Protein AF-A0A0W0R452-F1 (afdb_monomer_lite)

Foldseek 3Di:
DAQFPQQPDDQDWDQWPVRDTDHQFLAGWTWFQFLQFIEIETARDQLPDPPQDPPPDVPDDHRPCVTAPLLNSLLSVLVVVLCCCPQLRHFKYKYHFAAAPPDSNNVSNVVSNCLSPVVCQKDDPQNQQFFDAAPDRGTMGMIGGPLFKDKDFDDLPPDPDPRVACDQNSFKTKIWIATPVPRDIFIEIEGDADLVPLVVLLVCLVPDRGKYWYKSNAQDFHDDDPQKHKHWDFRAHPNDTDSTITIIIGNPRCVVPVPDDSNPDDDPNSPNVPPPPPPPPDDDDDDDDDDDDDDDDDDDDDDDDDDDDPPPPVVVVVLVLVVVVVVVVVVLVVVVLAWAWDWDQPPVVRWIKIKIAHPDVVSVVVVVVVCVSSVFDKDDDPDPRRIIIGIDDDPRCVPPPVVVSVVRDDDPDDDDDDDDDDDDDDDDDDDDDDDDDDDDDDDDDDDDDDDDDDDDDDDDDDDDPPPPPPPDVVVVLLVLLVVLLVVLVCVLPDPPPDPPSVLSVLLNVLSVQLNVCVVVVHQLLVSLVVSCVVRVSQCDDPPDNPSVVSSVVSNVVRVVVVVVPDPDPPPDDDD

Radius of gyration: 33.86 Å; chains: 1; bounding box: 112×107×98 Å

InterPro domains:
  IPR036691 Endonuclease/exonuclease/phosphatase superfamily [G3DSA:3.60.10.10] (38-271)
  IPR036691 Endonuclease/exonuclease/phosphatase superfamily [SSF56219] (39-217)

Organism: NCBI:txid45056

pLDDT: mean 73.1, std 22.05, range [29.78, 97.69]

Secondary structure (DSSP, 8-state):
--------SPPPEEE-TTS-EEESSSSPPEEEEETTEEEEEEE---TT-SSS-----TT-PPPHHHHS-HHHHHHHHHHHHHHHHHTS--SEEEEEEEEPTTSHHHHHHHHHHHHH-TT-SS-S-TTTT-EE-TTSSEEEEEEE-TTTEEEEEPPTTS-SSSTTS-GGGTTEEEEEEEETTT--EEEEEEEE--TT-HHHHHHHHHH-SSEEEEE---SSPPPPPTT-EEEEE--EETTEEPS--EEEEESSHHHH-TT--TT-S-------GGG------------PPPPPPPP----PPPPPPPPP-TTTHHHHHHHHHHHHHHHHHHHHHHTT-SEEEEEEEETTTTEEEEEEEESSHHHHHHHHHHHHHTT--EEE--SSS-EEEEEE-GGGSTTTTHHHHHHHS----PPPPPPPP---------------------------------------------------HHHHHHHHHHHHHHHHHHHHS-SS--TTHHHHHHHHHHHHHHHHHHHTT--HHHHHHHHHHH-TTTT--SS--HHHHHHHHHHHHHHHHHHTTS--TT-----

Structure (mmCIF, N/CA/C/O backbone):
data_AF-A0A0W0R452-F1
#
_entry.id   AF-A0A0W0R452-F1
#
loop_
_atom_site.group_PDB
_atom_site.id
_atom_site.type_symbol
_atom_site.label_atom_id
_atom_site.label_alt_id
_atom_site.label_comp_id
_atom_site.label_asym_id
_atom_site.label_entity_id
_atom_site.label_seq_id
_atom_site.pdbx_PDB_ins_code
_atom_site.Cartn_x
_atom_site.Cartn_y
_atom_site.Cartn_z
_atom_site.occupancy
_atom_site.B_iso_or_equiv
_atom_site.auth_seq_id
_atom_site.auth_comp_id
_atom_site.auth_asym_id
_atom_site.auth_atom_id
_atom_site.pdbx_PDB_model_num
ATOM 1 N N . MET A 1 1 ? 6.727 1.027 25.713 1.00 44.34 1 MET A N 1
ATOM 2 C CA . MET A 1 1 ? 7.053 -0.400 25.494 1.00 44.34 1 MET A CA 1
ATOM 3 C C . MET A 1 1 ? 6.402 -0.817 24.192 1.00 44.34 1 MET A C 1
ATOM 5 O O . MET A 1 1 ? 5.347 -0.293 23.883 1.00 44.34 1 MET A O 1
ATOM 9 N N . THR A 1 2 ? 7.030 -1.695 23.424 1.00 43.97 2 THR A N 1
ATOM 10 C CA . THR A 1 2 ? 6.576 -2.071 22.080 1.00 43.97 2 THR A CA 1
ATOM 11 C C . THR A 1 2 ? 5.849 -3.416 22.114 1.00 43.97 2 THR A C 1
ATOM 13 O O . THR A 1 2 ? 6.335 -4.353 22.748 1.00 43.97 2 THR A O 1
ATOM 16 N N . HIS A 1 3 ? 4.649 -3.513 21.536 1.00 52.22 3 HIS A N 1
ATOM 17 C CA . HIS A 1 3 ? 3.699 -4.611 21.782 1.00 52.22 3 HIS A CA 1
ATOM 18 C C . HIS A 1 3 ? 3.431 -5.438 20.515 1.00 52.22 3 HIS A C 1
ATOM 20 O O . HIS A 1 3 ? 2.368 -5.301 19.925 1.00 52.22 3 HIS A O 1
ATOM 26 N N . TYR A 1 4 ? 4.360 -6.308 20.107 1.00 58.69 4 TYR A N 1
ATOM 27 C CA . TYR A 1 4 ? 4.206 -7.042 18.844 1.00 58.69 4 TYR A CA 1
ATOM 28 C C . TYR A 1 4 ? 4.072 -8.550 18.981 1.00 58.69 4 TYR A C 1
ATOM 30 O O . TYR A 1 4 ? 4.733 -9.172 19.813 1.00 58.69 4 TYR A O 1
ATOM 38 N N . LEU A 1 5 ? 3.347 -9.114 18.017 1.00 54.84 5 LEU A N 1
ATOM 39 C CA . LEU A 1 5 ? 3.712 -10.367 17.368 1.00 54.84 5 LEU A CA 1
ATOM 40 C C . LEU A 1 5 ? 4.484 -9.983 16.092 1.00 54.84 5 LEU A C 1
ATOM 42 O O . LEU A 1 5 ? 3.878 -9.803 15.041 1.00 54.84 5 LEU A O 1
ATOM 46 N N . ILE A 1 6 ? 5.800 -9.756 16.187 1.00 54.97 6 ILE A N 1
ATOM 47 C CA . ILE A 1 6 ? 6.630 -9.710 14.972 1.00 54.97 6 ILE A CA 1
ATOM 48 C C . ILE A 1 6 ? 6.713 -11.158 14.508 1.00 54.97 6 ILE A C 1
ATOM 50 O O . ILE A 1 6 ? 7.162 -12.010 15.279 1.00 54.97 6 ILE A O 1
ATOM 54 N N . SER A 1 7 ? 6.252 -11.441 13.290 1.00 59.50 7 SER A N 1
ATOM 55 C CA . SER A 1 7 ? 6.528 -12.741 12.687 1.00 59.50 7 SER A CA 1
ATOM 56 C C . SER A 1 7 ? 8.046 -12.886 12.597 1.00 59.50 7 SER A C 1
ATOM 58 O O . SER A 1 7 ? 8.714 -12.044 12.015 1.00 59.50 7 SER A O 1
ATOM 60 N N . SER A 1 8 ? 8.637 -13.919 13.190 1.00 64.75 8 SER A N 1
ATOM 61 C CA . SER A 1 8 ? 10.071 -14.195 13.013 1.00 64.75 8 SER A CA 1
ATOM 62 C C . SER A 1 8 ? 10.406 -14.677 11.597 1.00 64.75 8 SER A C 1
ATOM 64 O O . SER A 1 8 ? 11.564 -14.964 11.305 1.00 64.75 8 SER A O 1
ATOM 66 N N . GLU A 1 9 ? 9.407 -14.803 10.728 1.00 70.62 9 GLU A N 1
ATOM 67 C CA . GLU A 1 9 ? 9.540 -15.405 9.410 1.00 70.62 9 GLU A CA 1
ATOM 68 C C . GLU A 1 9 ? 10.242 -14.486 8.428 1.00 70.62 9 GLU A C 1
ATOM 70 O O . GLU A 1 9 ? 10.041 -13.277 8.460 1.00 70.62 9 GLU A O 1
ATOM 75 N N . PRO A 1 10 ? 11.044 -15.023 7.506 1.00 80.19 10 PRO A N 1
ATOM 76 C CA . PRO A 1 10 ? 11.687 -14.202 6.495 1.00 80.19 10 PRO A CA 1
ATOM 77 C C . PRO A 1 10 ? 10.669 -13.341 5.733 1.00 80.19 10 PRO A C 1
ATOM 79 O O . PRO A 1 10 ? 9.532 -13.747 5.494 1.00 80.19 10 PRO A O 1
ATOM 82 N N . VAL A 1 11 ? 11.110 -12.147 5.326 1.00 83.75 11 VAL A N 1
ATOM 83 C CA . VAL A 1 11 ? 10.385 -11.305 4.365 1.00 83.75 11 VAL A CA 1
ATOM 84 C C . VAL A 1 11 ? 9.959 -12.188 3.185 1.00 83.75 11 VAL A C 1
ATOM 86 O O . VAL A 1 11 ? 10.816 -12.899 2.652 1.00 83.75 11 VAL A O 1
ATOM 89 N N . PRO A 1 12 ? 8.676 -12.194 2.780 1.00 87.31 12 PRO A N 1
ATOM 90 C CA . PRO A 1 12 ? 8.222 -13.067 1.710 1.00 87.31 12 PRO A CA 1
ATOM 91 C C . PRO A 1 12 ? 8.984 -12.751 0.424 1.00 87.31 12 PRO A C 1
ATOM 93 O O . PRO A 1 12 ? 9.290 -11.593 0.111 1.00 87.31 12 PRO A O 1
ATOM 96 N N . THR A 1 13 ? 9.311 -13.807 -0.312 1.00 89.94 13 THR A N 1
ATOM 97 C CA . THR A 1 13 ? 10.142 -13.722 -1.510 1.00 89.94 13 THR A CA 1
ATOM 98 C C . THR A 1 13 ? 9.532 -14.491 -2.676 1.00 89.94 13 THR A C 1
ATOM 100 O O . THR A 1 13 ? 8.732 -15.403 -2.488 1.00 89.94 13 THR A O 1
ATOM 103 N N . ILE A 1 14 ? 9.927 -14.121 -3.891 1.00 90.25 14 ILE A N 1
ATOM 104 C CA . ILE A 1 14 ? 9.580 -14.786 -5.146 1.00 90.25 14 ILE A CA 1
ATOM 105 C C . ILE A 1 14 ? 10.861 -15.177 -5.883 1.00 90.25 14 ILE A C 1
ATOM 107 O O . ILE A 1 14 ? 11.841 -14.429 -5.876 1.00 90.25 14 ILE A O 1
ATOM 111 N N . GLN A 1 15 ? 10.870 -16.353 -6.508 1.00 91.81 15 GLN A N 1
ATOM 112 C CA . GLN A 1 15 ? 12.011 -16.801 -7.299 1.00 91.81 15 GLN A CA 1
ATOM 113 C C . GLN A 1 15 ? 12.030 -16.090 -8.660 1.00 91.81 15 GLN A C 1
ATOM 115 O O . GLN A 1 15 ? 11.053 -16.137 -9.406 1.00 91.81 15 GLN A O 1
ATOM 120 N N . GLY A 1 16 ? 13.137 -15.425 -8.985 1.00 88.75 16 GLY A N 1
ATOM 121 C CA . GLY A 1 16 ? 13.361 -14.814 -10.292 1.00 88.75 16 GLY A CA 1
ATOM 122 C C . GLY A 1 16 ? 13.817 -15.817 -11.349 1.00 88.75 16 GLY A C 1
ATOM 123 O O . GLY A 1 16 ? 14.128 -16.973 -11.061 1.00 88.75 16 GLY A O 1
ATOM 124 N N . ARG A 1 17 ? 13.898 -15.354 -12.600 1.00 86.44 17 ARG A N 1
ATOM 125 C CA . ARG A 1 17 ? 14.356 -16.152 -13.754 1.00 86.44 17 ARG A CA 1
ATOM 126 C C . ARG A 1 17 ? 15.792 -16.661 -13.617 1.00 86.44 17 ARG A C 1
ATOM 128 O O . ARG A 1 17 ? 16.125 -17.680 -14.213 1.00 86.44 17 ARG A O 1
ATOM 135 N N . ASP A 1 18 ? 16.630 -15.979 -12.842 1.00 85.56 18 ASP A N 1
ATOM 136 C CA . ASP A 1 18 ? 17.986 -16.423 -12.503 1.00 85.56 18 ASP A CA 1
ATOM 137 C C . ASP A 1 18 ? 18.036 -17.441 -11.347 1.00 85.56 18 ASP A C 1
ATOM 139 O O . ASP A 1 18 ? 19.121 -17.833 -10.913 1.00 85.56 18 ASP A O 1
ATOM 143 N N . GLY A 1 19 ? 16.876 -17.863 -10.838 1.00 88.50 19 GLY A N 1
ATOM 144 C CA . GLY A 1 19 ? 16.741 -18.816 -9.744 1.00 88.50 19 GLY A CA 1
ATOM 145 C C . GLY A 1 19 ? 16.947 -18.223 -8.348 1.00 88.50 19 GLY A C 1
ATOM 146 O O . GLY A 1 19 ? 16.817 -18.969 -7.375 1.00 88.50 19 GLY A O 1
ATOM 147 N N . LYS A 1 20 ? 17.247 -16.922 -8.210 1.00 86.50 20 LYS A N 1
ATOM 148 C CA . LYS A 1 20 ? 17.422 -16.267 -6.903 1.00 86.50 20 LYS A CA 1
ATOM 149 C C . LYS A 1 20 ? 16.089 -15.836 -6.300 1.00 86.50 20 LYS A C 1
ATOM 151 O O . LYS A 1 20 ? 15.125 -15.591 -7.016 1.00 86.50 20 LYS A O 1
ATOM 156 N N . MET A 1 21 ? 16.051 -15.707 -4.974 1.00 85.69 21 MET A N 1
ATOM 157 C CA . MET A 1 21 ? 14.881 -15.216 -4.244 1.00 85.69 21 MET A CA 1
ATOM 158 C C . MET A 1 21 ? 14.923 -13.692 -4.113 1.00 85.69 21 MET A C 1
ATOM 160 O O . MET A 1 21 ? 15.932 -13.128 -3.688 1.00 85.69 21 MET A O 1
ATOM 164 N N . TYR A 1 22 ? 13.810 -13.040 -4.434 1.00 84.50 22 TYR A N 1
ATOM 165 C CA . TYR A 1 22 ? 13.648 -11.593 -4.383 1.00 84.50 22 TYR A CA 1
ATOM 166 C C . TYR A 1 22 ? 12.515 -11.200 -3.441 1.00 84.50 22 TYR A C 1
ATOM 168 O O . TYR A 1 22 ? 11.453 -11.813 -3.512 1.00 84.50 22 TYR A O 1
ATOM 176 N N . PRO A 1 23 ? 12.683 -10.176 -2.590 1.00 85.38 23 PRO A N 1
ATOM 177 C CA . PRO A 1 23 ? 11.617 -9.726 -1.704 1.00 85.38 23 PRO A CA 1
ATOM 178 C C . PRO A 1 23 ? 10.434 -9.163 -2.499 1.00 85.38 23 PRO A C 1
ATOM 180 O O . PRO A 1 23 ? 10.621 -8.432 -3.474 1.00 85.38 23 PRO A O 1
ATOM 183 N N . ILE A 1 24 ? 9.216 -9.492 -2.066 1.00 87.69 24 ILE A N 1
ATOM 184 C CA . ILE A 1 24 ? 7.980 -8.926 -2.638 1.00 87.69 24 ILE A CA 1
ATOM 185 C C . ILE A 1 24 ? 7.419 -7.757 -1.816 1.00 87.69 24 ILE A C 1
ATOM 187 O O . ILE A 1 24 ? 6.538 -7.058 -2.294 1.00 87.69 24 ILE A O 1
ATOM 191 N N . THR A 1 25 ? 7.963 -7.530 -0.619 1.00 89.75 25 THR A N 1
ATOM 192 C CA . THR A 1 25 ? 7.695 -6.424 0.320 1.00 89.75 25 THR A CA 1
ATOM 193 C C . THR A 1 25 ? 9.031 -5.955 0.903 1.00 89.75 25 THR A C 1
ATOM 195 O O . THR A 1 25 ? 10.009 -6.703 0.889 1.00 89.75 25 THR A O 1
ATOM 198 N N . ASP A 1 26 ? 9.103 -4.737 1.417 1.00 83.69 26 ASP A N 1
ATOM 199 C CA . ASP A 1 26 ? 10.281 -4.193 2.101 1.00 83.69 26 ASP A CA 1
ATOM 200 C C . ASP A 1 26 ? 10.416 -4.647 3.566 1.00 83.69 26 ASP A C 1
ATOM 202 O O . ASP A 1 26 ? 11.517 -4.612 4.125 1.00 83.69 26 ASP A O 1
ATOM 206 N N . HIS A 1 27 ? 9.330 -5.110 4.187 1.00 85.75 27 HIS A N 1
ATOM 207 C CA . HIS A 1 27 ? 9.339 -5.645 5.547 1.00 85.75 27 HIS A CA 1
ATOM 208 C C . HIS A 1 27 ? 8.245 -6.701 5.784 1.00 85.75 27 HIS A C 1
ATOM 210 O O . HIS A 1 27 ? 7.282 -6.839 5.030 1.00 85.75 27 HIS A O 1
ATOM 216 N N . GLN A 1 28 ? 8.383 -7.467 6.868 1.00 89.00 28 GLN A N 1
ATOM 217 C CA . GLN A 1 28 ? 7.312 -8.347 7.351 1.00 89.00 28 GLN A CA 1
ATOM 218 C C . GLN A 1 28 ? 6.089 -7.519 7.772 1.00 89.00 28 GLN A C 1
ATOM 220 O O . GLN A 1 28 ? 6.268 -6.460 8.372 1.00 89.00 28 GLN A O 1
ATOM 225 N N . PRO A 1 29 ? 4.857 -8.003 7.566 1.00 91.31 29 PRO A N 1
ATOM 226 C CA . PRO A 1 29 ? 3.658 -7.302 7.998 1.00 91.31 29 PRO A CA 1
ATOM 227 C C . PRO A 1 29 ? 3.709 -7.041 9.499 1.00 91.31 29 PRO A C 1
ATOM 229 O O . PRO A 1 29 ? 4.037 -7.917 10.303 1.00 91.31 29 PRO A O 1
ATOM 232 N N . MET A 1 30 ? 3.324 -5.835 9.887 1.00 92.56 30 MET A N 1
ATOM 233 C CA . MET A 1 30 ? 3.105 -5.543 11.290 1.00 92.56 30 MET A CA 1
ATOM 234 C C . MET A 1 30 ? 1.717 -6.004 11.677 1.00 92.56 30 MET A C 1
ATOM 236 O O . MET A 1 30 ? 0.756 -5.658 10.998 1.00 92.56 30 MET A O 1
ATOM 240 N N . VAL A 1 31 ? 1.608 -6.743 12.779 1.00 92.94 31 VAL A N 1
ATOM 241 C CA . VAL A 1 31 ? 0.341 -7.300 13.257 1.00 92.94 31 VAL A CA 1
ATOM 242 C C . VAL A 1 31 ? 0.128 -6.923 14.720 1.00 92.94 31 VAL A C 1
ATOM 244 O O . VAL A 1 31 ? 1.019 -7.078 15.556 1.00 92.94 31 VAL A O 1
ATOM 247 N N . GLN A 1 32 ? -1.072 -6.442 15.045 1.00 93.44 32 GLN A N 1
ATOM 248 C CA . GLN A 1 32 ? -1.471 -6.087 16.404 1.00 93.44 32 GLN A CA 1
ATOM 249 C C . GLN A 1 32 ? -2.894 -6.574 16.687 1.00 93.44 32 GLN A C 1
ATOM 251 O O . GLN A 1 32 ? -3.827 -6.331 15.919 1.00 93.44 32 GLN A O 1
ATOM 256 N N . ARG A 1 33 ? -3.082 -7.227 17.839 1.00 93.81 33 ARG A N 1
ATOM 257 C CA . ARG A 1 33 ? -4.420 -7.501 18.373 1.00 93.81 33 ARG A CA 1
ATOM 258 C C . ARG A 1 33 ? -5.024 -6.215 18.924 1.00 93.81 33 ARG A C 1
ATOM 260 O O . ARG A 1 33 ? -4.360 -5.466 19.635 1.00 93.81 33 ARG A O 1
ATOM 267 N N . THR A 1 34 ? -6.302 -6.015 18.650 1.00 95.50 34 THR A N 1
ATOM 268 C CA . THR A 1 34 ? -7.107 -4.891 19.141 1.00 95.50 34 THR A CA 1
ATOM 269 C C . THR A 1 34 ? -8.380 -5.425 19.799 1.00 95.50 34 THR A C 1
ATOM 271 O O . THR A 1 34 ? -8.705 -6.608 19.661 1.00 95.50 34 THR A O 1
ATOM 274 N N . ALA A 1 35 ? -9.151 -4.562 20.457 1.00 95.12 35 ALA A N 1
ATOM 275 C CA . ALA A 1 35 ? -10.458 -4.911 21.020 1.00 95.12 35 ALA A CA 1
ATOM 276 C C . ALA A 1 35 ? -11.516 -5.287 19.953 1.00 95.12 35 ALA A C 1
ATOM 278 O O . ALA A 1 35 ? -12.625 -5.706 20.298 1.00 95.12 35 ALA A O 1
ATOM 279 N N . PHE A 1 36 ? -11.189 -5.126 18.665 1.00 95.56 36 PHE A N 1
ATOM 280 C CA . PHE A 1 36 ? -12.066 -5.411 17.524 1.00 95.56 36 PHE A CA 1
ATOM 281 C C . PHE A 1 36 ? -11.649 -6.649 16.723 1.00 95.56 36 PHE A C 1
ATOM 283 O O . PHE A 1 36 ? -12.454 -7.192 15.968 1.00 95.56 36 PHE A O 1
ATOM 290 N N . GLY A 1 37 ? -10.403 -7.100 16.866 1.00 94.94 37 GLY A N 1
ATOM 291 C CA . GLY A 1 37 ? -9.819 -8.172 16.060 1.00 94.94 37 GLY A CA 1
ATOM 292 C C . GLY A 1 37 ? -8.325 -7.975 15.828 1.00 94.94 37 GLY A C 1
ATOM 293 O O . GLY A 1 37 ? -7.699 -7.085 16.413 1.00 94.94 37 GLY A O 1
ATOM 294 N N . THR A 1 38 ? -7.751 -8.809 14.971 1.00 95.19 38 THR A N 1
ATOM 295 C CA . THR A 1 38 ? -6.339 -8.720 14.588 1.00 95.19 38 THR A CA 1
ATOM 296 C C . THR A 1 38 ? -6.193 -7.812 13.374 1.00 95.19 38 THR A C 1
ATOM 298 O O . THR A 1 38 ? -6.739 -8.105 12.310 1.00 95.19 38 THR A O 1
ATOM 301 N N . LEU A 1 39 ? -5.459 -6.710 13.525 1.00 96.44 39 LEU A N 1
ATOM 302 C CA . LEU A 1 39 ? -5.194 -5.766 12.442 1.00 96.44 39 LEU A CA 1
ATOM 303 C C . LEU A 1 39 ? -3.745 -5.882 11.983 1.00 96.44 39 LEU A C 1
ATOM 305 O O . LEU A 1 39 ? -2.858 -6.155 12.796 1.00 96.44 39 LEU A O 1
ATOM 309 N N . ALA A 1 40 ? -3.512 -5.631 10.700 1.00 96.00 40 ALA A N 1
ATOM 310 C CA . ALA A 1 40 ? -2.179 -5.604 10.126 1.00 96.00 40 ALA A CA 1
ATOM 311 C C . ALA A 1 40 ? -1.936 -4.378 9.240 1.00 96.00 40 ALA A C 1
ATOM 313 O O . ALA A 1 40 ? -2.876 -3.757 8.735 1.00 96.00 40 ALA A O 1
ATOM 314 N N . THR A 1 41 ? -0.665 -4.058 9.017 1.00 96.62 41 THR A N 1
ATOM 315 C CA . THR A 1 41 ? -0.239 -3.139 7.960 1.00 96.62 41 THR A CA 1
ATOM 316 C C . THR A 1 41 ? 0.958 -3.688 7.193 1.00 96.62 41 THR A C 1
ATOM 318 O O . THR A 1 41 ? 1.800 -4.379 7.773 1.00 96.62 41 THR A O 1
ATOM 321 N N . LEU A 1 42 ? 1.009 -3.404 5.891 1.00 95.19 42 LEU A N 1
ATOM 322 C CA . LEU A 1 42 ? 2.050 -3.879 4.984 1.00 95.19 42 LEU A CA 1
ATOM 323 C C . LEU A 1 42 ? 2.261 -2.896 3.826 1.00 95.19 42 LEU A C 1
ATOM 325 O O . LEU A 1 42 ? 1.328 -2.624 3.065 1.00 95.19 42 LEU A O 1
ATOM 329 N N . ASN A 1 43 ? 3.497 -2.447 3.631 1.00 93.81 43 ASN A N 1
ATOM 330 C CA . ASN A 1 43 ? 3.891 -1.778 2.403 1.00 93.81 43 ASN A CA 1
ATOM 331 C C . ASN A 1 43 ? 4.171 -2.838 1.323 1.00 93.81 43 ASN A C 1
ATOM 333 O O . ASN A 1 43 ? 5.103 -3.622 1.432 1.00 93.81 43 ASN A O 1
ATOM 337 N N . ILE A 1 44 ? 3.337 -2.919 0.278 1.00 92.81 44 ILE A N 1
ATOM 338 C CA . ILE A 1 44 ? 3.446 -4.009 -0.713 1.00 92.81 44 ILE A CA 1
ATOM 339 C C . ILE A 1 44 ? 4.491 -3.749 -1.802 1.00 92.81 44 ILE A C 1
ATOM 341 O O . ILE A 1 44 ? 4.533 -4.487 -2.787 1.00 92.81 44 ILE A O 1
ATOM 345 N N . LEU A 1 45 ? 5.313 -2.710 -1.612 1.00 87.62 45 LEU A N 1
ATOM 346 C CA . LEU A 1 45 ? 6.432 -2.309 -2.450 1.00 87.62 45 LEU A CA 1
ATOM 347 C C . LEU A 1 45 ? 6.035 -2.190 -3.925 1.00 87.62 45 LEU A C 1
ATOM 349 O O . LEU A 1 45 ? 6.084 -3.159 -4.686 1.00 87.62 45 LEU A O 1
ATOM 353 N N . HIS A 1 46 ? 5.669 -0.996 -4.381 1.00 88.31 46 HIS A N 1
ATOM 354 C CA . HIS A 1 46 ? 5.289 -0.794 -5.781 1.00 88.31 46 HIS A CA 1
ATOM 355 C C . HIS A 1 46 ? 6.472 -1.107 -6.728 1.00 88.31 46 HIS A C 1
ATOM 357 O O . HIS A 1 46 ? 7.618 -0.805 -6.392 1.00 88.31 46 HIS A O 1
ATOM 363 N N . PRO A 1 47 ? 6.261 -1.670 -7.939 1.00 77.88 47 PRO A N 1
ATOM 364 C CA . PRO A 1 47 ? 7.336 -1.935 -8.919 1.00 77.88 47 PRO A CA 1
ATOM 365 C C . PRO A 1 47 ? 8.211 -0.727 -9.215 1.00 77.88 47 PRO A C 1
ATOM 367 O O . PRO A 1 47 ? 9.430 -0.808 -9.151 1.00 77.88 47 PRO A O 1
ATOM 370 N N . ASN A 1 48 ? 7.565 0.426 -9.339 1.00 75.69 48 ASN A N 1
ATOM 371 C CA . ASN A 1 48 ? 8.221 1.712 -9.546 1.00 75.69 48 ASN A CA 1
ATOM 372 C C . ASN A 1 48 ? 8.490 2.491 -8.240 1.00 75.69 48 ASN A C 1
ATOM 374 O O . ASN A 1 48 ? 8.566 3.720 -8.277 1.00 75.69 48 ASN A O 1
ATOM 378 N N . SER A 1 49 ? 8.511 1.836 -7.075 1.00 76.94 49 SER A N 1
ATOM 379 C CA . SER A 1 49 ? 8.844 2.520 -5.820 1.00 76.94 49 SER A CA 1
ATOM 380 C C . SER A 1 49 ? 10.319 2.927 -5.822 1.00 76.94 49 SER A C 1
ATOM 382 O O . SER A 1 49 ? 11.162 2.112 -6.191 1.00 76.94 49 SER A O 1
ATOM 384 N N . PRO A 1 50 ? 10.678 4.148 -5.381 1.00 66.81 50 PRO A N 1
ATOM 385 C CA . PRO A 1 50 ? 12.080 4.541 -5.226 1.00 66.81 50 PRO A CA 1
ATOM 386 C C . PRO A 1 50 ? 12.853 3.664 -4.230 1.00 66.81 50 PRO A C 1
ATOM 388 O O . PRO A 1 50 ? 14.080 3.614 -4.289 1.00 66.81 50 PRO A O 1
ATOM 391 N N . ILE A 1 51 ? 12.134 3.025 -3.298 1.00 63.84 51 ILE A N 1
ATOM 392 C CA . ILE A 1 51 ? 12.682 2.175 -2.235 1.00 63.84 51 ILE A CA 1
ATOM 393 C C . ILE A 1 51 ? 12.700 0.705 -2.659 1.00 63.84 51 ILE A C 1
ATOM 395 O O . ILE A 1 51 ? 13.529 -0.049 -2.146 1.00 63.84 51 ILE A O 1
ATOM 399 N N . ALA A 1 52 ? 11.860 0.303 -3.630 1.00 59.88 52 ALA A N 1
ATOM 400 C CA . ALA A 1 52 ? 12.020 -0.987 -4.292 1.00 59.88 52 ALA A CA 1
ATOM 401 C C . ALA A 1 52 ? 13.440 -0.992 -4.830 1.00 59.88 52 ALA A C 1
ATOM 403 O O . ALA A 1 52 ? 13.752 -0.140 -5.664 1.00 59.88 52 ALA A O 1
ATOM 404 N N . PRO A 1 53 ? 14.335 -1.835 -4.289 1.00 49.06 53 PRO A N 1
ATOM 405 C CA . PRO A 1 53 ? 15.744 -1.656 -4.525 1.00 49.06 53 PRO A CA 1
ATOM 406 C C . PRO A 1 53 ? 15.949 -1.687 -6.031 1.00 49.06 53 PRO A C 1
ATOM 408 O O . PRO A 1 53 ? 15.825 -2.732 -6.673 1.00 49.06 53 PRO A O 1
ATOM 411 N N . SER A 1 54 ? 16.321 -0.541 -6.606 1.00 42.31 54 SER A N 1
ATOM 412 C CA . SER A 1 54 ? 17.219 -0.601 -7.733 1.00 42.31 54 SER A CA 1
ATOM 413 C C . SER A 1 54 ? 18.434 -1.284 -7.136 1.00 42.31 54 SER A C 1
ATOM 415 O O . SER A 1 54 ? 19.232 -0.654 -6.444 1.00 42.31 54 SER A O 1
ATOM 417 N N . LEU A 1 55 ? 18.542 -2.593 -7.341 1.00 43.09 55 LEU A N 1
ATOM 418 C CA . LEU A 1 55 ? 19.682 -3.430 -6.994 1.00 43.09 55 LEU A CA 1
ATOM 419 C C . LEU A 1 55 ? 20.958 -2.976 -7.730 1.00 43.09 55 LEU A C 1
ATOM 421 O O . LEU A 1 55 ? 21.898 -3.734 -7.894 1.00 43.09 55 LEU A O 1
ATOM 425 N N . LYS A 1 56 ? 21.074 -1.700 -8.097 1.00 42.12 56 LYS A N 1
ATOM 426 C CA . LYS A 1 56 ? 22.326 -1.026 -8.395 1.00 42.12 56 LYS A CA 1
ATOM 427 C C . LYS A 1 56 ? 23.077 -0.761 -7.100 1.00 42.12 56 LYS A C 1
ATOM 429 O O . LYS A 1 56 ? 23.344 0.364 -6.698 1.00 42.12 56 LYS A O 1
ATOM 434 N N . SER A 1 57 ? 23.459 -1.863 -6.470 1.00 37.00 57 SER A N 1
ATOM 435 C CA . SER A 1 57 ? 24.731 -1.912 -5.785 1.00 37.00 57 SER A CA 1
ATOM 436 C C . SER A 1 57 ? 25.829 -1.486 -6.779 1.00 37.00 57 SER A C 1
ATOM 438 O O . SER A 1 57 ? 25.761 -1.877 -7.951 1.00 37.00 57 SER A O 1
ATOM 440 N N . PRO A 1 58 ? 26.885 -0.787 -6.330 1.00 40.88 58 PRO A N 1
ATOM 441 C CA . PRO A 1 58 ? 28.145 -0.633 -7.069 1.00 40.88 58 PRO A CA 1
ATOM 442 C C . PRO A 1 58 ? 28.760 -1.964 -7.561 1.00 40.88 58 PRO A C 1
ATOM 444 O O . PRO A 1 58 ? 29.751 -1.956 -8.282 1.00 40.88 58 PRO A O 1
ATOM 447 N N . LEU A 1 59 ? 28.186 -3.108 -7.165 1.00 35.03 59 LEU A N 1
ATOM 448 C CA . LEU A 1 59 ? 28.598 -4.475 -7.479 1.00 35.03 59 LEU A CA 1
ATOM 449 C C . LEU A 1 59 ? 27.816 -5.133 -8.641 1.00 35.03 59 LEU A C 1
ATOM 451 O O . LEU A 1 59 ? 27.989 -6.326 -8.868 1.00 35.03 59 LEU A O 1
ATOM 455 N N . GLY A 1 60 ? 26.961 -4.405 -9.374 1.00 37.72 60 GLY A N 1
ATOM 456 C CA . GLY A 1 60 ? 26.401 -4.887 -10.649 1.00 37.72 60 GLY A CA 1
ATOM 457 C C . GLY A 1 60 ? 25.255 -5.905 -10.558 1.00 37.72 60 GLY A C 1
ATOM 458 O O . GLY A 1 60 ? 25.227 -6.853 -11.340 1.00 37.72 60 GLY A O 1
ATOM 459 N N . ILE A 1 61 ? 24.296 -5.726 -9.640 1.00 41.31 61 ILE A N 1
ATOM 460 C CA . ILE A 1 61 ? 23.097 -6.581 -9.589 1.00 41.31 61 ILE A CA 1
ATOM 461 C C . ILE A 1 61 ? 21.989 -6.011 -10.499 1.00 41.31 61 ILE A C 1
ATOM 463 O O . ILE A 1 61 ? 21.779 -4.802 -10.602 1.00 41.31 61 ILE A O 1
ATOM 467 N N . THR A 1 62 ? 21.319 -6.918 -11.208 1.00 49.28 62 THR A N 1
ATOM 468 C CA . THR A 1 62 ? 20.249 -6.696 -12.189 1.00 49.28 62 THR A CA 1
ATOM 469 C C . THR A 1 62 ? 18.991 -6.108 -11.542 1.00 49.28 62 THR A C 1
ATOM 471 O O . THR A 1 62 ? 18.724 -6.356 -10.363 1.00 49.28 62 THR A O 1
ATOM 474 N N . TYR A 1 63 ? 18.206 -5.334 -12.300 1.00 55.94 63 TYR A N 1
ATOM 475 C CA . TYR A 1 63 ? 16.939 -4.800 -11.804 1.00 55.94 63 TYR A CA 1
ATOM 476 C C . TYR A 1 63 ? 16.005 -5.952 -11.434 1.00 55.94 63 TYR A C 1
ATOM 478 O O . TYR A 1 63 ? 15.936 -6.954 -12.144 1.00 55.94 63 TYR A O 1
ATOM 486 N N . LEU A 1 64 ? 15.266 -5.803 -10.331 1.00 66.81 64 LEU A N 1
ATOM 487 C CA . LEU A 1 64 ? 14.253 -6.776 -9.913 1.00 66.81 64 LEU A CA 1
ATOM 488 C C . LEU A 1 64 ? 13.290 -7.110 -11.066 1.00 66.81 64 LEU A C 1
ATOM 490 O O . LEU A 1 64 ? 12.943 -8.269 -11.261 1.00 66.81 64 LEU A O 1
ATOM 494 N N . GLU A 1 65 ? 12.936 -6.105 -11.867 1.00 66.81 65 GLU A N 1
ATOM 495 C CA . GLU A 1 65 ? 12.033 -6.222 -13.018 1.00 66.81 65 GLU A CA 1
ATOM 496 C C . GLU A 1 65 ? 12.600 -7.062 -14.175 1.00 66.81 65 GLU A C 1
ATOM 498 O O . GLU A 1 65 ? 11.835 -7.663 -14.929 1.00 66.81 65 GLU A O 1
ATOM 503 N N . ASP A 1 66 ? 13.927 -7.178 -14.288 1.00 76.50 66 ASP A N 1
ATOM 504 C CA . ASP A 1 66 ? 14.560 -8.053 -15.285 1.00 76.50 66 ASP A CA 1
ATOM 505 C C . ASP A 1 66 ? 14.397 -9.536 -14.912 1.00 76.50 66 ASP A C 1
ATOM 507 O O . ASP A 1 66 ? 14.435 -10.422 -15.772 1.00 76.50 66 ASP A O 1
ATOM 511 N N . GLN A 1 67 ? 14.226 -9.808 -13.616 1.00 84.12 67 GLN A N 1
ATOM 512 C CA . GLN A 1 67 ? 14.230 -11.152 -13.039 1.00 84.12 67 GLN A CA 1
ATOM 513 C C . GLN A 1 67 ? 12.830 -11.634 -12.680 1.00 84.12 67 GLN A C 1
ATOM 515 O O . GLN A 1 67 ? 12.547 -12.825 -12.794 1.00 84.12 67 GLN A O 1
ATOM 520 N N . VAL A 1 68 ? 11.950 -10.720 -12.286 1.00 84.12 68 VAL A N 1
ATOM 521 C CA . VAL A 1 68 ? 10.573 -10.984 -11.878 1.00 84.12 68 VAL A CA 1
ATOM 522 C C . VAL A 1 68 ? 9.694 -9.916 -12.510 1.00 84.12 68 VAL A C 1
ATOM 524 O O . VAL A 1 68 ? 9.904 -8.726 -12.277 1.00 84.12 68 VAL A O 1
ATOM 527 N N . SER A 1 69 ? 8.689 -10.317 -13.292 1.00 90.06 69 SER A N 1
ATOM 528 C CA . SER A 1 69 ? 7.777 -9.327 -13.863 1.00 90.06 69 SER A CA 1
ATOM 529 C C . SER A 1 69 ? 6.965 -8.640 -12.759 1.00 90.06 69 SER A C 1
ATOM 531 O O . SER A 1 69 ? 6.626 -9.241 -11.736 1.00 90.06 69 SER A O 1
ATOM 533 N N . ALA A 1 70 ? 6.624 -7.367 -12.964 1.00 90.12 70 ALA A N 1
ATOM 534 C CA . ALA A 1 70 ? 5.820 -6.598 -12.018 1.00 90.12 70 ALA A CA 1
ATOM 535 C C . ALA A 1 70 ? 4.468 -7.276 -11.703 1.00 90.12 70 ALA A C 1
ATOM 537 O O . ALA A 1 70 ? 4.013 -7.259 -10.559 1.00 90.12 70 ALA A O 1
ATOM 538 N N . THR A 1 71 ? 3.862 -7.929 -12.699 1.00 92.19 71 THR A N 1
ATOM 539 C CA . THR A 1 71 ? 2.616 -8.692 -12.561 1.00 92.19 71 THR A CA 1
ATOM 540 C C . THR A 1 71 ? 2.796 -9.973 -11.751 1.00 92.19 71 THR A C 1
ATOM 542 O O . THR A 1 71 ? 1.984 -10.226 -10.865 1.00 92.19 71 THR A O 1
ATOM 545 N N . ASP A 1 72 ? 3.870 -10.742 -11.978 1.00 91.62 72 ASP A N 1
ATOM 546 C CA . ASP A 1 72 ? 4.145 -11.967 -11.202 1.00 91.62 72 ASP A CA 1
ATOM 547 C C . ASP A 1 72 ? 4.392 -11.629 -9.729 1.00 91.62 72 ASP A C 1
ATOM 549 O O . ASP A 1 72 ? 3.919 -12.320 -8.827 1.00 91.62 72 ASP A O 1
ATOM 553 N N . ARG A 1 73 ? 5.081 -10.511 -9.475 1.00 91.88 73 ARG A N 1
ATOM 554 C CA . ARG A 1 73 ? 5.316 -10.021 -8.116 1.00 91.88 73 ARG A CA 1
ATOM 555 C C . ARG A 1 73 ? 4.017 -9.662 -7.400 1.00 91.88 73 ARG A C 1
ATOM 557 O O . ARG A 1 73 ? 3.849 -10.006 -6.234 1.00 91.88 73 ARG A O 1
ATOM 564 N N . MET A 1 74 ? 3.098 -8.983 -8.088 1.00 94.31 74 MET A N 1
ATOM 565 C CA . MET A 1 74 ? 1.785 -8.648 -7.531 1.00 94.31 74 MET A CA 1
ATOM 566 C C . MET A 1 74 ? 0.892 -9.876 -7.329 1.00 94.31 74 MET A C 1
ATOM 568 O O . MET A 1 74 ? 0.126 -9.908 -6.368 1.00 94.31 74 MET A O 1
ATOM 572 N N . ALA A 1 75 ? 1.016 -10.906 -8.169 1.00 92.62 75 ALA A N 1
ATOM 573 C CA . ALA A 1 75 ? 0.343 -12.182 -7.947 1.00 92.62 75 ALA A CA 1
ATOM 574 C C . ALA A 1 75 ? 0.885 -12.890 -6.690 1.00 92.62 75 ALA A C 1
ATOM 576 O O . ALA A 1 75 ? 0.113 -13.223 -5.797 1.00 92.62 75 ALA A O 1
ATOM 577 N N . ALA A 1 76 ? 2.206 -13.015 -6.531 1.00 93.12 76 ALA A N 1
ATOM 578 C CA . ALA A 1 76 ? 2.780 -13.584 -5.305 1.00 93.12 76 ALA A CA 1
ATOM 579 C C . ALA A 1 76 ? 2.414 -12.771 -4.047 1.00 93.12 76 ALA A C 1
ATOM 581 O O . ALA A 1 76 ? 2.179 -13.330 -2.975 1.00 93.12 76 ALA A O 1
ATOM 582 N N . MET A 1 77 ? 2.310 -11.444 -4.175 1.00 95.00 77 MET A N 1
ATOM 583 C CA . MET A 1 77 ? 1.821 -10.579 -3.101 1.00 95.00 77 MET A CA 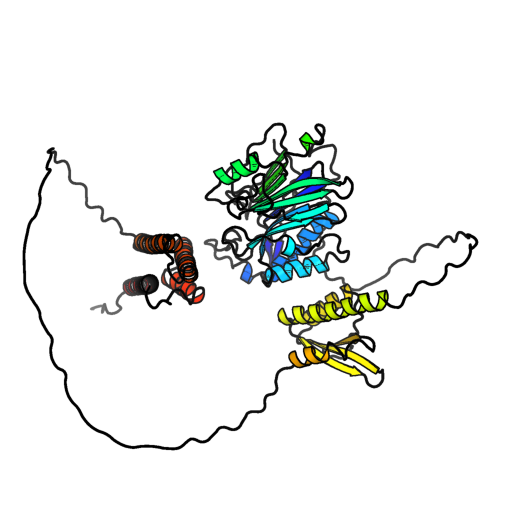1
ATOM 584 C C . MET A 1 77 ? 0.363 -10.881 -2.731 1.00 95.00 77 MET A C 1
ATOM 586 O O . MET A 1 77 ? 0.033 -10.928 -1.547 1.00 95.00 77 MET A O 1
ATOM 590 N N . ALA A 1 78 ? -0.510 -11.124 -3.714 1.00 94.38 78 ALA A N 1
ATOM 591 C CA . ALA A 1 78 ? -1.888 -11.539 -3.459 1.00 94.38 78 ALA A CA 1
ATOM 592 C C . ALA A 1 78 ? -1.961 -12.840 -2.646 1.00 94.38 78 ALA A C 1
ATOM 594 O O . ALA A 1 78 ? -2.732 -12.905 -1.690 1.00 94.38 78 ALA A O 1
ATOM 595 N N . ASP A 1 79 ? -1.144 -13.842 -2.982 1.00 92.50 79 ASP A N 1
ATOM 596 C CA . ASP A 1 79 ? -1.098 -15.123 -2.259 1.00 92.50 79 ASP A CA 1
ATOM 597 C C . ASP A 1 79 ? -0.672 -14.934 -0.801 1.00 92.50 79 ASP A C 1
ATOM 599 O O . ASP A 1 79 ? -1.261 -15.502 0.128 1.00 92.50 79 ASP A O 1
ATOM 603 N N . TYR A 1 80 ? 0.319 -14.071 -0.582 1.00 93.88 80 TYR A N 1
ATOM 604 C CA . TYR A 1 80 ? 0.780 -13.730 0.754 1.00 93.88 80 TYR A CA 1
ATOM 605 C C . TYR A 1 80 ? -0.298 -13.001 1.570 1.00 93.88 80 TYR A C 1
ATOM 607 O O . TYR A 1 80 ? -0.591 -13.375 2.709 1.00 93.88 80 TYR A O 1
ATOM 615 N N . ILE A 1 81 ? -0.954 -12.005 0.968 1.00 94.06 81 ILE A N 1
ATOM 616 C CA . ILE A 1 81 ? -2.076 -11.279 1.575 1.00 94.06 81 ILE A CA 1
ATOM 617 C C . ILE A 1 81 ? -3.224 -12.221 1.932 1.00 94.06 81 ILE A C 1
ATOM 619 O O . ILE A 1 81 ? -3.767 -12.147 3.038 1.00 94.06 81 ILE A O 1
ATOM 623 N N . TYR A 1 82 ? -3.579 -13.117 1.014 1.00 92.75 82 TYR A N 1
ATOM 624 C CA . TYR A 1 82 ? -4.606 -14.119 1.245 1.00 92.75 82 TYR A CA 1
ATOM 625 C C . TYR A 1 82 ? -4.246 -15.019 2.427 1.00 92.75 82 TYR A C 1
ATOM 627 O O . TYR A 1 82 ? -5.075 -15.209 3.313 1.00 92.75 82 TYR A O 1
ATOM 635 N N . THR A 1 83 ? -3.003 -15.502 2.494 1.00 91.06 83 THR A N 1
ATOM 636 C CA . THR A 1 83 ? -2.521 -16.334 3.606 1.00 91.06 83 THR A CA 1
ATOM 637 C C . THR A 1 83 ? -2.686 -15.613 4.943 1.00 91.06 83 THR A C 1
ATOM 639 O O . THR A 1 83 ? -3.269 -16.172 5.871 1.00 91.06 83 THR A O 1
ATOM 642 N N . MET A 1 84 ? -2.263 -14.347 5.043 1.00 91.25 84 MET A N 1
ATOM 643 C CA . MET A 1 84 ? -2.413 -13.565 6.278 1.00 91.25 84 MET A CA 1
ATOM 644 C C . MET A 1 84 ? -3.872 -13.484 6.745 1.00 91.25 84 MET A C 1
ATOM 646 O O . MET A 1 84 ? -4.161 -13.645 7.933 1.00 91.25 84 MET A O 1
ATOM 650 N N . LEU A 1 85 ? -4.794 -13.240 5.813 1.00 90.81 85 LEU A N 1
ATOM 651 C CA . LEU A 1 85 ? -6.214 -13.088 6.119 1.00 90.81 85 LEU A CA 1
ATOM 652 C C . LEU A 1 85 ? -6.889 -14.435 6.405 1.00 90.81 85 LEU A C 1
ATOM 654 O O . LEU A 1 85 ? -7.712 -14.525 7.314 1.00 90.81 85 LEU A O 1
ATOM 658 N N . HIS A 1 86 ? -6.553 -15.484 5.660 1.00 88.12 86 HIS A N 1
ATOM 659 C CA . HIS A 1 86 ? -7.229 -16.773 5.748 1.00 88.12 86 HIS A CA 1
ATOM 660 C C . HIS A 1 86 ? -6.690 -17.640 6.890 1.00 88.12 86 HIS A C 1
ATOM 662 O O . HIS A 1 86 ? -7.453 -18.040 7.770 1.00 88.12 86 HIS A O 1
ATOM 668 N N . THR A 1 87 ? -5.381 -17.894 6.915 1.00 85.81 87 THR A N 1
ATOM 669 C CA . THR A 1 87 ? -4.744 -18.793 7.891 1.00 85.81 87 THR A CA 1
ATOM 670 C C . THR A 1 87 ? -3.982 -18.040 8.977 1.00 85.81 87 THR A C 1
ATOM 672 O O . THR A 1 87 ? -3.941 -18.498 10.115 1.00 85.81 87 THR A O 1
ATOM 675 N N . GLY A 1 88 ? -3.453 -16.850 8.677 1.00 86.00 88 GLY A N 1
ATOM 676 C CA . GLY A 1 88 ? -2.693 -16.022 9.622 1.00 86.00 88 GLY A CA 1
ATOM 677 C C . GLY A 1 88 ? -3.535 -15.331 10.702 1.00 86.00 88 GLY A C 1
ATOM 678 O O . GLY A 1 88 ? -2.991 -14.678 11.589 1.00 86.00 88 GLY A O 1
ATOM 679 N N . GLY A 1 89 ? -4.866 -15.452 10.647 1.00 90.94 89 GLY A N 1
ATOM 680 C CA . GLY A 1 89 ? -5.766 -14.887 11.656 1.00 90.94 89 GLY A CA 1
ATOM 681 C C . GLY A 1 89 ? -5.902 -13.361 11.610 1.00 90.94 89 GLY A C 1
ATOM 682 O O . GLY A 1 89 ? -6.514 -12.794 12.513 1.00 90.94 89 GLY A O 1
ATOM 683 N N . VAL A 1 90 ? -5.388 -12.692 10.573 1.00 93.25 90 VAL A N 1
ATOM 684 C CA . VAL A 1 90 ? -5.593 -11.253 10.359 1.00 93.25 90 VAL A CA 1
ATOM 685 C C . VAL A 1 90 ? -7.034 -11.016 9.916 1.00 93.25 90 VAL A C 1
ATOM 687 O O . VAL A 1 90 ? -7.537 -11.692 9.024 1.00 93.25 90 VAL A O 1
ATOM 690 N N . ASP A 1 91 ? -7.725 -10.067 10.538 1.00 94.81 91 ASP A N 1
ATOM 691 C CA . ASP A 1 91 ? -9.119 -9.745 10.218 1.00 94.81 91 ASP A CA 1
ATOM 692 C C . ASP A 1 91 ? -9.243 -8.537 9.283 1.00 94.81 91 ASP A C 1
ATOM 694 O O . ASP A 1 91 ? -10.221 -8.431 8.538 1.00 94.81 91 ASP A O 1
ATOM 698 N N . LEU A 1 92 ? -8.258 -7.635 9.315 1.00 95.69 92 LEU A N 1
ATOM 699 C CA . LEU A 1 92 ? -8.156 -6.456 8.457 1.00 95.69 92 LEU A CA 1
ATOM 700 C C . LEU A 1 92 ? -6.688 -6.088 8.249 1.00 95.69 92 LEU A C 1
ATOM 702 O O . LEU A 1 92 ? -5.914 -6.058 9.203 1.00 95.69 92 LEU A O 1
ATOM 706 N N . ILE A 1 93 ? -6.321 -5.763 7.012 1.00 96.19 93 ILE A N 1
ATOM 707 C CA . ILE A 1 93 ? -4.983 -5.300 6.647 1.00 96.19 93 ILE A CA 1
ATOM 708 C C . ILE A 1 93 ? -5.042 -3.988 5.859 1.00 96.19 93 ILE A C 1
ATOM 710 O O . ILE A 1 93 ? -5.839 -3.831 4.932 1.00 96.19 93 ILE A O 1
ATOM 714 N N . ALA A 1 94 ? -4.191 -3.041 6.245 1.00 97.00 94 ALA A N 1
ATOM 715 C CA . ALA A 1 94 ? -3.932 -1.803 5.524 1.00 97.00 94 ALA A CA 1
ATOM 716 C C . ALA A 1 94 ? -2.708 -1.975 4.617 1.00 97.00 94 ALA A C 1
ATOM 718 O O . ALA A 1 94 ? -1.639 -2.347 5.094 1.00 97.00 94 ALA A O 1
ATOM 719 N N . LEU A 1 95 ? -2.866 -1.707 3.321 1.00 96.69 95 LEU A N 1
ATOM 720 C CA . LEU A 1 95 ? -1.786 -1.822 2.342 1.00 96.69 95 LEU A CA 1
ATOM 721 C C . LEU A 1 95 ? -1.324 -0.441 1.875 1.00 96.69 95 LEU A C 1
ATOM 723 O O . LEU A 1 95 ? -2.166 0.426 1.605 1.00 96.69 95 LEU A O 1
ATOM 727 N N . GLN A 1 96 ? -0.013 -0.256 1.742 1.00 96.62 96 GLN A N 1
ATOM 728 C CA . GLN A 1 96 ? 0.620 0.922 1.140 1.00 96.62 96 GLN A CA 1
ATOM 729 C C . GLN A 1 96 ? 1.302 0.541 -0.177 1.00 96.62 96 GLN A C 1
ATOM 731 O O . GLN A 1 96 ? 1.569 -0.630 -0.425 1.00 96.62 96 GLN A O 1
ATOM 736 N N . GLU A 1 97 ? 1.555 1.537 -1.027 1.00 95.31 97 GLU A N 1
ATOM 737 C CA . GLU A 1 97 ? 2.184 1.363 -2.343 1.00 95.31 97 GLU A CA 1
ATOM 738 C C . GLU A 1 97 ? 1.436 0.427 -3.311 1.00 95.31 97 GLU A C 1
ATOM 740 O O . GLU A 1 97 ? 2.008 -0.189 -4.209 1.00 95.31 97 GLU A O 1
ATOM 745 N N . VAL A 1 98 ? 0.111 0.380 -3.193 1.00 95.88 98 VAL A N 1
ATOM 746 C CA . VAL A 1 98 ? -0.736 -0.420 -4.079 1.00 95.88 98 VAL A CA 1
ATOM 747 C C . VAL A 1 98 ? -0.787 0.217 -5.473 1.00 95.88 98 VAL A C 1
ATOM 749 O O . VAL A 1 98 ? -1.110 1.412 -5.555 1.00 95.88 98 VAL A O 1
ATOM 752 N N . PRO A 1 99 ? -0.521 -0.530 -6.568 1.00 96.00 99 PRO A N 1
ATOM 753 C CA . PRO A 1 99 ? -0.637 -0.012 -7.933 1.00 96.00 99 PRO A CA 1
ATOM 754 C C . PRO A 1 99 ? -2.000 0.638 -8.209 1.00 96.00 99 PRO A C 1
ATOM 756 O O . PRO A 1 99 ? -2.983 0.369 -7.518 1.00 96.00 99 PRO A O 1
ATOM 759 N N . ALA A 1 100 ? -2.073 1.537 -9.190 1.00 95.06 100 ALA A N 1
ATOM 760 C CA . ALA A 1 100 ? -3.325 2.219 -9.503 1.00 95.06 100 ALA A CA 1
ATOM 761 C C . ALA A 1 100 ? -4.334 1.283 -10.202 1.00 95.06 100 ALA A C 1
ATOM 763 O O . ALA A 1 100 ? -3.937 0.488 -11.052 1.00 95.06 100 ALA A O 1
ATOM 764 N N . PRO A 1 101 ? -5.646 1.402 -9.920 1.00 94.75 101 PRO A N 1
ATOM 765 C CA . PRO A 1 101 ? -6.670 0.668 -10.651 1.00 94.75 101 PRO A CA 1
ATOM 766 C C . PRO A 1 101 ? -6.549 0.846 -12.169 1.00 94.75 101 PRO A C 1
ATOM 768 O O . PRO A 1 101 ? -6.413 1.968 -12.661 1.00 94.75 101 PRO A O 1
ATOM 771 N N . GLY A 1 102 ? -6.624 -0.266 -12.903 1.00 92.12 102 GLY A N 1
ATOM 772 C CA . GLY A 1 102 ? -6.492 -0.302 -14.361 1.00 92.12 102 GLY A CA 1
ATOM 773 C C . GLY A 1 102 ? -5.053 -0.375 -14.883 1.00 92.12 102 GLY A C 1
ATOM 774 O O . GLY A 1 102 ? -4.865 -0.315 -16.099 1.00 92.12 102 GLY A O 1
ATOM 775 N N . THR A 1 103 ? -4.041 -0.491 -14.014 1.00 94.00 103 THR A N 1
ATOM 776 C CA . THR A 1 103 ? -2.696 -0.903 -14.447 1.00 94.00 103 THR A CA 1
ATOM 777 C C . THR A 1 103 ? -2.576 -2.434 -14.463 1.00 94.00 103 THR A C 1
ATOM 779 O O . THR A 1 103 ? -3.258 -3.103 -13.680 1.00 94.00 103 THR A O 1
ATOM 782 N N . PRO A 1 104 ? -1.694 -3.016 -15.302 1.00 93.00 104 PRO A N 1
ATOM 783 C CA . PRO A 1 104 ? -1.489 -4.466 -15.346 1.00 93.00 104 PRO A CA 1
ATOM 784 C C . PRO A 1 104 ? -1.146 -5.083 -13.984 1.00 93.00 104 PRO A C 1
ATOM 786 O O . PRO A 1 104 ? -1.591 -6.181 -13.664 1.00 93.00 104 PRO A O 1
ATOM 789 N N . GLU A 1 105 ? -0.377 -4.371 -13.162 1.00 94.44 105 GLU A N 1
ATOM 790 C CA . GLU A 1 105 ? 0.046 -4.807 -11.831 1.00 94.44 105 GLU A CA 1
ATOM 791 C C . GLU A 1 105 ? -1.134 -4.882 -10.858 1.00 94.44 105 GLU A C 1
ATOM 793 O O . GLU A 1 105 ? -1.261 -5.852 -10.110 1.00 94.44 105 GLU A O 1
ATOM 798 N N . PHE A 1 106 ? -2.024 -3.884 -10.888 1.00 94.81 106 PHE A N 1
ATOM 799 C CA . PHE A 1 106 ? -3.245 -3.903 -10.088 1.00 94.81 106 PHE A CA 1
ATOM 800 C C . PHE A 1 106 ? -4.183 -5.022 -10.533 1.00 94.81 106 PHE A C 1
ATOM 802 O O . PHE A 1 106 ? -4.733 -5.735 -9.695 1.00 94.81 106 PHE A O 1
ATOM 809 N N . ASP A 1 107 ? -4.345 -5.197 -11.844 1.00 92.06 107 ASP A N 1
ATOM 810 C CA . ASP A 1 107 ? -5.198 -6.242 -12.402 1.00 92.06 107 ASP A CA 1
ATOM 811 C C . ASP A 1 107 ? -4.679 -7.639 -12.031 1.00 92.06 107 ASP A C 1
ATOM 813 O O . ASP A 1 107 ? -5.481 -8.514 -11.705 1.00 92.06 107 ASP A O 1
ATOM 817 N N . ALA A 1 108 ? -3.356 -7.840 -12.008 1.00 92.69 108 ALA A N 1
ATOM 818 C CA . ALA A 1 108 ? -2.728 -9.076 -11.539 1.00 92.69 108 ALA A CA 1
ATOM 819 C C . ALA A 1 108 ? -2.978 -9.319 -10.041 1.00 92.69 108 ALA A C 1
ATOM 821 O O . ALA A 1 108 ? -3.428 -10.405 -9.671 1.00 92.69 108 ALA A O 1
ATOM 822 N N . LEU A 1 109 ? -2.771 -8.300 -9.192 1.00 93.94 109 LEU A N 1
ATOM 823 C CA . LEU A 1 109 ? -3.079 -8.361 -7.757 1.00 93.94 109 LEU A CA 1
ATOM 824 C C . LEU A 1 109 ? -4.553 -8.730 -7.528 1.00 93.94 109 LEU A C 1
ATOM 826 O O . LEU A 1 109 ? -4.864 -9.647 -6.770 1.00 93.94 109 LEU A O 1
ATOM 830 N N . GLN A 1 110 ? -5.471 -8.030 -8.200 1.00 93.12 110 GLN A N 1
ATOM 831 C CA . GLN A 1 110 ? -6.908 -8.239 -8.051 1.00 93.12 110 GLN A CA 1
ATOM 832 C C . GLN A 1 110 ? -7.338 -9.620 -8.542 1.00 93.12 110 GLN A C 1
ATOM 834 O O . GLN A 1 110 ? -8.147 -10.280 -7.891 1.00 93.12 110 GLN A O 1
ATOM 839 N N . LEU A 1 111 ? -6.836 -10.046 -9.703 1.00 89.56 111 LEU A N 1
ATOM 840 C CA . LEU A 1 111 ? -7.159 -11.346 -10.275 1.00 89.56 111 LEU A CA 1
ATOM 841 C C . LEU A 1 111 ? -6.712 -12.468 -9.343 1.00 89.56 111 LEU A C 1
ATOM 843 O O . LEU A 1 111 ? -7.522 -13.340 -9.043 1.00 89.56 111 LEU A O 1
ATOM 847 N N . GLN A 1 112 ? -5.471 -12.421 -8.860 1.00 92.88 112 GLN A N 1
ATOM 848 C CA . GLN A 1 112 ? -4.940 -13.470 -8.000 1.00 92.88 112 GLN A CA 1
ATOM 849 C C . GLN A 1 112 ? -5.653 -13.505 -6.643 1.00 92.88 112 GLN A C 1
ATOM 851 O O . GLN A 1 112 ? -6.060 -14.575 -6.202 1.00 92.88 112 GLN A O 1
ATOM 856 N N . LEU A 1 113 ? -5.937 -12.347 -6.035 1.00 91.44 113 LEU A N 1
ATOM 857 C CA . LEU A 1 113 ? -6.764 -12.283 -4.826 1.00 91.44 113 LEU A CA 1
ATOM 858 C C . LEU A 1 113 ? -8.139 -12.944 -5.052 1.00 91.44 113 LEU A C 1
ATOM 860 O O . LEU A 1 113 ? -8.580 -13.738 -4.223 1.00 91.44 113 LEU A O 1
ATOM 864 N N . ASN A 1 114 ? -8.798 -12.666 -6.184 1.00 88.44 114 ASN A N 1
ATOM 865 C CA . ASN A 1 114 ? -10.092 -13.271 -6.524 1.00 88.44 114 ASN A CA 1
ATOM 866 C C . ASN A 1 114 ? -10.007 -14.785 -6.773 1.00 88.44 114 ASN A C 1
ATOM 868 O O . ASN A 1 114 ? -10.991 -15.480 -6.542 1.00 88.44 114 ASN A O 1
ATOM 872 N N . ILE A 1 115 ? -8.875 -15.287 -7.278 1.00 86.81 115 ILE A N 1
ATOM 873 C CA . ILE A 1 115 ? -8.641 -16.726 -7.454 1.00 86.81 115 ILE A CA 1
ATOM 874 C C . ILE A 1 115 ? -8.518 -17.404 -6.087 1.00 86.81 115 ILE A C 1
ATOM 876 O O . ILE A 1 115 ? -9.118 -18.453 -5.880 1.00 86.81 115 ILE A O 1
ATOM 880 N N . CYS A 1 116 ? -7.784 -16.801 -5.150 1.00 84.62 116 CYS A N 1
ATOM 881 C CA . CYS A 1 116 ? -7.577 -17.375 -3.821 1.00 84.62 116 CYS A CA 1
ATOM 882 C C . CYS A 1 116 ? -8.841 -17.302 -2.945 1.00 84.62 116 CYS A C 1
ATOM 884 O O . CYS A 1 116 ? -9.119 -18.209 -2.161 1.00 84.62 116 CYS A O 1
ATOM 886 N N . ASP A 1 117 ? -9.645 -16.246 -3.083 1.00 81.50 117 ASP A N 1
ATOM 887 C CA . ASP A 1 117 ? -10.887 -16.052 -2.328 1.00 81.50 117 ASP A CA 1
ATOM 888 C C . ASP A 1 117 ? -12.119 -16.639 -3.041 1.00 81.50 117 ASP A C 1
ATOM 890 O O . ASP A 1 117 ? -13.100 -15.935 -3.293 1.00 81.50 117 ASP A O 1
ATOM 894 N N . GLU A 1 118 ? -12.110 -17.950 -3.321 1.00 67.31 118 GLU A N 1
ATOM 895 C CA . GLU A 1 118 ? -13.251 -18.665 -3.935 1.00 67.31 118 GLU A CA 1
ATOM 896 C C . GLU A 1 118 ? -14.575 -18.442 -3.176 1.00 67.31 118 GLU A C 1
ATOM 898 O O . GLU A 1 118 ? -15.667 -18.493 -3.743 1.00 67.31 118 GLU A O 1
ATOM 903 N N . SER A 1 119 ? -14.480 -18.153 -1.878 1.00 63.94 119 SER A N 1
ATOM 904 C CA . SER A 1 119 ? -15.614 -17.937 -0.986 1.00 63.94 119 SER A CA 1
ATOM 905 C C . SER A 1 119 ? -16.159 -16.497 -0.963 1.00 63.94 119 SER A C 1
ATOM 907 O O . SER A 1 119 ? -17.212 -16.259 -0.367 1.00 63.94 119 SER A O 1
ATOM 909 N N . ALA A 1 120 ? -15.485 -15.535 -1.609 1.00 62.19 120 ALA A N 1
ATOM 910 C CA . ALA A 1 120 ? -15.775 -14.095 -1.552 1.00 62.19 120 ALA A CA 1
ATOM 911 C C . ALA A 1 120 ? -15.785 -13.503 -0.121 1.00 62.19 120 ALA A C 1
ATOM 913 O O . ALA A 1 120 ? -16.490 -12.517 0.154 1.00 62.19 120 ALA A O 1
ATOM 914 N N . TRP A 1 121 ? -15.033 -14.115 0.798 1.00 62.12 121 TRP A N 1
ATOM 915 C CA . TRP A 1 121 ? -14.956 -13.759 2.218 1.00 62.12 121 TRP A CA 1
ATOM 916 C C . TRP A 1 121 ? -14.138 -12.494 2.472 1.00 62.12 121 TRP A C 1
ATOM 918 O O . TRP A 1 121 ? -14.370 -11.805 3.469 1.00 62.12 121 TRP A O 1
ATOM 928 N N . ILE A 1 122 ? -13.200 -12.182 1.584 1.00 63.28 122 ILE A N 1
ATOM 929 C CA . ILE A 1 122 ? -12.146 -11.188 1.779 1.00 63.28 122 ILE A CA 1
ATOM 930 C C . ILE A 1 122 ? -12.338 -9.976 0.853 1.00 63.28 122 ILE A C 1
ATOM 932 O O . ILE A 1 122 ? -12.016 -8.848 1.229 1.00 63.28 122 ILE A O 1
ATOM 936 N N . LEU A 1 123 ? -12.904 -10.153 -0.345 1.00 58.72 123 LEU A N 1
ATOM 937 C CA . LEU A 1 123 ? -12.791 -9.121 -1.385 1.00 58.72 123 LEU A CA 1
ATOM 938 C C . LEU A 1 123 ? -14.095 -8.384 -1.676 1.00 58.72 123 LEU A C 1
ATOM 940 O O . LEU A 1 123 ? -14.870 -8.737 -2.566 1.00 58.72 123 LEU A O 1
ATOM 944 N N . SER A 1 124 ? -14.308 -7.265 -0.973 1.00 55.22 124 SER A N 1
ATOM 945 C CA . SER A 1 124 ? -14.918 -6.101 -1.628 1.00 55.22 124 SER A CA 1
ATOM 946 C C . SER A 1 124 ? -13.887 -5.445 -2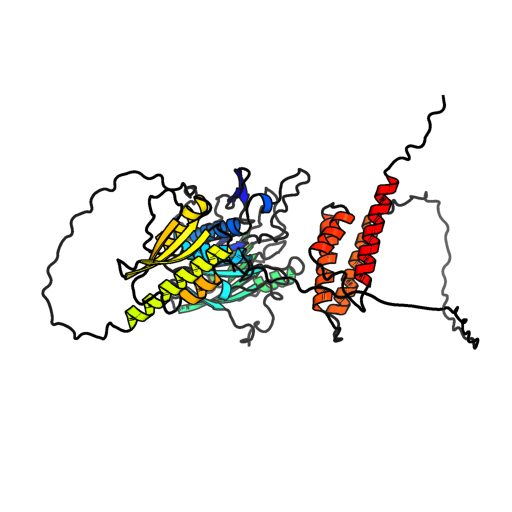.525 1.00 55.22 124 SER A C 1
ATOM 948 O O . SER A 1 124 ? -12.775 -5.226 -2.066 1.00 55.22 124 SER A O 1
ATOM 950 N N . ASP A 1 125 ? -14.291 -5.154 -3.763 1.00 73.88 125 ASP A N 1
ATOM 951 C CA . ASP A 1 125 ? -13.568 -4.409 -4.794 1.00 73.88 125 ASP A CA 1
ATOM 952 C C . ASP A 1 125 ? -12.412 -3.567 -4.227 1.00 73.88 125 ASP A C 1
ATOM 954 O O . ASP A 1 125 ? -12.646 -2.495 -3.669 1.00 73.88 125 ASP A O 1
ATOM 958 N N . ILE A 1 126 ? -11.170 -4.067 -4.318 1.00 89.00 126 ILE A N 1
ATOM 959 C CA . ILE A 1 126 ? -9.982 -3.364 -3.805 1.00 89.00 126 ILE A CA 1
ATOM 960 C C . ILE A 1 126 ? -9.864 -1.947 -4.372 1.00 89.00 126 ILE A C 1
ATOM 962 O O . ILE A 1 126 ? -9.300 -1.073 -3.714 1.00 89.00 126 ILE A O 1
ATOM 966 N N . ALA A 1 127 ? -10.449 -1.703 -5.551 1.00 90.81 127 ALA A N 1
ATOM 967 C CA . ALA A 1 127 ? -10.524 -0.387 -6.163 1.00 90.81 127 ALA A CA 1
ATOM 968 C C . ALA A 1 127 ? -11.478 0.558 -5.413 1.00 90.81 127 ALA A C 1
ATOM 970 O O . ALA A 1 127 ? -11.204 1.753 -5.354 1.00 90.81 127 ALA A O 1
ATOM 971 N N . LYS A 1 128 ? -12.551 0.050 -4.778 1.00 89.50 128 LYS A N 1
ATOM 972 C CA . LYS A 1 128 ? -13.488 0.848 -3.953 1.00 89.50 128 LYS A CA 1
ATOM 973 C C . LYS A 1 128 ? -12.756 1.568 -2.822 1.00 89.50 128 LYS A C 1
ATOM 975 O O . LYS A 1 128 ? -13.099 2.700 -2.486 1.00 89.50 128 LYS A O 1
ATOM 980 N N . HIS A 1 129 ? -11.775 0.897 -2.224 1.00 89.25 129 HIS A N 1
ATOM 981 C CA . HIS A 1 129 ? -10.998 1.420 -1.100 1.00 89.25 129 HIS A CA 1
ATOM 982 C C . HIS A 1 129 ? -9.638 1.962 -1.518 1.00 89.25 129 HIS A C 1
ATOM 984 O O . HIS A 1 129 ? -8.865 2.336 -0.649 1.00 89.25 129 HIS A O 1
ATOM 990 N N . TRP A 1 130 ? -9.333 2.004 -2.817 1.00 93.88 130 TRP A N 1
ATOM 991 C CA . TRP A 1 130 ? -8.054 2.516 -3.277 1.00 93.88 130 TRP A CA 1
ATOM 992 C C . TRP A 1 130 ? -8.042 4.045 -3.274 1.00 93.88 130 TRP A C 1
ATOM 994 O O . TRP A 1 130 ? -8.955 4.699 -3.792 1.00 93.88 130 TRP A O 1
ATOM 1004 N N . LYS A 1 131 ? -6.962 4.627 -2.752 1.00 92.50 131 LYS A N 1
ATOM 1005 C CA . LYS A 1 131 ? -6.722 6.067 -2.794 1.00 92.50 131 LYS A CA 1
ATOM 1006 C C . LYS A 1 131 ? -5.282 6.376 -3.158 1.00 92.50 131 LYS A C 1
ATOM 1008 O O . LYS A 1 131 ? -4.355 5.982 -2.461 1.00 92.50 131 LYS A O 1
ATOM 1013 N N . GLN A 1 132 ? -5.103 7.163 -4.216 1.00 92.62 132 GLN A N 1
ATOM 1014 C CA . GLN A 1 132 ? -3.791 7.668 -4.613 1.00 92.62 132 GLN A CA 1
ATOM 1015 C C . GLN A 1 132 ? -3.129 8.455 -3.478 1.00 92.62 132 GLN A C 1
ATOM 1017 O O . GLN A 1 132 ? -3.749 9.365 -2.918 1.00 92.62 132 GLN A O 1
ATOM 1022 N N . THR A 1 133 ? -1.855 8.164 -3.212 1.00 87.25 133 THR A N 1
ATOM 1023 C CA . THR A 1 133 ? -1.058 8.871 -2.205 1.00 87.25 133 THR A CA 1
ATOM 1024 C C . THR A 1 133 ? -0.180 9.943 -2.843 1.00 87.25 133 THR A C 1
ATOM 1026 O O . THR A 1 133 ? 0.685 9.636 -3.663 1.00 87.25 133 THR A O 1
ATOM 1029 N N . GLY A 1 134 ? -0.359 11.204 -2.451 1.00 86.88 134 GLY A N 1
ATOM 1030 C CA . GLY A 1 134 ? 0.416 12.336 -2.959 1.00 86.88 134 GLY A CA 1
ATOM 1031 C C . GLY A 1 134 ? 0.360 12.438 -4.487 1.00 86.88 134 GLY A C 1
ATOM 1032 O O . GLY A 1 134 ? -0.719 12.422 -5.076 1.00 86.88 134 GLY A O 1
ATOM 1033 N N . THR A 1 135 ? 1.532 12.543 -5.115 1.00 85.69 135 THR A N 1
ATOM 1034 C CA . THR A 1 135 ? 1.725 12.546 -6.577 1.00 85.69 135 THR A CA 1
ATOM 1035 C C . THR A 1 135 ? 2.204 11.196 -7.119 1.00 85.69 135 THR A C 1
ATOM 1037 O O . THR A 1 135 ? 2.538 11.092 -8.300 1.00 85.69 135 THR A O 1
ATOM 1040 N N . HIS A 1 136 ? 2.269 10.162 -6.276 1.00 86.44 136 HIS A N 1
ATOM 1041 C CA . HIS A 1 136 ? 2.800 8.860 -6.666 1.00 86.44 136 HIS A CA 1
ATOM 1042 C C . HIS A 1 136 ? 1.854 8.124 -7.623 1.00 86.44 136 HIS A C 1
ATOM 1044 O O . HIS A 1 136 ? 0.649 8.373 -7.650 1.00 86.44 136 HIS A O 1
ATOM 1050 N N . LYS A 1 137 ? 2.399 7.178 -8.399 1.00 89.31 137 LYS A N 1
ATOM 1051 C CA . LYS A 1 137 ? 1.622 6.281 -9.281 1.00 89.31 137 LYS A CA 1
ATOM 1052 C C . LYS A 1 137 ? 0.912 5.147 -8.521 1.00 89.31 137 LYS A C 1
ATOM 1054 O O . LYS A 1 137 ? 0.275 4.302 -9.138 1.00 89.31 137 LYS A O 1
ATOM 1059 N N . PHE A 1 138 ? 1.028 5.143 -7.200 1.00 93.69 138 PHE A N 1
ATOM 1060 C CA . PHE A 1 138 ? 0.468 4.154 -6.293 1.00 93.69 138 PHE A CA 1
ATOM 1061 C C . PHE A 1 138 ? -0.356 4.828 -5.193 1.00 93.69 138 PHE A C 1
ATOM 1063 O O . PHE A 1 138 ? -0.393 6.059 -5.066 1.00 93.69 138 PHE A O 1
ATOM 1070 N N . GLY A 1 139 ? -1.034 4.008 -4.401 1.00 94.81 139 GLY A N 1
ATOM 1071 C CA . GLY A 1 139 ? -1.931 4.453 -3.353 1.00 94.81 139 GLY A CA 1
ATOM 1072 C C . GLY A 1 139 ? -1.956 3.540 -2.139 1.00 94.81 139 GLY A C 1
ATOM 1073 O O . GLY A 1 139 ? -1.100 2.676 -1.958 1.00 94.81 139 GLY A O 1
ATOM 1074 N N . THR A 1 140 ? -2.965 3.749 -1.308 1.00 95.62 140 THR A N 1
ATOM 1075 C CA . THR A 1 140 ? -3.314 2.888 -0.182 1.00 95.62 140 THR A CA 1
ATOM 1076 C C . THR A 1 140 ? -4.633 2.178 -0.453 1.00 95.62 140 THR A C 1
ATOM 1078 O O . THR A 1 140 ? -5.462 2.671 -1.216 1.00 95.62 140 THR A O 1
ATOM 1081 N N . THR A 1 141 ? -4.838 1.013 0.159 1.00 95.62 141 THR A N 1
ATOM 1082 C CA . THR A 1 141 ? -6.152 0.350 0.214 1.00 95.62 141 THR A CA 1
ATOM 1083 C C . THR A 1 141 ? -6.289 -0.459 1.500 1.00 95.62 141 THR A C 1
ATOM 1085 O O . THR A 1 141 ? -5.313 -0.654 2.227 1.00 95.62 141 THR A O 1
ATOM 1088 N N . VAL A 1 142 ? -7.492 -0.932 1.807 1.00 95.31 142 VAL A N 1
ATOM 1089 C CA . VAL A 1 142 ? -7.737 -1.831 2.941 1.00 95.31 142 VAL A CA 1
ATOM 1090 C C . VAL A 1 142 ? -8.449 -3.095 2.477 1.00 95.31 142 VAL A C 1
ATOM 1092 O O . VAL A 1 142 ? -9.346 -3.052 1.634 1.00 95.31 142 VAL A O 1
ATOM 1095 N N . LEU A 1 143 ? -8.058 -4.220 3.063 1.00 94.44 143 LEU A N 1
ATOM 1096 C CA . LEU A 1 143 ? -8.674 -5.532 2.882 1.00 94.44 143 LEU A CA 1
ATOM 1097 C C . LEU A 1 143 ? -9.153 -6.049 4.232 1.00 94.44 143 LEU A C 1
ATOM 1099 O O . LEU A 1 143 ? -8.536 -5.767 5.257 1.00 94.44 143 LEU A O 1
ATOM 1103 N N . TYR A 1 144 ? -10.262 -6.783 4.257 1.00 94.44 144 TYR A N 1
ATOM 1104 C CA . TYR A 1 144 ? -10.872 -7.224 5.509 1.00 94.44 144 TYR A CA 1
ATOM 1105 C C . TYR A 1 144 ? -11.781 -8.434 5.313 1.00 94.44 144 TYR A C 1
ATOM 1107 O O . TYR A 1 144 ? -12.346 -8.643 4.242 1.00 94.44 144 TYR A O 1
ATOM 1115 N N . LYS A 1 145 ? -11.991 -9.202 6.384 1.00 92.25 145 LYS A N 1
ATOM 1116 C CA . LYS A 1 145 ? -12.987 -10.278 6.412 1.00 92.25 145 LYS A CA 1
ATOM 1117 C C . LYS A 1 145 ? -14.396 -9.690 6.472 1.00 92.25 145 LYS A C 1
ATOM 1119 O O . LYS A 1 145 ? -14.797 -9.133 7.497 1.00 92.25 145 LYS A O 1
ATOM 1124 N N . ARG A 1 146 ? -15.195 -9.880 5.421 1.00 89.50 146 ARG A N 1
ATOM 1125 C CA . ARG A 1 146 ? -16.583 -9.379 5.324 1.00 89.50 146 ARG A CA 1
ATOM 1126 C C . ARG A 1 146 ? -17.519 -9.920 6.403 1.00 89.50 146 ARG A C 1
ATOM 1128 O O . ARG A 1 146 ? -18.462 -9.243 6.793 1.00 89.50 146 ARG A O 1
ATOM 1135 N N . GLY A 1 147 ? -17.259 -11.130 6.903 1.00 90.31 147 GLY A N 1
ATOM 1136 C CA . GLY A 1 147 ? -18.010 -11.702 8.026 1.00 90.31 147 GLY A CA 1
ATOM 1137 C C . GLY A 1 147 ? -17.721 -11.026 9.372 1.00 90.31 147 GLY A C 1
ATOM 1138 O O . GLY A 1 147 ? -18.491 -11.188 10.316 1.00 90.31 147 GLY A O 1
ATOM 1139 N N . LYS A 1 148 ? -16.625 -10.262 9.471 1.00 92.69 148 LYS A N 1
ATOM 1140 C CA . LYS A 1 148 ? -16.173 -9.606 10.703 1.00 92.69 148 LYS A CA 1
ATOM 1141 C C . LYS A 1 148 ? -16.392 -8.098 10.669 1.00 92.69 148 LYS A C 1
ATOM 1143 O O . LYS A 1 148 ? -16.851 -7.536 11.665 1.00 92.69 148 LYS A O 1
ATOM 1148 N N . PHE A 1 149 ? -16.119 -7.459 9.534 1.00 94.75 149 PHE A N 1
ATOM 1149 C CA . PHE A 1 149 ? -16.235 -6.013 9.364 1.00 94.75 149 PHE A CA 1
ATOM 1150 C C . PHE A 1 149 ? -17.070 -5.639 8.138 1.00 94.75 149 PHE A C 1
ATOM 1152 O O . PHE A 1 149 ? -17.064 -6.342 7.132 1.00 94.75 149 PHE A O 1
ATOM 1159 N N . SER A 1 150 ? -17.725 -4.481 8.199 1.00 93.25 150 SER A N 1
ATOM 1160 C CA . SER A 1 150 ? -18.100 -3.699 7.019 1.00 93.25 150 SER A CA 1
ATOM 1161 C C . SER A 1 150 ? -17.331 -2.387 7.029 1.00 93.25 150 SER A C 1
ATOM 1163 O O . SER A 1 150 ? -17.255 -1.727 8.070 1.00 93.25 150 SER A O 1
ATOM 1165 N N . ILE A 1 151 ? -16.781 -2.007 5.878 1.00 91.12 151 ILE A N 1
ATOM 1166 C CA . ILE A 1 151 ? -15.988 -0.789 5.734 1.00 91.12 151 ILE A CA 1
ATOM 1167 C C . ILE A 1 151 ? -16.608 0.104 4.673 1.00 91.12 151 ILE A C 1
ATOM 1169 O O . ILE A 1 151 ? -16.810 -0.324 3.530 1.00 91.12 151 ILE A O 1
ATOM 1173 N N . ASP A 1 152 ? -16.810 1.364 5.042 1.00 86.00 152 ASP A N 1
ATOM 1174 C CA . ASP A 1 152 ? -17.152 2.423 4.110 1.00 86.00 152 ASP A CA 1
ATOM 1175 C C . ASP A 1 152 ? -16.088 3.527 4.154 1.00 86.00 152 ASP A C 1
ATOM 1177 O O . ASP A 1 152 ? -15.672 3.955 5.241 1.00 86.00 152 ASP A O 1
ATOM 1181 N N . PRO A 1 153 ? -15.595 3.979 2.986 1.00 77.56 153 PRO A N 1
ATOM 1182 C CA . PRO A 1 153 ? -14.736 5.150 2.945 1.00 77.56 153 PRO A CA 1
ATOM 1183 C C . PRO A 1 153 ? -15.525 6.347 3.481 1.00 77.56 153 PRO A C 1
ATOM 1185 O O . PRO A 1 153 ? -16.686 6.545 3.121 1.00 77.56 153 PRO A O 1
ATOM 1188 N N . VAL A 1 154 ? -14.903 7.138 4.355 1.00 77.88 154 VAL A N 1
ATOM 1189 C CA . VAL A 1 154 ? -15.530 8.376 4.828 1.00 77.88 154 VAL A CA 1
ATOM 1190 C C . VAL A 1 154 ? -15.462 9.391 3.694 1.00 77.88 154 VAL A C 1
ATOM 1192 O O . VAL A 1 154 ? -14.376 9.651 3.169 1.00 77.88 154 VAL A O 1
ATOM 1195 N N . ASP A 1 155 ? -16.611 9.952 3.312 1.00 66.88 155 ASP A N 1
ATOM 1196 C CA . ASP A 1 155 ? -16.650 11.036 2.335 1.00 66.88 155 ASP A CA 1
ATOM 1197 C C . ASP A 1 155 ? -15.831 12.224 2.883 1.00 66.88 155 ASP A C 1
ATOM 1199 O O . ASP A 1 155 ? -16.137 12.728 3.971 1.00 66.88 155 ASP A O 1
ATOM 1203 N N . PRO A 1 156 ? -14.786 12.688 2.169 1.00 58.56 156 PRO A N 1
ATOM 1204 C CA . PRO A 1 156 ? -14.015 13.862 2.573 1.00 58.56 156 PRO A CA 1
ATOM 1205 C C . PRO A 1 156 ? -14.853 15.151 2.661 1.00 58.56 156 PRO A C 1
ATOM 1207 O O . PRO A 1 156 ? -14.357 16.162 3.149 1.00 58.56 156 PRO A O 1
ATOM 1210 N N . HIS A 1 157 ? -16.103 15.153 2.194 1.00 51.38 157 HIS A N 1
ATOM 1211 C CA . HIS A 1 157 ? -17.011 16.296 2.267 1.00 51.38 157 HIS A CA 1
ATOM 1212 C C . HIS A 1 157 ? -18.032 16.229 3.419 1.00 51.38 157 HIS A C 1
ATOM 1214 O O . HIS A 1 157 ? -18.687 17.232 3.701 1.00 51.38 157 HIS A O 1
ATOM 1220 N N . ASP A 1 158 ? -18.155 15.105 4.133 1.00 50.41 158 ASP A N 1
ATOM 1221 C CA . ASP A 1 158 ? -19.185 14.898 5.169 1.00 50.41 158 ASP A CA 1
ATOM 1222 C C . ASP A 1 158 ? -18.712 15.314 6.583 1.00 50.41 158 ASP A C 1
ATOM 1224 O O . ASP A 1 158 ? -18.564 14.509 7.506 1.00 50.41 158 ASP A O 1
ATOM 1228 N N . ALA A 1 159 ? -18.340 16.587 6.748 1.00 42.53 159 ALA A N 1
ATOM 1229 C CA . ALA A 1 159 ? -17.230 16.948 7.628 1.00 42.53 159 ALA A CA 1
ATOM 1230 C C . ALA A 1 159 ? -17.456 18.147 8.573 1.00 42.53 159 ALA A C 1
ATOM 1232 O O . ALA A 1 159 ? -16.873 19.217 8.393 1.00 42.53 159 ALA A O 1
ATOM 1233 N N . SER A 1 160 ? -18.195 17.958 9.667 1.00 46.53 160 SER A N 1
ATOM 1234 C CA . SER A 1 160 ? -18.170 18.885 10.815 1.00 46.53 160 SER A CA 1
ATOM 1235 C C . SER A 1 160 ? -16.953 18.693 11.741 1.00 46.53 160 SER A C 1
ATOM 1237 O O . SER A 1 160 ? -16.830 19.398 12.735 1.00 46.53 160 SER A O 1
ATOM 1239 N N . ASP A 1 161 ? -16.064 17.735 11.456 1.00 50.53 161 ASP A N 1
ATOM 1240 C CA . ASP A 1 161 ? -15.080 17.238 12.426 1.00 50.53 161 ASP A CA 1
ATOM 1241 C C . ASP A 1 161 ? -13.827 16.737 11.684 1.00 50.53 161 ASP A C 1
ATOM 1243 O O . ASP A 1 161 ? -13.929 15.732 10.989 1.00 50.53 161 ASP A O 1
ATOM 1247 N N . TYR A 1 162 ? -12.700 17.471 11.715 1.00 47.97 162 TYR A N 1
ATOM 1248 C CA . TYR A 1 162 ? -11.380 17.214 11.057 1.00 47.97 162 TYR A CA 1
ATOM 1249 C C . TYR A 1 162 ? -11.352 16.912 9.535 1.00 47.97 162 TYR A C 1
ATOM 1251 O O . TYR A 1 162 ? -10.285 16.892 8.922 1.00 47.97 162 TYR A O 1
ATOM 1259 N N . ARG A 1 163 ? -12.514 16.704 8.918 1.00 48.91 163 ARG A N 1
ATOM 1260 C CA . ARG A 1 163 ? -12.725 15.971 7.664 1.00 48.91 163 ARG A CA 1
ATOM 1261 C C . ARG A 1 163 ? -12.657 16.834 6.384 1.00 48.91 163 ARG A C 1
ATOM 1263 O O . ARG A 1 163 ? -12.600 16.266 5.312 1.00 48.91 163 ARG A O 1
ATOM 1270 N N . ASN A 1 164 ? -12.557 18.171 6.465 1.00 49.62 164 ASN A N 1
ATOM 1271 C CA . ASN A 1 164 ? -12.539 19.073 5.286 1.00 49.62 164 ASN A CA 1
ATOM 1272 C C . ASN A 1 164 ? -11.161 19.271 4.616 1.00 49.62 164 ASN A C 1
ATOM 1274 O O . ASN A 1 164 ? -11.030 20.065 3.682 1.00 49.62 164 ASN A O 1
ATOM 1278 N N . LYS A 1 165 ? -10.105 18.607 5.099 1.00 59.41 165 LYS A N 1
ATOM 1279 C CA . LYS A 1 165 ? -8.773 18.633 4.477 1.00 59.41 165 LYS A CA 1
ATOM 1280 C C . LYS A 1 165 ? -8.386 17.215 4.056 1.00 59.41 165 LYS A C 1
ATOM 1282 O O . LYS A 1 165 ? -8.647 16.286 4.819 1.00 59.41 165 LYS A O 1
ATOM 1287 N N . PRO A 1 166 ? -7.732 17.031 2.892 1.00 68.25 166 PRO A N 1
ATOM 1288 C CA . PRO A 1 166 ? -7.164 15.741 2.521 1.00 68.25 166 PRO A CA 1
ATOM 1289 C C . PRO A 1 166 ? -6.302 15.206 3.667 1.00 68.25 166 PRO A C 1
ATOM 1291 O O . PRO A 1 166 ? -5.395 15.907 4.126 1.00 68.25 166 PRO A O 1
ATOM 1294 N N . CYS A 1 167 ? -6.582 13.985 4.127 1.00 80.38 167 CYS A N 1
ATOM 1295 C CA . CYS A 1 167 ? -5.820 13.341 5.194 1.00 80.38 167 CYS A CA 1
ATOM 1296 C C . CYS A 1 167 ? -4.324 13.371 4.838 1.00 80.38 167 CYS A C 1
ATOM 1298 O O . CYS A 1 167 ? -3.925 12.897 3.771 1.00 80.38 167 CYS A O 1
ATOM 1300 N N . LEU A 1 168 ? -3.523 14.022 5.692 1.00 85.38 168 LEU A N 1
ATOM 1301 C CA . LEU A 1 168 ? -2.076 14.185 5.525 1.00 85.38 168 LEU A CA 1
ATOM 1302 C C . LEU A 1 168 ? -1.639 14.739 4.152 1.00 85.38 168 LEU A C 1
ATOM 1304 O O . LEU A 1 168 ? -0.626 14.326 3.606 1.00 85.38 168 LEU A O 1
ATOM 1308 N N . ASN A 1 169 ? -2.378 15.689 3.567 1.00 84.00 169 ASN A N 1
ATOM 1309 C CA . ASN A 1 169 ? -2.114 16.185 2.204 1.00 84.00 169 ASN A CA 1
ATOM 1310 C C . ASN A 1 169 ? -2.247 15.077 1.138 1.00 84.00 169 ASN A C 1
ATOM 1312 O O . ASN A 1 169 ? -1.407 14.946 0.250 1.00 84.00 169 ASN A O 1
ATOM 1316 N N . ASN A 1 170 ? -3.327 14.294 1.225 1.00 85.44 170 ASN A N 1
ATOM 1317 C CA . ASN A 1 170 ? -3.607 13.156 0.346 1.00 85.44 170 ASN A CA 1
ATOM 1318 C C . ASN A 1 170 ? -2.604 12.004 0.525 1.00 85.44 170 ASN A C 1
ATOM 1320 O O . ASN A 1 170 ? -2.265 11.320 -0.430 1.00 85.44 170 ASN A O 1
ATOM 1324 N N . ARG A 1 171 ? -2.104 11.808 1.746 1.00 90.75 171 ARG A N 1
ATOM 1325 C CA . ARG A 1 171 ? -1.167 10.737 2.130 1.00 90.75 171 ARG A CA 1
ATOM 1326 C C . ARG A 1 171 ? -1.825 9.687 3.024 1.00 90.75 171 ARG A C 1
ATOM 1328 O O . ARG A 1 171 ? -1.144 8.890 3.651 1.00 90.75 171 ARG A O 1
ATOM 1335 N N . GLY A 1 172 ? -3.148 9.687 3.109 1.00 91.31 172 GLY A N 1
ATOM 1336 C CA . GLY A 1 172 ? -3.884 8.657 3.818 1.00 91.31 172 GLY A CA 1
ATOM 1337 C C . GLY A 1 172 ? -5.365 8.670 3.489 1.00 91.31 172 GLY A C 1
ATOM 1338 O O . GLY A 1 172 ? -5.872 9.592 2.841 1.00 91.31 172 GLY A O 1
ATOM 1339 N N . GLN A 1 173 ? -6.058 7.638 3.951 1.00 91.75 173 GLN A N 1
ATOM 1340 C CA . GLN A 1 173 ? -7.495 7.479 3.788 1.00 91.75 173 GLN A CA 1
ATOM 1341 C C . GLN A 1 173 ? -8.125 7.033 5.102 1.00 91.75 173 GLN A C 1
ATOM 1343 O O . GLN A 1 173 ? -7.678 6.074 5.729 1.00 91.75 173 GLN A O 1
ATOM 1348 N N . ILE A 1 174 ? -9.162 7.758 5.518 1.00 93.00 174 ILE A N 1
ATOM 1349 C CA . ILE A 1 174 ? -9.947 7.434 6.707 1.00 93.00 174 ILE A CA 1
ATOM 1350 C C . ILE A 1 174 ? -11.097 6.526 6.280 1.00 93.00 174 ILE A C 1
ATOM 1352 O O . ILE A 1 174 ? -11.822 6.825 5.327 1.00 93.00 174 ILE A O 1
ATOM 1356 N N . HIS A 1 175 ? -11.292 5.446 7.024 1.00 92.88 175 HIS A N 1
ATOM 1357 C CA . HIS A 1 175 ? -12.400 4.527 6.828 1.00 92.88 175 HIS A CA 1
ATOM 1358 C C . HIS A 1 175 ? -13.230 4.428 8.103 1.00 92.88 175 HIS A C 1
ATOM 1360 O O . HIS A 1 175 ? -12.690 4.350 9.212 1.00 92.88 175 HIS A O 1
ATOM 1366 N N . LYS A 1 176 ? -14.552 4.402 7.933 1.00 94.38 176 LYS A N 1
ATOM 1367 C CA . LYS A 1 176 ? -15.483 4.043 8.994 1.00 94.38 176 LYS A CA 1
ATOM 1368 C C . LYS A 1 176 ? -15.646 2.529 8.960 1.00 94.38 176 LYS A C 1
ATOM 1370 O O . LYS A 1 176 ? -16.041 1.964 7.940 1.00 94.38 176 LYS A O 1
ATOM 1375 N N . VAL A 1 177 ? -15.317 1.879 10.066 1.00 95.25 177 VAL A N 1
ATOM 1376 C CA . VAL A 1 177 ? -15.369 0.426 10.210 1.00 95.25 177 VAL A CA 1
ATOM 1377 C C . VAL A 1 177 ? -16.462 0.080 11.201 1.00 95.25 177 VAL A C 1
ATOM 1379 O O . VAL A 1 177 ? -16.542 0.667 12.278 1.00 95.25 177 VAL A O 1
ATOM 1382 N N . LYS A 1 178 ? -17.301 -0.888 10.844 1.00 96.38 178 LYS A N 1
ATOM 1383 C CA . LYS A 1 178 ? -18.318 -1.449 11.728 1.00 96.38 178 LYS A CA 1
ATOM 1384 C C . LYS A 1 178 ? -18.051 -2.931 11.937 1.00 96.38 178 LYS A C 1
ATOM 1386 O O . LYS A 1 178 ? -17.977 -3.693 10.976 1.00 96.38 178 LYS A O 1
ATOM 1391 N N . GLU A 1 179 ? -17.911 -3.337 13.192 1.00 96.50 179 GLU A N 1
ATOM 1392 C CA . GLU A 1 179 ? -17.822 -4.742 13.579 1.00 96.50 179 GLU A CA 1
ATOM 1393 C C . GLU A 1 179 ? -19.201 -5.394 13.443 1.00 96.50 179 GLU A C 1
ATOM 1395 O O . GLU A 1 179 ? -20.157 -4.979 14.096 1.00 96.50 179 GLU A O 1
ATOM 1400 N N . ILE A 1 180 ? -19.317 -6.420 12.599 1.00 95.75 180 ILE A N 1
ATOM 1401 C CA . ILE A 1 180 ? -20.603 -7.051 12.265 1.00 95.75 180 ILE A CA 1
ATOM 1402 C C . ILE A 1 180 ? -21.244 -7.694 13.497 1.00 95.75 180 ILE A C 1
ATOM 1404 O O . ILE A 1 180 ? -22.437 -7.518 13.728 1.00 95.75 180 ILE A O 1
ATOM 1408 N N . ALA A 1 181 ? -20.450 -8.399 14.307 1.00 95.44 181 ALA A N 1
ATOM 1409 C CA . ALA A 1 181 ? -20.951 -9.161 15.449 1.00 95.44 181 ALA A CA 1
ATOM 1410 C C . ALA A 1 181 ? -21.559 -8.275 16.548 1.00 95.44 181 ALA A C 1
ATOM 1412 O O . ALA A 1 181 ? -22.557 -8.649 17.158 1.00 95.44 181 ALA A O 1
ATOM 1413 N N . THR A 1 182 ? -20.967 -7.107 16.809 1.00 96.19 182 THR A N 1
ATOM 1414 C CA . THR A 1 182 ? -21.379 -6.229 17.916 1.00 96.19 182 THR A CA 1
ATOM 1415 C C . THR A 1 182 ? -22.087 -4.958 17.449 1.00 96.19 182 THR A C 1
ATOM 1417 O O . THR A 1 182 ? -22.622 -4.218 18.270 1.00 96.19 182 THR A O 1
ATOM 1420 N N . GLY A 1 183 ? -22.032 -4.646 16.153 1.00 96.06 183 GLY A N 1
ATOM 1421 C CA . GLY A 1 183 ? -22.500 -3.386 15.580 1.00 96.06 183 GLY A CA 1
ATOM 1422 C C . GLY A 1 183 ? -21.671 -2.155 15.966 1.00 96.06 183 GLY A C 1
ATOM 1423 O O . GLY A 1 183 ? -22.058 -1.049 15.592 1.00 96.06 183 GLY A O 1
ATOM 1424 N N . ARG A 1 184 ? -20.557 -2.323 16.697 1.00 95.56 184 ARG A N 1
ATOM 1425 C CA . ARG A 1 184 ? -19.695 -1.216 17.142 1.00 95.56 184 ARG A CA 1
ATOM 1426 C C . ARG A 1 184 ? -19.018 -0.563 15.947 1.00 95.56 184 ARG A C 1
ATOM 1428 O O . ARG A 1 184 ? -18.551 -1.257 15.047 1.00 95.56 184 ARG A O 1
ATOM 1435 N N . GLU A 1 185 ? -18.922 0.759 15.976 1.00 95.81 185 GLU A N 1
ATOM 1436 C CA . GLU A 1 185 ? -18.270 1.544 14.933 1.00 95.81 185 GLU A CA 1
ATOM 1437 C C . GLU A 1 185 ? -16.990 2.188 15.461 1.00 95.81 185 GLU A C 1
ATOM 1439 O O . GLU A 1 185 ? -16.926 2.635 16.607 1.00 95.81 185 GLU A O 1
ATOM 1444 N N . PHE A 1 186 ? -15.972 2.248 14.613 1.00 95.19 186 PHE A N 1
ATOM 1445 C CA . PHE A 1 186 ? -14.716 2.928 14.885 1.00 95.19 186 PHE A CA 1
ATOM 1446 C C . PHE A 1 186 ? -14.105 3.459 13.590 1.00 95.19 186 PHE A C 1
ATOM 1448 O O . PHE A 1 186 ? -14.543 3.123 12.489 1.00 95.19 186 PHE A O 1
ATOM 1455 N N . HIS A 1 187 ? -13.094 4.311 13.721 1.00 95.06 187 HIS A N 1
ATOM 1456 C CA . HIS A 1 187 ? -12.355 4.824 12.577 1.00 95.06 187 HIS A CA 1
ATOM 1457 C C . HIS A 1 187 ? -10.982 4.180 12.508 1.00 95.06 187 HIS A C 1
ATOM 1459 O O . HIS A 1 187 ? -10.284 4.062 13.520 1.00 95.06 187 HIS A O 1
ATOM 1465 N N . ILE A 1 188 ? -10.585 3.836 11.290 1.00 96.62 188 ILE A N 1
ATOM 1466 C CA . ILE A 1 188 ? -9.191 3.569 10.965 1.00 96.62 188 ILE A CA 1
ATOM 1467 C C . ILE A 1 188 ? -8.697 4.611 9.974 1.00 96.62 188 ILE A C 1
ATOM 1469 O O . ILE A 1 188 ? -9.484 5.197 9.226 1.00 96.62 188 ILE A O 1
ATOM 1473 N N . VAL A 1 189 ? -7.390 4.815 9.937 1.00 96.06 189 VAL A N 1
ATOM 1474 C CA . VAL A 1 189 ? -6.736 5.545 8.859 1.00 96.06 189 VAL A CA 1
ATOM 1475 C C . VAL A 1 189 ? -5.561 4.731 8.342 1.00 96.06 189 VAL A C 1
ATOM 1477 O O . VAL A 1 189 ? -4.707 4.321 9.122 1.00 96.06 189 VAL A O 1
ATOM 1480 N N . ASN A 1 190 ? -5.547 4.493 7.031 1.00 96.69 190 ASN A N 1
ATOM 1481 C CA . ASN A 1 190 ? -4.404 3.923 6.328 1.00 96.69 190 ASN A CA 1
ATOM 1482 C C . ASN A 1 190 ? -3.545 5.075 5.793 1.00 96.69 190 ASN A C 1
ATOM 1484 O O . ASN A 1 190 ? -4.032 5.857 4.971 1.00 96.69 190 ASN A O 1
ATOM 1488 N N . ILE A 1 191 ? -2.311 5.204 6.277 1.00 96.44 191 ILE A N 1
ATOM 1489 C CA . ILE A 1 191 ? -1.385 6.281 5.918 1.00 96.44 191 ILE A CA 1
ATOM 1490 C C . ILE A 1 191 ? -0.186 5.762 5.119 1.00 96.44 191 ILE A C 1
ATOM 1492 O O . ILE A 1 191 ? 0.242 4.623 5.261 1.00 96.44 191 ILE A O 1
ATOM 1496 N N . HIS A 1 192 ? 0.368 6.644 4.300 1.00 95.56 192 HIS A N 1
ATOM 1497 C CA . HIS A 1 192 ? 1.694 6.532 3.716 1.00 95.56 192 HIS A CA 1
ATOM 1498 C C . HIS A 1 192 ? 2.345 7.915 3.825 1.00 95.56 192 HIS A C 1
ATOM 1500 O O . HIS A 1 192 ? 2.143 8.766 2.957 1.00 95.56 192 HIS A O 1
ATOM 1506 N N . GLY A 1 193 ? 3.019 8.173 4.947 1.00 93.12 193 GLY A N 1
ATOM 1507 C CA . GLY A 1 193 ? 3.471 9.492 5.389 1.00 93.12 193 GLY A CA 1
ATOM 1508 C C . GLY A 1 193 ? 4.402 10.208 4.408 1.00 93.12 193 GLY A C 1
ATOM 1509 O O . GLY A 1 193 ? 4.837 9.664 3.396 1.00 93.12 193 GLY A O 1
ATOM 1510 N N . ASP A 1 194 ? 4.731 11.462 4.707 1.00 91.06 194 ASP A N 1
ATOM 1511 C CA . ASP A 1 194 ? 5.622 12.268 3.869 1.00 91.06 194 ASP A CA 1
ATOM 1512 C C . ASP A 1 194 ? 6.957 12.511 4.585 1.00 91.06 194 ASP A C 1
ATOM 1514 O O . ASP A 1 194 ? 7.001 13.168 5.630 1.00 91.06 194 ASP A O 1
ATOM 1518 N N . PHE A 1 195 ? 8.057 12.036 3.991 1.00 89.69 195 PHE A N 1
ATOM 1519 C CA . PHE A 1 195 ? 9.415 12.215 4.515 1.00 89.69 195 PHE A CA 1
ATOM 1520 C C . PHE A 1 195 ? 9.789 13.679 4.783 1.00 89.69 195 PHE A C 1
ATOM 1522 O O . PHE A 1 195 ? 10.637 13.942 5.639 1.00 89.69 195 PHE A O 1
ATOM 1529 N N . THR A 1 196 ? 9.173 14.626 4.070 1.00 90.75 196 THR A N 1
ATOM 1530 C CA . THR A 1 196 ? 9.407 16.070 4.217 1.00 90.75 196 THR A CA 1
ATOM 1531 C C . THR A 1 196 ? 8.497 16.719 5.263 1.00 90.75 196 THR A C 1
ATOM 1533 O O . THR A 1 196 ? 8.773 17.834 5.705 1.00 90.75 196 THR A O 1
ATOM 1536 N N . LYS A 1 197 ? 7.442 16.021 5.712 1.00 93.44 197 LYS A N 1
ATOM 1537 C CA . LYS A 1 197 ? 6.429 16.517 6.661 1.00 93.44 197 LYS A CA 1
ATOM 1538 C C . LYS A 1 197 ? 6.234 15.588 7.861 1.00 93.44 197 LYS A C 1
ATOM 1540 O O . LYS A 1 197 ? 5.114 15.339 8.313 1.00 93.44 197 LYS A O 1
ATOM 1545 N N . GLN A 1 198 ? 7.337 15.095 8.414 1.00 93.75 198 GLN A N 1
ATOM 1546 C CA . GLN A 1 198 ? 7.312 14.142 9.529 1.00 93.75 198 GLN A CA 1
ATOM 1547 C C . GLN A 1 198 ? 6.608 14.705 10.770 1.00 93.75 198 GLN A C 1
ATOM 1549 O O . GLN A 1 198 ? 5.828 14.002 11.401 1.00 93.75 198 GLN A O 1
ATOM 1554 N N . ALA A 1 199 ? 6.812 15.989 11.087 1.00 92.88 199 ALA A N 1
ATOM 1555 C CA . ALA A 1 199 ? 6.158 16.630 12.231 1.00 92.88 199 ALA A CA 1
ATOM 1556 C C . ALA A 1 199 ? 4.626 16.699 12.074 1.00 92.88 199 ALA A C 1
ATOM 1558 O O . ALA A 1 199 ? 3.902 16.419 13.025 1.00 92.88 199 ALA A O 1
ATOM 1559 N N . GLU A 1 200 ? 4.127 17.018 10.871 1.00 92.56 200 GLU A N 1
ATOM 1560 C CA . GLU A 1 200 ? 2.684 16.996 10.578 1.00 92.56 200 GLU A CA 1
ATOM 1561 C C . GLU A 1 200 ? 2.123 15.571 10.700 1.00 92.56 200 GLU A C 1
ATOM 1563 O O . GLU A 1 200 ? 1.041 15.376 11.253 1.00 92.56 200 GLU A O 1
ATOM 1568 N N . THR A 1 201 ? 2.876 14.577 10.219 1.00 94.44 201 THR A N 1
ATOM 1569 C CA . THR A 1 201 ? 2.478 13.164 10.263 1.00 94.44 201 THR A CA 1
ATOM 1570 C C . THR A 1 201 ? 2.410 12.645 11.699 1.00 94.44 201 THR A C 1
ATOM 1572 O O . THR A 1 201 ? 1.389 12.085 12.094 1.00 94.44 201 THR A O 1
ATOM 1575 N N . ALA A 1 202 ? 3.439 12.903 12.512 1.00 94.25 202 ALA A N 1
ATOM 1576 C CA . ALA A 1 202 ? 3.460 12.541 13.928 1.00 94.25 202 ALA A CA 1
ATOM 1577 C C . ALA A 1 202 ? 2.301 13.195 14.696 1.00 94.25 202 ALA A C 1
ATOM 1579 O O . ALA A 1 202 ? 1.542 12.501 15.371 1.00 94.25 202 ALA A O 1
ATOM 1580 N N . LEU A 1 203 ? 2.092 14.505 14.507 1.00 92.44 203 LEU A N 1
ATOM 1581 C CA . LEU A 1 203 ? 1.001 15.233 15.156 1.00 92.44 203 LEU A CA 1
ATOM 1582 C C . LEU A 1 203 ? -0.373 14.669 14.766 1.00 92.44 203 LEU A C 1
ATOM 1584 O O . LEU A 1 203 ? -1.261 14.567 15.612 1.00 92.44 203 LEU A O 1
ATOM 1588 N N . PHE A 1 204 ? -0.571 14.297 13.501 1.00 93.38 204 PHE A N 1
ATOM 1589 C CA . PHE A 1 204 ? -1.809 13.656 13.064 1.00 93.38 204 PHE A CA 1
ATOM 1590 C C . PHE A 1 204 ? -2.022 12.308 13.759 1.00 93.38 204 PHE A C 1
ATOM 1592 O O . PHE A 1 204 ? -3.107 12.076 14.287 1.00 93.38 204 PHE A O 1
ATOM 1599 N N . ILE A 1 205 ? -0.997 11.449 13.800 1.00 94.25 205 ILE A N 1
ATOM 1600 C CA . ILE A 1 205 ? -1.080 10.124 14.431 1.00 94.25 205 ILE A CA 1
ATOM 1601 C C . ILE A 1 205 ? -1.454 10.248 15.912 1.00 94.25 205 ILE A C 1
ATOM 1603 O O . ILE A 1 205 ? -2.375 9.577 16.383 1.00 94.25 205 ILE A O 1
ATOM 1607 N N . GLU A 1 206 ? -0.787 11.149 16.632 1.00 92.06 206 GLU A N 1
ATOM 1608 C CA . GLU A 1 206 ? -0.997 11.378 18.064 1.00 92.06 206 GLU A CA 1
ATOM 1609 C C . GLU A 1 206 ? -2.395 11.928 18.378 1.00 92.06 206 GLU A C 1
ATOM 1611 O O . GLU A 1 206 ? -2.951 11.647 19.442 1.00 92.06 206 GLU A O 1
ATOM 1616 N N . ASN A 1 207 ? -2.994 12.678 17.448 1.00 91.06 207 ASN A N 1
ATOM 1617 C CA . ASN A 1 207 ? -4.307 13.295 17.634 1.00 91.06 207 ASN A CA 1
ATOM 1618 C C . ASN A 1 207 ? -5.469 12.501 17.028 1.00 91.06 207 ASN A C 1
ATOM 1620 O O . ASN A 1 207 ? -6.612 12.735 17.423 1.00 91.06 207 ASN A O 1
ATOM 1624 N N . PHE A 1 208 ? -5.219 11.541 16.135 1.00 92.75 208 PHE A N 1
ATOM 1625 C CA . PHE A 1 208 ? -6.279 10.764 15.497 1.00 92.75 208 PHE A CA 1
ATOM 1626 C C . PHE A 1 208 ? -7.089 9.977 16.535 1.00 92.75 208 PHE A C 1
ATOM 1628 O O . PHE A 1 208 ? -6.523 9.285 17.380 1.00 92.75 208 PHE A O 1
ATOM 1635 N N . ASN A 1 209 ? -8.419 10.089 16.502 1.00 92.44 209 ASN A N 1
ATOM 1636 C CA . ASN A 1 209 ? -9.318 9.389 17.423 1.00 92.44 209 ASN A CA 1
ATOM 1637 C C . ASN A 1 209 ? -9.796 8.061 16.814 1.00 92.44 209 ASN A C 1
ATOM 1639 O O . ASN A 1 209 ? -10.948 7.924 16.401 1.00 92.44 209 ASN A O 1
ATOM 1643 N N . GLY A 1 210 ? -8.883 7.100 16.715 1.00 95.25 210 GLY A N 1
ATOM 1644 C CA . GLY A 1 210 ? -9.125 5.807 16.087 1.00 95.25 210 GLY A CA 1
ATOM 1645 C C . GLY A 1 210 ? -7.868 4.946 16.092 1.00 95.25 210 GLY A C 1
ATOM 1646 O O . GLY A 1 210 ? -7.044 5.056 17.003 1.00 95.25 210 GLY A O 1
ATOM 1647 N N . ILE A 1 211 ? -7.724 4.115 15.061 1.00 97.38 211 ILE A N 1
ATOM 1648 C CA . ILE A 1 211 ? -6.524 3.304 14.829 1.00 97.38 211 ILE A CA 1
ATOM 1649 C C . ILE A 1 211 ? -5.804 3.817 13.583 1.00 97.38 211 ILE A C 1
ATOM 1651 O O . ILE A 1 211 ? -6.405 3.922 12.515 1.00 97.38 211 ILE A O 1
ATOM 1655 N N . VAL A 1 212 ? -4.521 4.137 13.712 1.00 97.50 212 VAL A N 1
ATOM 1656 C CA . VAL A 1 212 ? -3.665 4.517 12.580 1.00 97.50 212 VAL A CA 1
ATOM 1657 C C . VAL A 1 212 ? -2.838 3.311 12.160 1.00 97.50 212 VAL A C 1
ATOM 1659 O O . VAL A 1 212 ? -2.230 2.670 13.013 1.00 97.50 212 VAL A O 1
ATOM 1662 N N . LEU A 1 213 ? -2.839 3.010 10.865 1.00 97.69 213 LEU A N 1
ATOM 1663 C CA . LEU A 1 213 ? -2.139 1.895 10.235 1.00 97.69 213 LEU A CA 1
ATOM 1664 C C . LEU A 1 213 ? -1.314 2.444 9.068 1.00 97.69 213 LEU A C 1
ATOM 1666 O O . LEU A 1 213 ? -1.831 3.271 8.315 1.00 97.69 213 LEU A O 1
ATOM 1670 N N . GLY A 1 214 ? -0.083 1.981 8.881 1.00 96.62 214 GLY A N 1
ATOM 1671 C CA . GLY A 1 214 ? 0.678 2.255 7.658 1.00 96.62 214 GLY A CA 1
ATOM 1672 C C . GLY A 1 214 ? 2.111 2.698 7.862 1.00 96.62 214 GLY A C 1
ATOM 1673 O O . GLY A 1 214 ? 2.575 2.843 8.994 1.00 96.62 214 GLY A O 1
ATOM 1674 N N . ASP A 1 215 ? 2.777 2.941 6.738 1.00 95.75 215 ASP A N 1
ATOM 1675 C CA . ASP A 1 215 ? 4.112 3.521 6.680 1.00 95.75 215 ASP A CA 1
ATOM 1676 C C . ASP A 1 215 ? 4.030 5.001 7.070 1.00 95.75 215 ASP A C 1
ATOM 1678 O O . ASP A 1 215 ? 3.443 5.833 6.371 1.00 95.75 215 ASP A O 1
ATOM 1682 N N . ALA A 1 216 ? 4.584 5.349 8.226 1.00 95.88 216 ALA A N 1
ATOM 1683 C CA . ALA A 1 216 ? 4.521 6.700 8.757 1.00 95.88 216 ALA A CA 1
ATOM 1684 C C . ALA A 1 216 ? 5.583 7.633 8.154 1.00 95.88 216 ALA A C 1
ATOM 1686 O O . ALA A 1 216 ? 5.469 8.850 8.318 1.00 95.88 216 ALA A O 1
ATOM 1687 N N . ASN A 1 217 ? 6.618 7.114 7.480 1.00 94.50 217 ASN A N 1
ATOM 1688 C CA . ASN A 1 217 ? 7.748 7.911 6.977 1.00 94.50 217 ASN A CA 1
ATOM 1689 C C . ASN A 1 217 ? 8.376 8.832 8.038 1.00 94.50 217 ASN A C 1
ATOM 1691 O O . ASN A 1 217 ? 8.853 9.934 7.748 1.00 94.50 217 ASN A O 1
ATOM 1695 N N . LEU A 1 218 ? 8.393 8.359 9.290 1.00 94.50 218 LEU A N 1
ATOM 1696 C CA . LEU A 1 218 ? 8.979 9.046 10.438 1.00 94.50 218 LEU A CA 1
ATOM 1697 C C . LEU A 1 218 ? 10.378 8.511 10.750 1.00 94.50 218 LEU A C 1
ATOM 1699 O O . LEU A 1 218 ? 10.612 7.309 10.760 1.00 94.50 218 LEU A O 1
ATOM 1703 N N . LYS A 1 219 ? 11.300 9.398 11.127 1.00 93.00 219 LYS A N 1
ATOM 1704 C CA . LYS A 1 219 ? 12.615 9.007 11.665 1.00 93.00 219 LYS A CA 1
ATOM 1705 C C . LYS A 1 219 ? 12.538 8.426 13.074 1.00 93.00 219 LYS A C 1
ATOM 1707 O O . LYS A 1 219 ? 13.433 7.685 13.470 1.00 93.00 219 LYS A O 1
ATOM 1712 N N . ASN A 1 220 ? 11.512 8.796 13.835 1.00 93.62 220 ASN A N 1
ATOM 1713 C CA . ASN A 1 220 ? 11.263 8.358 15.205 1.00 93.62 220 ASN A CA 1
ATOM 1714 C C . ASN A 1 220 ? 9.813 7.874 15.309 1.00 93.62 220 ASN A C 1
ATOM 1716 O O . ASN A 1 220 ? 8.949 8.468 14.664 1.00 93.62 220 ASN A O 1
ATOM 1720 N N . PRO A 1 221 ? 9.525 6.837 16.109 1.00 90.88 221 PRO A N 1
ATOM 1721 C CA . PRO A 1 221 ? 8.153 6.390 16.281 1.00 90.88 221 PRO A CA 1
ATOM 1722 C C . PRO A 1 221 ? 7.336 7.480 17.003 1.00 90.88 221 PRO A C 1
ATOM 1724 O O . PRO A 1 221 ? 7.913 8.267 17.762 1.00 90.88 221 PRO A O 1
ATOM 1727 N N . PRO A 1 222 ? 6.011 7.541 16.789 1.00 89.38 222 PRO A N 1
ATOM 1728 C CA . PRO A 1 222 ? 5.144 8.491 17.484 1.00 89.38 222 PRO A CA 1
ATOM 1729 C C . PRO A 1 222 ? 5.126 8.227 18.996 1.00 89.38 222 PRO A C 1
ATOM 1731 O O . PRO A 1 222 ? 5.506 7.149 19.467 1.00 89.38 222 PRO A O 1
ATOM 1734 N N . HIS A 1 223 ? 4.674 9.206 19.778 1.00 88.56 223 HIS A N 1
ATOM 1735 C CA . HIS A 1 223 ? 4.615 9.056 21.227 1.00 88.56 223 HIS A CA 1
ATOM 1736 C C . HIS A 1 223 ? 3.493 8.089 21.637 1.00 88.56 223 HIS A C 1
ATOM 1738 O O . HIS A 1 223 ? 2.343 8.231 21.233 1.00 88.56 223 HIS A O 1
ATOM 1744 N N . SER A 1 224 ? 3.812 7.129 22.508 1.00 83.69 224 SER A N 1
ATOM 1745 C CA . SER A 1 224 ? 2.808 6.284 23.163 1.00 83.69 224 SER A CA 1
ATOM 1746 C C . SER A 1 224 ? 2.412 6.913 24.498 1.00 83.69 224 SER A C 1
ATOM 1748 O O . SER A 1 224 ? 3.263 7.100 25.368 1.00 83.69 224 SER A O 1
ATOM 1750 N N . THR A 1 225 ? 1.129 7.218 24.685 1.00 83.94 225 THR A N 1
ATOM 1751 C CA . THR A 1 225 ? 0.563 7.564 26.003 1.00 83.94 225 THR A CA 1
ATOM 1752 C C . THR A 1 225 ? 0.098 6.306 26.741 1.00 83.94 225 THR A C 1
ATOM 1754 O O . THR A 1 225 ? 0.010 5.245 26.128 1.00 83.94 225 THR A O 1
ATOM 1757 N N . GLY A 1 226 ? -0.225 6.408 28.037 1.00 82.19 226 GLY A N 1
ATOM 1758 C CA . GLY A 1 226 ? -0.690 5.264 28.843 1.00 82.19 226 GLY A CA 1
ATOM 1759 C C . GLY A 1 226 ? -1.935 4.555 28.288 1.00 82.19 226 GLY A C 1
ATOM 1760 O O . GLY A 1 226 ? -2.059 3.349 28.451 1.00 82.19 226 GLY A O 1
ATOM 1761 N N . ASP A 1 227 ? -2.791 5.281 27.561 1.00 86.25 227 ASP A N 1
ATOM 1762 C CA . ASP A 1 227 ? -4.019 4.752 26.946 1.00 86.25 227 ASP A CA 1
ATOM 1763 C C . ASP A 1 227 ? -3.862 4.331 25.476 1.00 86.25 227 ASP A C 1
ATOM 1765 O O . ASP A 1 227 ? -4.857 4.125 24.779 1.00 86.25 227 ASP A O 1
ATOM 1769 N N . THR A 1 228 ? -2.629 4.262 24.972 1.00 89.69 228 THR A N 1
ATOM 1770 C CA . THR A 1 228 ? -2.367 3.959 23.564 1.00 89.69 228 THR A CA 1
ATOM 1771 C C . THR A 1 228 ? -1.496 2.726 23.427 1.00 89.69 228 THR A C 1
ATOM 1773 O O . THR A 1 228 ? -0.430 2.640 24.036 1.00 89.69 228 THR A O 1
ATOM 1776 N N . PHE A 1 229 ? -1.903 1.810 22.552 1.00 89.31 229 PHE A N 1
ATOM 1777 C CA . PHE A 1 229 ? -1.055 0.710 22.115 1.00 89.31 229 PHE A CA 1
ATOM 1778 C C . PHE A 1 229 ? -0.341 1.099 20.829 1.00 89.31 229 PHE A C 1
ATOM 1780 O O . PHE A 1 229 ? -0.978 1.330 19.800 1.00 89.31 229 PHE A O 1
ATOM 1787 N N . LEU A 1 230 ? 0.987 1.173 20.905 1.00 90.12 230 LEU A N 1
ATOM 1788 C CA . LEU A 1 230 ? 1.842 1.443 19.761 1.00 90.12 230 LEU A CA 1
ATOM 1789 C C . LEU A 1 230 ? 2.678 0.216 19.400 1.00 90.12 230 LEU A C 1
ATOM 1791 O O . LEU A 1 230 ? 3.503 -0.275 20.181 1.00 90.12 230 LEU A O 1
ATOM 1795 N N . SER A 1 231 ? 2.510 -0.183 18.152 1.00 91.69 231 SER A N 1
ATOM 1796 C CA . SER A 1 231 ? 3.428 -1.002 17.385 1.00 91.69 231 SER A CA 1
ATOM 1797 C C . SER A 1 231 ? 4.094 -0.094 16.343 1.00 91.69 231 SER A C 1
ATOM 1799 O O . SER A 1 231 ? 3.395 0.533 15.565 1.00 91.69 231 SER A O 1
ATOM 1801 N N . ALA A 1 232 ? 5.422 0.003 16.328 1.00 91.75 232 ALA A N 1
ATOM 1802 C CA . ALA A 1 232 ? 6.262 0.719 15.356 1.00 91.75 232 ALA A CA 1
ATOM 1803 C C . ALA A 1 232 ? 7.547 -0.045 14.906 1.00 91.75 232 ALA A C 1
ATOM 1805 O O . ALA A 1 232 ? 8.549 -0.083 15.636 1.00 91.75 232 ALA A O 1
ATOM 1806 N N . GLN A 1 233 ? 7.582 -0.614 13.701 1.00 90.25 233 GLN A N 1
ATOM 1807 C CA . GLN A 1 233 ? 8.743 -1.360 13.186 1.00 90.25 233 GLN A CA 1
ATOM 1808 C C . GLN A 1 233 ? 9.498 -0.546 12.137 1.00 90.25 233 GLN A C 1
ATOM 1810 O O . GLN A 1 233 ? 8.886 0.136 11.328 1.00 90.25 233 GLN A O 1
ATOM 1815 N N . ARG A 1 234 ? 10.836 -0.620 12.139 1.00 88.94 234 ARG A N 1
ATOM 1816 C CA . ARG A 1 234 ? 11.624 -0.112 11.010 1.00 88.94 234 ARG A CA 1
ATOM 1817 C C . ARG A 1 234 ? 11.820 -1.223 9.983 1.00 88.94 234 ARG A C 1
ATOM 1819 O O . ARG A 1 234 ? 12.299 -2.289 10.386 1.00 88.94 234 ARG A O 1
ATOM 1826 N N . PRO A 1 235 ? 11.556 -0.971 8.695 1.00 82.62 235 PRO A N 1
ATOM 1827 C CA . PRO A 1 235 ? 11.945 -1.886 7.636 1.00 82.62 235 PRO A CA 1
ATOM 1828 C C . PRO A 1 235 ? 13.454 -2.137 7.630 1.00 82.62 235 PRO A C 1
ATOM 1830 O O . PRO A 1 235 ? 14.260 -1.231 7.883 1.00 82.62 235 PRO A O 1
ATOM 1833 N N . ILE A 1 236 ? 13.836 -3.377 7.328 1.00 77.56 236 ILE A N 1
ATOM 1834 C CA . ILE A 1 236 ? 15.226 -3.783 7.125 1.00 77.56 236 ILE A CA 1
ATOM 1835 C C . ILE A 1 236 ? 15.301 -4.480 5.770 1.00 77.56 236 ILE A C 1
ATOM 1837 O O . ILE A 1 236 ? 14.863 -5.620 5.635 1.00 77.56 236 ILE A O 1
ATOM 1841 N N . ILE A 1 237 ? 15.903 -3.818 4.783 1.00 71.12 237 ILE A N 1
ATOM 1842 C CA . ILE A 1 237 ? 16.132 -4.389 3.453 1.00 71.12 237 ILE A CA 1
ATOM 1843 C C . ILE A 1 237 ? 17.607 -4.761 3.350 1.00 71.12 237 ILE A C 1
ATOM 1845 O O . ILE A 1 237 ? 18.480 -3.900 3.467 1.00 71.12 237 ILE A O 1
ATOM 1849 N N . SER A 1 238 ? 17.902 -6.045 3.131 1.00 70.44 238 SER A N 1
ATOM 1850 C CA . SER A 1 238 ? 19.277 -6.536 2.931 1.00 70.44 238 SER A CA 1
ATOM 1851 C C . SER A 1 238 ? 20.251 -6.086 4.035 1.00 70.44 238 SER A C 1
ATOM 1853 O O . SER A 1 238 ? 21.372 -5.661 3.763 1.00 70.44 238 SER A O 1
ATOM 1855 N N . GLY A 1 239 ? 19.797 -6.113 5.292 1.00 73.44 239 GLY A N 1
ATOM 1856 C CA . GLY A 1 239 ? 20.577 -5.687 6.462 1.00 73.44 239 GLY A CA 1
ATOM 1857 C C . GLY A 1 239 ? 20.677 -4.169 6.666 1.00 73.44 239 GLY A C 1
ATOM 1858 O O . GLY A 1 239 ? 21.223 -3.731 7.675 1.00 73.44 239 GLY A O 1
ATOM 1859 N N . THR A 1 240 ? 20.126 -3.360 5.757 1.00 73.00 240 THR A N 1
ATOM 1860 C CA . THR A 1 240 ? 20.068 -1.901 5.893 1.00 73.00 240 THR A CA 1
ATOM 1861 C C . THR A 1 240 ? 18.742 -1.486 6.512 1.00 73.00 240 THR A C 1
ATOM 1863 O O . THR A 1 240 ? 17.674 -1.740 5.958 1.00 73.00 240 THR A O 1
ATOM 1866 N N . GLN A 1 241 ? 18.813 -0.828 7.666 1.00 80.50 241 GLN A N 1
ATOM 1867 C CA . GLN A 1 241 ? 17.642 -0.267 8.328 1.00 80.50 241 GLN A CA 1
ATOM 1868 C C . GLN A 1 241 ? 17.205 1.018 7.620 1.00 80.50 241 GLN A C 1
ATOM 1870 O O . GLN A 1 241 ? 18.001 1.948 7.468 1.00 80.50 241 GLN A O 1
ATOM 1875 N N . LEU A 1 242 ? 15.940 1.085 7.210 1.00 80.06 242 LEU A N 1
ATOM 1876 C CA . LEU A 1 242 ? 15.401 2.274 6.558 1.00 80.06 242 LEU A CA 1
ATOM 1877 C C . LEU A 1 242 ? 15.096 3.383 7.574 1.00 80.06 242 LEU A C 1
ATOM 1879 O O . LEU A 1 242 ? 14.891 3.150 8.767 1.00 80.06 242 LEU A O 1
ATOM 1883 N N . GLY A 1 243 ? 15.063 4.622 7.084 1.00 82.56 243 GLY A N 1
ATOM 1884 C CA . GLY A 1 243 ? 14.757 5.823 7.867 1.00 82.56 243 GLY A CA 1
ATOM 1885 C C . GLY A 1 243 ? 13.261 6.078 8.088 1.00 82.56 243 GLY A C 1
ATOM 1886 O O . GLY A 1 243 ? 12.886 7.245 8.202 1.00 82.56 243 GLY A O 1
ATOM 1887 N N . THR A 1 244 ? 12.437 5.026 8.104 1.00 88.94 244 THR A N 1
ATOM 1888 C CA . THR A 1 244 ? 10.980 5.077 8.301 1.00 88.94 244 THR A CA 1
ATOM 1889 C C . THR A 1 244 ? 10.523 4.107 9.403 1.00 88.94 244 THR A C 1
ATOM 1891 O O . THR A 1 244 ? 11.285 3.231 9.824 1.00 88.94 244 THR A O 1
ATOM 1894 N N . TYR A 1 245 ? 9.288 4.287 9.873 1.00 92.94 245 TYR A N 1
ATOM 1895 C CA . TYR A 1 245 ? 8.552 3.349 10.707 1.00 92.94 245 TYR A CA 1
ATOM 1896 C C . TYR A 1 245 ? 7.200 3.038 10.081 1.00 92.94 245 TYR A C 1
ATOM 1898 O O . TYR A 1 245 ? 6.397 3.947 9.877 1.00 92.94 245 TYR A O 1
ATOM 1906 N N . ASP A 1 246 ? 6.903 1.758 9.948 1.00 93.88 246 ASP A N 1
ATOM 1907 C CA . ASP A 1 246 ? 5.536 1.269 9.863 1.00 93.88 246 ASP A CA 1
ATOM 1908 C C . ASP A 1 246 ? 4.929 1.265 11.253 1.00 93.88 246 ASP A C 1
ATOM 1910 O O . ASP A 1 246 ? 5.628 1.016 12.243 1.00 93.88 246 ASP A O 1
ATOM 1914 N N . ILE A 1 247 ? 3.638 1.576 11.352 1.00 95.81 247 ILE A N 1
ATOM 1915 C CA . ILE A 1 247 ? 2.963 1.678 12.640 1.00 95.81 247 ILE A CA 1
ATOM 1916 C C . ILE A 1 247 ? 1.573 1.045 12.662 1.00 95.81 247 ILE A C 1
ATOM 1918 O O . ILE A 1 247 ? 0.822 1.063 11.688 1.00 95.81 247 ILE A O 1
ATOM 1922 N N . ILE A 1 248 ? 1.207 0.569 13.851 1.00 96.75 248 ILE A N 1
ATOM 1923 C CA . ILE A 1 248 ? -0.170 0.409 14.309 1.00 96.75 248 ILE A CA 1
ATOM 1924 C C . ILE A 1 248 ? -0.291 1.194 15.616 1.00 96.75 248 ILE A C 1
ATOM 1926 O O . ILE A 1 248 ? 0.317 0.838 16.624 1.00 96.75 248 ILE A O 1
ATOM 1930 N N . HIS A 1 249 ? -1.051 2.285 15.594 1.00 96.12 249 HIS A N 1
ATOM 1931 C CA . HIS A 1 249 ? -1.275 3.157 16.745 1.00 96.12 249 HIS A CA 1
ATOM 1932 C C . HIS A 1 249 ? -2.759 3.141 17.113 1.00 96.12 249 HIS A C 1
ATOM 1934 O O . HIS A 1 249 ? -3.591 3.740 16.431 1.00 96.12 249 HIS A O 1
ATOM 1940 N N . ASP A 1 250 ? -3.087 2.424 18.184 1.00 96.25 250 ASP A N 1
ATOM 1941 C CA . ASP A 1 250 ? -4.449 2.138 18.627 1.00 96.25 250 ASP A CA 1
ATOM 1942 C C . ASP A 1 250 ? -4.763 2.878 19.929 1.00 96.25 250 ASP A C 1
ATOM 1944 O O . ASP A 1 250 ? -4.241 2.547 20.995 1.00 96.25 250 ASP A O 1
ATOM 1948 N N . ARG A 1 251 ? -5.637 3.885 19.836 1.00 95.00 251 ARG A N 1
ATOM 1949 C CA . ARG A 1 251 ? -6.081 4.702 20.980 1.00 95.00 251 ARG A CA 1
ATOM 1950 C C . ARG A 1 251 ? -7.457 4.319 21.510 1.00 95.00 251 ARG A C 1
ATOM 1952 O O . ARG A 1 251 ? -7.978 5.001 22.393 1.00 95.00 251 ARG A O 1
ATOM 1959 N N . ILE A 1 252 ? -8.102 3.317 20.920 1.00 95.50 252 ILE A N 1
ATOM 1960 C CA . ILE A 1 252 ? -9.514 3.025 21.182 1.00 95.50 252 ILE A CA 1
ATOM 1961 C C . ILE A 1 252 ? -9.707 1.717 21.935 1.00 95.50 252 ILE A C 1
ATOM 1963 O O . ILE A 1 252 ? -10.641 1.639 22.729 1.00 95.50 252 ILE A O 1
ATOM 1967 N N . SER A 1 253 ? -8.819 0.731 21.776 1.00 95.25 253 SER A N 1
ATOM 1968 C CA . SER A 1 253 ? -8.974 -0.557 22.462 1.00 95.25 253 SER A CA 1
ATOM 1969 C C . SER A 1 253 ? -8.988 -0.415 23.983 1.00 95.25 253 SER A C 1
ATOM 1971 O O . SER A 1 253 ? -9.927 -0.894 24.609 1.00 95.25 253 SER A O 1
ATOM 1973 N N . HIS A 1 254 ? -8.037 0.322 24.572 1.00 91.62 254 HIS A N 1
ATOM 1974 C CA . HIS A 1 254 ? -7.992 0.540 26.028 1.00 91.62 254 HIS A CA 1
ATOM 1975 C C . HIS A 1 254 ? -9.194 1.350 26.546 1.00 91.62 254 HIS A C 1
ATOM 1977 O O . HIS A 1 254 ? -9.670 1.145 27.655 1.00 91.62 254 HIS A O 1
ATOM 1983 N N . ARG A 1 255 ? -9.728 2.273 25.736 1.00 92.38 255 ARG A N 1
ATOM 1984 C CA . ARG A 1 255 ? -10.895 3.085 26.126 1.00 92.38 255 ARG A CA 1
ATOM 1985 C C . ARG A 1 255 ? -12.182 2.273 26.160 1.00 92.38 255 ARG A C 1
ATOM 1987 O O . ARG A 1 255 ? -13.070 2.564 26.953 1.00 92.38 255 ARG A O 1
ATOM 1994 N N . ILE A 1 256 ? -12.298 1.307 25.255 1.00 92.19 256 ILE A N 1
ATOM 1995 C CA . ILE A 1 256 ? -13.462 0.427 25.149 1.00 92.19 256 ILE A CA 1
ATOM 1996 C C . ILE A 1 256 ? -13.385 -0.681 26.191 1.00 92.19 256 ILE A C 1
ATOM 1998 O O . ILE A 1 256 ? -14.400 -1.035 26.783 1.00 92.19 256 ILE A O 1
ATOM 2002 N N . ASP A 1 257 ? -12.186 -1.208 26.410 1.00 91.69 257 ASP A N 1
ATOM 2003 C CA . ASP A 1 257 ? -11.901 -2.220 27.409 1.00 91.69 257 ASP A CA 1
ATOM 2004 C C . ASP A 1 257 ? -10.590 -1.859 28.131 1.00 91.69 257 ASP A C 1
ATOM 2006 O O . ASP A 1 257 ? -9.505 -2.160 27.627 1.00 91.69 257 ASP A O 1
ATOM 2010 N N . PRO A 1 258 ? -10.669 -1.233 29.322 1.00 91.56 258 PRO A N 1
ATOM 2011 C CA . PRO A 1 258 ? -9.494 -0.888 30.128 1.00 91.56 258 PRO A CA 1
ATOM 2012 C C . PRO A 1 258 ? -8.672 -2.098 30.587 1.00 91.56 258 PRO A C 1
ATOM 2014 O O . PRO A 1 258 ? -7.559 -1.941 31.078 1.00 91.56 258 PRO A O 1
ATOM 2017 N N . THR A 1 259 ? -9.213 -3.314 30.465 1.00 91.00 259 THR A N 1
ATOM 2018 C CA . THR A 1 259 ? -8.494 -4.556 30.774 1.00 91.00 259 THR A CA 1
ATOM 2019 C C . THR A 1 259 ? -7.848 -5.181 29.541 1.00 91.00 259 THR A C 1
ATOM 2021 O O . THR A 1 259 ? -7.050 -6.114 29.673 1.00 91.00 259 THR A O 1
ATOM 2024 N N . PHE A 1 260 ? -8.145 -4.659 28.343 1.00 90.94 260 PHE A N 1
ATOM 2025 C CA . PHE A 1 260 ? -7.579 -5.159 27.105 1.00 90.94 260 PHE A CA 1
ATOM 2026 C C . PHE A 1 260 ? -6.062 -5.007 27.126 1.00 90.94 260 PHE A C 1
ATOM 2028 O O . PHE A 1 260 ? -5.514 -3.911 27.238 1.00 90.94 260 PHE A O 1
ATOM 2035 N N . ASN A 1 261 ? -5.379 -6.130 26.951 1.00 87.31 261 ASN A N 1
ATOM 2036 C CA . ASN A 1 261 ? -3.943 -6.172 26.778 1.00 87.31 261 ASN A CA 1
ATOM 2037 C C . ASN A 1 261 ? -3.649 -6.815 25.420 1.00 87.31 261 ASN A C 1
ATOM 2039 O O . ASN A 1 261 ? -3.961 -7.998 25.246 1.00 87.31 261 ASN A O 1
ATOM 2043 N N . PRO A 1 262 ? -2.989 -6.116 24.477 1.00 83.94 262 PRO A N 1
ATOM 2044 C CA . PRO A 1 262 ? -2.619 -6.710 23.192 1.00 83.94 262 PRO A CA 1
ATOM 2045 C C . PRO A 1 262 ? -1.694 -7.935 23.341 1.00 83.94 262 PRO A C 1
ATOM 2047 O O . PRO A 1 262 ? -1.532 -8.689 22.386 1.00 83.94 262 PRO A O 1
ATOM 2050 N N . ARG A 1 263 ? -1.115 -8.160 24.536 1.00 77.75 263 ARG A N 1
ATOM 2051 C CA . ARG A 1 263 ? -0.263 -9.307 24.897 1.00 77.75 263 ARG A CA 1
ATOM 2052 C C . ARG A 1 263 ? -0.957 -10.412 25.716 1.00 77.75 263 ARG A C 1
ATOM 2054 O O . ARG A 1 263 ? -0.268 -11.342 26.123 1.00 77.75 263 ARG A O 1
ATOM 2061 N N . GLY A 1 264 ? -2.250 -10.283 26.034 1.00 68.12 264 GLY A N 1
ATOM 2062 C CA . GLY A 1 264 ? -2.968 -11.193 26.945 1.00 68.12 264 GLY A CA 1
ATOM 2063 C C . GLY A 1 264 ? -2.840 -12.682 26.583 1.00 68.12 264 GLY A C 1
ATOM 2064 O O . GLY A 1 264 ? -2.685 -13.009 25.406 1.00 68.12 264 GLY A O 1
ATOM 2065 N N . GLU A 1 265 ? -2.875 -13.531 27.625 1.00 47.12 265 GLU A N 1
ATOM 2066 C CA . GLU A 1 265 ? -2.424 -14.936 27.697 1.00 47.12 265 GLU A CA 1
ATOM 2067 C C . GLU A 1 265 ? -2.487 -15.714 26.379 1.00 47.12 265 GLU A C 1
ATOM 2069 O O . GLU A 1 265 ? -3.560 -15.961 25.839 1.00 47.12 265 GLU A O 1
ATOM 2074 N N . GLN A 1 266 ? -1.291 -16.082 25.898 1.00 45.06 266 GLN A N 1
ATOM 2075 C CA . GLN A 1 266 ? -1.018 -16.958 24.760 1.00 45.06 266 GLN A CA 1
ATOM 2076 C C . GLN A 1 266 ? -1.975 -16.755 23.582 1.00 45.06 266 GLN A C 1
ATOM 2078 O O . GLN A 1 266 ? -2.977 -17.448 23.412 1.00 45.06 266 GLN A O 1
ATOM 2083 N N . ALA A 1 267 ? -1.552 -15.897 22.651 1.00 44.00 267 ALA A N 1
ATOM 2084 C CA . ALA A 1 267 ? -1.734 -16.273 21.261 1.00 44.00 267 ALA A CA 1
ATOM 2085 C C . ALA A 1 267 ? -1.295 -17.743 21.151 1.00 44.00 267 ALA A C 1
ATOM 2087 O O . ALA A 1 267 ? -0.128 -18.050 21.407 1.00 44.00 267 ALA A O 1
ATOM 2088 N N . ALA A 1 268 ? -2.215 -18.653 20.810 1.00 43.00 268 ALA A N 1
ATOM 2089 C CA . ALA A 1 268 ? -1.805 -19.800 20.016 1.00 43.00 268 ALA A CA 1
ATOM 2090 C C . ALA A 1 268 ? -0.905 -19.187 18.945 1.00 43.00 268 ALA A C 1
ATOM 2092 O O . ALA A 1 268 ? -1.360 -18.252 18.276 1.00 43.00 268 ALA A O 1
ATOM 2093 N N . ALA A 1 269 ? 0.387 -19.538 18.960 1.00 43.91 269 ALA A N 1
ATOM 2094 C CA . ALA A 1 269 ? 1.386 -18.921 18.100 1.00 43.91 269 ALA A CA 1
ATOM 2095 C C . ALA A 1 269 ? 0.745 -18.716 16.729 1.00 43.91 269 ALA A C 1
ATOM 2097 O O . ALA A 1 269 ? 0.096 -19.650 16.244 1.00 43.91 269 ALA A O 1
ATOM 2098 N N . ALA A 1 270 ? 0.831 -17.499 16.172 1.00 41.44 270 ALA A N 1
ATOM 2099 C CA . ALA A 1 270 ? 0.433 -17.295 14.783 1.00 41.44 270 ALA A CA 1
ATOM 2100 C C . ALA A 1 270 ? 1.007 -18.489 14.008 1.00 41.44 270 ALA A C 1
ATOM 2102 O O . ALA A 1 270 ? 2.187 -18.789 14.227 1.00 41.44 270 ALA A O 1
ATOM 2103 N N . PRO A 1 271 ? 0.170 -19.277 13.305 1.00 39.19 271 PRO A N 1
ATOM 2104 C CA . PRO A 1 271 ? 0.611 -20.558 12.778 1.00 39.19 271 PRO A CA 1
ATOM 2105 C C . PRO A 1 271 ? 1.886 -20.309 11.986 1.00 39.19 271 PRO A C 1
ATOM 2107 O O . PRO A 1 271 ? 1.874 -19.472 11.089 1.00 39.19 271 PRO A O 1
ATOM 2110 N N . SER A 1 272 ? 2.978 -20.969 12.386 1.00 41.09 272 SER A N 1
ATOM 2111 C CA . SER A 1 272 ? 4.262 -20.840 11.703 1.00 41.09 272 SER A CA 1
ATOM 2112 C C . SER A 1 272 ? 4.032 -21.130 10.219 1.00 41.09 272 SER A C 1
ATOM 2114 O O . SER A 1 272 ? 3.648 -22.241 9.842 1.00 41.09 272 SER A O 1
ATOM 2116 N N . ILE A 1 273 ? 4.242 -20.122 9.379 1.00 45.50 273 ILE A N 1
ATOM 2117 C CA . ILE A 1 273 ? 4.239 -20.177 7.917 1.00 45.50 273 ILE A CA 1
ATOM 2118 C C . ILE A 1 273 ? 5.496 -20.932 7.422 1.00 45.50 273 ILE A C 1
ATOM 2120 O O . ILE A 1 273 ? 5.701 -21.081 6.221 1.00 45.50 273 ILE A O 1
ATOM 2124 N N . GLU A 1 274 ? 6.309 -21.533 8.310 1.00 39.66 274 GLU A N 1
ATOM 2125 C CA . GLU A 1 274 ? 7.408 -22.463 7.963 1.00 39.66 274 GLU A CA 1
ATOM 2126 C C . GLU A 1 274 ? 6.966 -23.688 7.141 1.00 39.66 274 GLU A C 1
ATOM 2128 O O . GLU A 1 274 ? 7.799 -24.475 6.700 1.00 39.66 274 GLU A O 1
ATOM 2133 N N . SER A 1 275 ? 5.667 -23.846 6.888 1.00 35.59 275 SER A N 1
ATOM 2134 C CA . SER A 1 275 ? 5.133 -24.840 5.963 1.00 35.59 275 SER A CA 1
ATOM 2135 C C . SER A 1 275 ? 4.258 -24.230 4.871 1.00 35.59 275 SER A C 1
ATOM 2137 O O . SER A 1 275 ? 3.261 -24.834 4.488 1.00 35.59 275 SER A O 1
ATOM 2139 N N . MET A 1 276 ? 4.623 -23.071 4.304 1.00 35.31 276 MET A N 1
ATOM 2140 C CA . MET A 1 276 ? 4.261 -22.875 2.898 1.00 35.31 276 MET A CA 1
ATOM 2141 C C . MET A 1 276 ? 4.923 -24.014 2.125 1.00 35.31 276 MET A C 1
ATOM 2143 O O . MET A 1 276 ? 6.156 -24.035 2.052 1.00 35.31 276 MET A O 1
ATOM 2147 N N . PRO A 1 277 ? 4.176 -24.974 1.550 1.00 31.09 277 PRO A N 1
ATOM 2148 C CA . PRO A 1 277 ? 4.764 -25.711 0.457 1.00 31.09 277 PRO A CA 1
ATOM 2149 C C . PRO A 1 277 ? 5.201 -24.636 -0.545 1.00 31.09 277 PRO A C 1
ATOM 2151 O O . PRO A 1 277 ? 4.402 -23.775 -0.926 1.00 31.09 277 PRO A O 1
ATOM 2154 N N . THR A 1 278 ? 6.457 -24.677 -1.002 1.00 37.47 278 THR A N 1
ATOM 2155 C CA . THR A 1 278 ? 6.684 -24.335 -2.408 1.00 37.47 278 THR A CA 1
ATOM 2156 C C . THR A 1 278 ? 5.536 -24.995 -3.144 1.00 37.47 278 THR A C 1
ATOM 2158 O O . THR A 1 278 ? 5.307 -26.180 -2.909 1.00 37.47 278 THR A O 1
ATOM 2161 N N . LEU A 1 279 ? 4.728 -24.224 -3.873 1.00 34.81 279 LEU A N 1
ATOM 2162 C CA . LEU A 1 279 ? 3.605 -24.736 -4.653 1.00 34.81 279 LEU A CA 1
ATOM 2163 C C . LEU A 1 279 ? 4.173 -25.713 -5.694 1.00 34.81 279 LEU A C 1
ATOM 2165 O O . LEU A 1 279 ? 4.344 -25.395 -6.867 1.00 34.81 279 LEU A O 1
ATOM 2169 N N . ASP A 1 280 ? 4.525 -26.909 -5.236 1.00 32.94 280 ASP A N 1
ATOM 2170 C CA . ASP A 1 280 ? 4.907 -28.037 -6.037 1.00 32.94 280 ASP A CA 1
ATOM 2171 C C . ASP A 1 280 ? 3.613 -28.431 -6.711 1.00 32.94 280 ASP A C 1
ATOM 2173 O O . ASP A 1 280 ? 2.647 -28.880 -6.083 1.00 32.94 280 ASP A O 1
ATOM 2177 N N . ARG A 1 281 ? 3.581 -28.169 -8.018 1.00 31.67 281 ARG A N 1
ATOM 2178 C CA . ARG A 1 281 ? 2.561 -28.686 -8.922 1.00 31.67 281 ARG A CA 1
ATOM 2179 C C . ARG A 1 281 ? 2.253 -30.129 -8.513 1.00 31.67 281 ARG A C 1
ATOM 2181 O O . ARG A 1 281 ? 3.187 -30.932 -8.456 1.00 31.67 281 ARG A O 1
ATOM 2188 N N . PRO A 1 282 ? 0.985 -30.480 -8.249 1.00 30.83 282 PRO A N 1
ATOM 2189 C CA . PRO A 1 282 ? 0.657 -31.813 -7.783 1.00 30.83 282 PRO A CA 1
ATOM 2190 C C . PRO A 1 282 ? 1.119 -32.847 -8.813 1.00 30.83 282 PRO A C 1
ATOM 2192 O O . PRO A 1 282 ? 0.625 -32.885 -9.943 1.00 30.83 282 PRO A O 1
ATOM 2195 N N . GLN A 1 283 ? 2.075 -33.690 -8.413 1.00 33.00 283 GLN A N 1
ATOM 2196 C CA . GLN A 1 283 ? 2.334 -34.942 -9.105 1.00 33.00 283 GLN A CA 1
ATOM 2197 C C . GLN A 1 283 ? 1.105 -35.833 -8.929 1.00 33.00 283 GLN A C 1
ATOM 2199 O O . GLN A 1 283 ? 0.644 -36.118 -7.825 1.00 33.00 283 GLN A O 1
ATOM 2204 N N . THR A 1 284 ? 0.551 -36.249 -10.057 1.00 37.38 284 THR A N 1
ATOM 2205 C CA . THR A 1 284 ? -0.581 -37.160 -10.158 1.00 37.38 284 THR A CA 1
ATOM 2206 C C . THR A 1 284 ? -0.219 -38.534 -9.589 1.00 37.38 284 THR A C 1
ATOM 2208 O O . THR A 1 284 ? 0.622 -39.219 -10.171 1.00 37.38 284 THR A O 1
ATOM 2211 N N . GLY A 1 285 ? -0.891 -38.995 -8.527 1.00 38.28 285 GLY A N 1
ATOM 2212 C CA . GLY A 1 285 ? -0.877 -40.427 -8.211 1.00 38.28 285 GLY A CA 1
ATOM 2213 C C . GLY A 1 285 ? -1.265 -40.864 -6.797 1.00 38.28 285 GLY A C 1
ATOM 2214 O O . GLY A 1 285 ? -0.403 -40.958 -5.937 1.00 38.28 285 GLY A O 1
ATOM 2215 N N . ARG A 1 286 ? -2.516 -41.340 -6.693 1.00 38.91 286 ARG A N 1
ATOM 2216 C CA . ARG A 1 286 ? -3.030 -42.464 -5.873 1.00 38.91 286 ARG A CA 1
ATOM 2217 C C . ARG A 1 286 ? -3.605 -42.244 -4.457 1.00 38.91 286 ARG A C 1
ATOM 2219 O O . ARG A 1 286 ? -2.979 -41.704 -3.558 1.00 38.91 286 ARG A O 1
ATOM 2226 N N . ASP A 1 287 ? -4.803 -42.837 -4.358 1.00 36.12 287 ASP A N 1
ATOM 2227 C CA . ASP A 1 287 ? -5.512 -43.513 -3.263 1.00 36.12 287 ASP A CA 1
ATOM 2228 C C . ASP A 1 287 ? -6.031 -42.699 -2.065 1.00 36.12 287 ASP A C 1
ATOM 2230 O O . ASP A 1 287 ? -5.367 -42.513 -1.049 1.00 36.12 287 ASP A O 1
ATOM 2234 N N . LEU A 1 288 ? -7.313 -42.313 -2.161 1.00 37.41 288 LEU A N 1
ATOM 2235 C CA . LEU A 1 288 ? -8.135 -41.869 -1.031 1.00 37.41 288 LEU A CA 1
ATOM 2236 C C . LEU A 1 288 ? -8.854 -43.065 -0.365 1.00 37.41 288 LEU A C 1
ATOM 2238 O O . LEU A 1 288 ? -9.362 -43.939 -1.075 1.00 37.41 288 LEU A O 1
ATOM 2242 N N . PRO A 1 289 ? -8.955 -43.097 0.978 1.00 41.81 289 PRO A N 1
ATOM 2243 C CA . PRO A 1 289 ? -9.694 -44.125 1.712 1.00 41.81 289 PRO A CA 1
ATOM 2244 C C . PRO A 1 289 ? -11.225 -43.943 1.613 1.00 41.81 289 PRO A C 1
ATOM 2246 O O . PRO A 1 289 ? -11.704 -42.837 1.344 1.00 41.81 289 PRO A O 1
ATOM 2249 N N . PRO A 1 290 ? -12.017 -45.013 1.841 1.00 46.06 290 PRO A N 1
ATOM 2250 C CA . PRO A 1 290 ? -13.470 -44.970 1.700 1.00 46.06 290 PRO A CA 1
ATOM 2251 C C . PRO A 1 290 ? -14.156 -44.175 2.829 1.00 46.06 290 PRO A C 1
ATOM 2253 O O . PRO A 1 290 ? -13.650 -44.132 3.955 1.00 46.06 290 PRO A O 1
ATOM 2256 N N . PRO A 1 291 ? -15.330 -43.574 2.557 1.00 43.38 291 PRO A N 1
ATOM 2257 C CA . PRO A 1 291 ? -16.057 -42.769 3.532 1.00 43.38 291 PRO A CA 1
ATOM 2258 C C . PRO A 1 291 ? -16.753 -43.629 4.608 1.00 43.38 291 PRO A C 1
ATOM 2260 O O . PRO A 1 291 ? -17.123 -44.777 4.343 1.00 43.38 291 PRO A O 1
ATOM 2263 N N . PRO A 1 292 ? -16.977 -43.075 5.816 1.00 41.16 292 PRO A N 1
ATOM 2264 C CA . PRO A 1 292 ? -17.665 -43.769 6.901 1.00 41.16 292 PRO A CA 1
ATOM 2265 C C . PRO A 1 292 ? -19.187 -43.874 6.666 1.00 41.16 292 PRO A C 1
ATOM 2267 O O . PRO A 1 292 ? -19.755 -43.110 5.880 1.00 41.16 292 PRO A O 1
ATOM 2270 N N . PRO A 1 293 ? -19.872 -44.811 7.354 1.00 39.47 293 PRO A N 1
ATOM 2271 C CA . PRO A 1 293 ? -21.281 -45.104 7.122 1.00 39.47 293 PRO A CA 1
ATOM 2272 C C . PRO A 1 293 ? -22.209 -44.035 7.715 1.00 39.47 293 PRO A C 1
ATOM 2274 O O . PRO A 1 293 ? -22.039 -43.578 8.845 1.00 39.47 293 PRO A O 1
ATOM 2277 N N . VAL A 1 294 ? -23.234 -43.677 6.942 1.00 39.06 294 VAL A N 1
ATOM 2278 C CA . VAL A 1 294 ? -24.277 -42.709 7.304 1.00 39.06 294 VAL A CA 1
ATOM 2279 C C . VAL A 1 294 ? -25.312 -43.369 8.221 1.00 39.06 294 VAL A C 1
ATOM 2281 O O . VAL A 1 294 ? -25.935 -44.359 7.843 1.00 39.06 294 VAL A O 1
ATOM 2284 N N . MET A 1 295 ? -25.534 -42.800 9.411 1.00 29.78 295 MET A N 1
ATOM 2285 C CA . MET A 1 295 ? -26.678 -43.140 10.264 1.00 29.78 295 MET A CA 1
ATOM 2286 C C . MET A 1 295 ? -27.936 -42.400 9.794 1.00 29.78 295 MET A C 1
ATOM 2288 O O . MET A 1 295 ? -27.987 -41.172 9.785 1.00 29.78 295 MET A O 1
ATOM 2292 N N . THR A 1 296 ? -28.970 -43.155 9.433 1.00 33.50 296 THR A N 1
ATOM 2293 C CA . THR A 1 296 ? -30.309 -42.647 9.112 1.00 33.50 296 THR A CA 1
ATOM 2294 C C . THR A 1 296 ? -31.174 -42.568 10.368 1.00 33.50 296 THR A C 1
ATOM 2296 O O . THR A 1 296 ? -31.526 -43.604 10.928 1.00 33.50 296 THR A O 1
ATOM 2299 N N . ASN A 1 297 ? -31.581 -41.359 10.765 1.00 31.78 297 ASN A N 1
ATOM 2300 C CA . ASN A 1 297 ? -32.709 -41.158 11.676 1.00 31.78 297 ASN A CA 1
ATOM 2301 C C . ASN A 1 297 ? -33.971 -40.825 10.872 1.00 31.78 297 ASN A C 1
ATOM 2303 O O . ASN A 1 297 ? -33.985 -39.910 10.050 1.00 31.78 297 ASN A O 1
ATOM 2307 N N . ILE A 1 298 ? -35.021 -41.605 11.124 1.00 37.53 298 ILE A N 1
ATOM 2308 C CA . ILE A 1 298 ? -36.349 -41.511 10.515 1.00 37.53 298 ILE A CA 1
ATOM 2309 C C . ILE A 1 298 ? -37.168 -40.471 11.289 1.00 37.53 298 ILE A C 1
ATOM 2311 O O . ILE A 1 298 ? -37.400 -40.637 12.484 1.00 37.53 298 ILE A O 1
ATOM 2315 N N . VAL A 1 299 ? -37.656 -39.434 10.603 1.00 35.28 299 VAL A N 1
ATOM 2316 C CA . VAL A 1 299 ? -38.727 -38.546 11.087 1.00 35.28 299 VAL A CA 1
ATOM 2317 C C . VAL A 1 299 ? -39.850 -38.534 10.046 1.00 35.28 299 VAL A C 1
ATOM 2319 O O . VAL A 1 299 ? -39.598 -38.405 8.849 1.00 35.28 299 VAL A O 1
ATOM 2322 N N . GLN A 1 300 ? -41.085 -38.730 10.517 1.00 42.16 300 GLN A N 1
ATOM 2323 C CA . GLN A 1 300 ? -42.320 -38.776 9.725 1.00 42.16 300 GLN A CA 1
ATOM 2324 C C . GLN A 1 300 ? -42.698 -37.409 9.109 1.00 42.16 300 GLN A C 1
ATOM 2326 O O . GLN A 1 300 ? -42.356 -36.371 9.675 1.00 42.16 300 GLN A O 1
ATOM 2331 N N . PRO A 1 301 ? -43.434 -37.390 7.976 1.00 40.44 301 PRO A N 1
ATOM 2332 C CA . PRO A 1 301 ? -43.671 -36.181 7.193 1.00 40.44 301 PRO A CA 1
ATOM 2333 C C . PRO A 1 301 ? -44.899 -35.384 7.660 1.00 40.44 301 PRO A C 1
ATOM 2335 O O . PRO A 1 301 ? -45.977 -35.937 7.878 1.00 40.44 301 PRO A O 1
ATOM 2338 N N . SER A 1 302 ? -44.751 -34.061 7.708 1.00 39.47 302 SER A N 1
ATOM 2339 C CA . SER A 1 302 ? -45.851 -33.092 7.693 1.00 39.47 302 SER A CA 1
ATOM 2340 C C . SER A 1 302 ? -46.020 -32.477 6.291 1.00 39.47 302 SER A C 1
ATOM 2342 O O . SER A 1 302 ? -45.125 -32.535 5.450 1.00 39.47 302 SER A O 1
ATOM 2344 N N . ALA A 1 303 ? -47.236 -31.983 6.036 1.00 44.66 303 ALA A N 1
ATOM 2345 C CA . ALA A 1 303 ? -47.851 -31.682 4.738 1.00 44.66 303 ALA A CA 1
ATOM 2346 C C . ALA A 1 303 ? -47.024 -30.824 3.743 1.00 44.66 303 ALA A C 1
ATOM 2348 O O . ALA A 1 303 ? -46.220 -29.989 4.159 1.00 44.66 303 ALA A O 1
ATOM 2349 N N . PRO A 1 304 ? -47.256 -30.973 2.418 1.00 37.97 304 PRO A N 1
ATOM 2350 C CA . PRO A 1 304 ? -46.457 -30.308 1.392 1.00 37.97 304 PRO A CA 1
ATOM 2351 C C . PRO A 1 304 ? -46.762 -28.799 1.301 1.00 37.97 304 PRO A C 1
ATOM 2353 O O . PRO A 1 304 ? -47.934 -28.421 1.207 1.00 37.97 304 PRO A O 1
ATOM 2356 N N . PRO A 1 305 ? -45.741 -27.920 1.246 1.00 39.09 305 PRO A N 1
ATOM 2357 C CA . PRO A 1 305 ? -45.934 -26.518 0.897 1.00 39.09 305 PRO A CA 1
ATOM 2358 C C . PRO A 1 305 ? -46.144 -26.358 -0.614 1.00 39.09 305 PRO A C 1
ATOM 2360 O O . PRO A 1 305 ? -45.530 -27.053 -1.427 1.00 39.09 305 PRO A O 1
ATOM 2363 N N . GLN A 1 306 ? -46.992 -25.401 -0.990 1.00 39.72 306 GLN A N 1
ATOM 2364 C CA . GLN A 1 306 ? -47.236 -25.035 -2.385 1.00 39.72 306 GLN A CA 1
ATOM 2365 C C . GLN A 1 306 ? -45.966 -24.498 -3.082 1.00 39.72 306 GLN A C 1
ATOM 2367 O O . GLN A 1 306 ? -45.158 -23.814 -2.447 1.00 39.72 306 GLN A O 1
ATOM 2372 N N . PRO A 1 307 ? -45.778 -24.761 -4.390 1.00 36.47 307 PRO A N 1
ATOM 2373 C CA . PRO A 1 307 ? -44.587 -24.335 -5.116 1.00 36.47 307 PRO A CA 1
ATOM 2374 C C . PRO A 1 307 ? -44.602 -22.829 -5.428 1.00 36.47 307 PRO A C 1
ATOM 2376 O O . PRO A 1 307 ? -45.469 -22.329 -6.141 1.00 36.47 307 PRO A O 1
ATOM 2379 N N . LEU A 1 308 ? -43.580 -22.119 -4.940 1.00 42.41 308 LEU A N 1
ATOM 2380 C CA . LEU A 1 308 ? -43.191 -20.779 -5.397 1.00 42.41 308 LEU A CA 1
ATOM 2381 C C . LEU A 1 308 ? -42.494 -20.844 -6.778 1.00 42.41 308 LEU A C 1
ATOM 2383 O O . LEU A 1 308 ? -41.889 -21.866 -7.121 1.00 42.41 308 LEU A O 1
ATOM 2387 N N . PRO A 1 309 ? -42.542 -19.767 -7.588 1.00 37.72 309 PRO A N 1
ATOM 2388 C CA . PRO A 1 309 ? -42.125 -19.794 -8.989 1.00 37.72 309 PRO A CA 1
ATOM 2389 C C . PRO A 1 309 ? -40.595 -19.881 -9.130 1.00 37.72 309 PRO A C 1
ATOM 2391 O O . PRO A 1 309 ? -39.876 -18.902 -8.943 1.00 37.72 309 PRO A O 1
ATOM 2394 N N . LYS A 1 310 ? -40.089 -21.060 -9.515 1.00 41.38 310 LYS A N 1
ATOM 2395 C CA . LYS A 1 310 ? -38.650 -21.354 -9.688 1.00 41.38 310 LYS A CA 1
ATOM 2396 C C . LYS A 1 310 ? -37.992 -20.761 -10.947 1.00 41.38 310 LYS A C 1
ATOM 2398 O O . LYS A 1 310 ? -36.779 -20.831 -11.081 1.00 41.38 310 LYS A O 1
ATOM 2403 N N . GLN A 1 311 ? -38.732 -20.149 -11.871 1.00 41.16 311 GLN A N 1
ATOM 2404 C CA . GLN A 1 311 ? -38.198 -19.888 -13.220 1.00 41.16 311 GLN A CA 1
ATOM 2405 C C . GLN A 1 311 ? -37.460 -18.549 -13.426 1.00 41.16 311 GLN A C 1
ATOM 2407 O O . GLN A 1 311 ? -36.877 -18.346 -14.493 1.00 41.16 311 GLN A O 1
ATOM 2412 N N . THR A 1 312 ? -37.421 -17.650 -12.436 1.00 38.09 312 THR A N 1
ATOM 2413 C CA . THR A 1 312 ? -36.828 -16.304 -12.616 1.00 38.09 312 THR A CA 1
ATOM 2414 C C . THR A 1 312 ? -35.439 -16.149 -11.979 1.00 38.09 312 THR A C 1
ATOM 2416 O O . THR A 1 312 ? -34.644 -15.336 -12.444 1.00 38.09 312 THR A O 1
ATOM 2419 N N . ILE A 1 313 ? -35.110 -16.944 -10.954 1.00 38.09 313 ILE A N 1
ATOM 2420 C CA . ILE A 1 313 ? -33.837 -16.841 -10.211 1.00 38.09 313 ILE A CA 1
ATOM 2421 C C . ILE A 1 313 ? -32.715 -17.632 -10.908 1.00 38.09 313 ILE A C 1
ATOM 2423 O O . ILE A 1 313 ? -31.619 -17.101 -11.079 1.00 38.09 313 ILE A O 1
ATOM 2427 N N . GLU A 1 314 ? -32.995 -18.835 -11.426 1.00 39.75 314 GLU A N 1
ATOM 2428 C CA . GLU A 1 314 ? -32.002 -19.639 -12.166 1.00 39.75 314 GLU A CA 1
ATOM 2429 C C . GLU A 1 314 ? -31.503 -18.936 -13.437 1.00 39.75 314 GLU A C 1
ATOM 2431 O O . GLU A 1 314 ? -30.304 -18.910 -13.706 1.00 39.75 314 GLU A O 1
ATOM 2436 N N . LYS A 1 315 ? -32.398 -18.269 -14.180 1.00 36.19 315 LYS A N 1
ATOM 2437 C CA . LYS A 1 315 ? -32.029 -17.541 -15.407 1.00 36.19 315 LYS A CA 1
ATOM 2438 C C . LYS A 1 315 ? -31.152 -16.313 -15.144 1.00 36.19 315 LYS A C 1
ATOM 2440 O O . LYS A 1 315 ? -30.382 -15.918 -16.018 1.00 36.19 315 LYS A O 1
ATOM 2445 N N . LYS A 1 316 ? -31.267 -15.691 -13.964 1.00 37.38 316 LYS A N 1
ATOM 2446 C CA . LYS A 1 316 ? -30.501 -14.486 -13.612 1.00 37.38 316 LYS A CA 1
ATOM 2447 C C . LYS A 1 316 ? -29.078 -14.836 -13.167 1.00 37.38 316 LYS A C 1
ATOM 2449 O O . LYS A 1 316 ? -28.155 -14.136 -13.563 1.00 37.38 316 LYS A O 1
ATOM 2454 N N . ASN A 1 317 ? -28.901 -15.946 -12.447 1.00 41.59 317 ASN A N 1
ATOM 2455 C CA . ASN A 1 317 ? -27.584 -16.428 -12.016 1.00 41.59 317 ASN A CA 1
ATOM 2456 C C . ASN A 1 317 ? -26.762 -17.000 -13.191 1.00 41.59 317 ASN A C 1
ATOM 2458 O O . ASN A 1 317 ? -25.576 -16.712 -13.305 1.00 41.59 317 ASN A O 1
ATOM 2462 N N . GLN A 1 318 ? -27.400 -17.684 -14.149 1.00 44.16 318 GLN A N 1
ATOM 2463 C CA . GLN A 1 318 ? -26.717 -18.261 -15.324 1.00 44.16 318 GLN A CA 1
ATOM 2464 C C . GLN A 1 318 ? -26.168 -17.211 -16.314 1.00 44.16 318 GLN A C 1
ATOM 2466 O O . GLN A 1 318 ? -25.147 -17.426 -16.967 1.00 44.16 318 GLN A O 1
ATOM 2471 N N . ALA A 1 319 ? -26.819 -16.047 -16.431 1.00 40.78 319 ALA A N 1
ATOM 2472 C CA . ALA A 1 319 ? -26.347 -14.957 -17.294 1.00 40.78 319 ALA A CA 1
ATOM 2473 C C . ALA A 1 319 ? -25.092 -14.245 -16.744 1.00 40.78 319 ALA A C 1
ATOM 2475 O O . ALA A 1 319 ? -24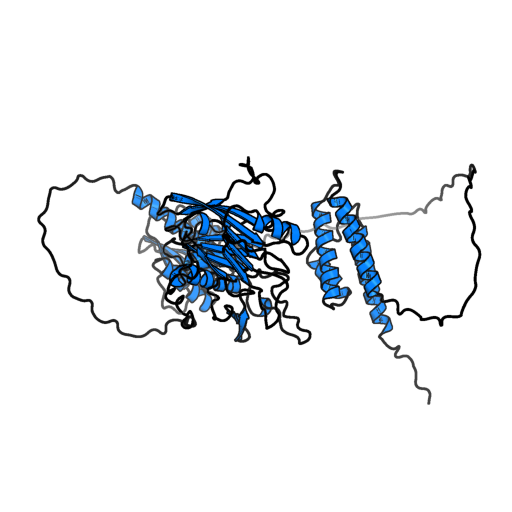.337 -13.639 -17.515 1.00 40.78 319 ALA A O 1
ATOM 2476 N N . VAL A 1 320 ? -24.880 -14.314 -15.426 1.00 48.00 320 VAL A N 1
ATOM 2477 C CA . VAL A 1 320 ? -23.726 -13.727 -14.731 1.00 48.00 320 VAL A CA 1
ATOM 2478 C C . VAL A 1 320 ? -22.476 -14.576 -14.976 1.00 48.00 320 VAL A C 1
ATOM 2480 O O . VAL A 1 320 ? -21.462 -14.027 -15.401 1.00 48.00 320 VAL A O 1
ATOM 2483 N N . GLU A 1 321 ? -22.581 -15.903 -14.864 1.00 54.09 321 GLU A N 1
ATOM 2484 C CA . GLU A 1 321 ? -21.457 -16.834 -15.060 1.00 54.09 321 GLU A CA 1
ATOM 2485 C C . GLU A 1 321 ? -20.840 -16.736 -16.464 1.00 54.09 321 GLU A C 1
ATOM 2487 O O . GLU A 1 321 ? -19.630 -16.615 -16.609 1.00 54.09 321 GLU A O 1
ATOM 2492 N N . THR A 1 322 ? -21.643 -16.681 -17.532 1.00 49.53 322 THR A N 1
ATOM 2493 C CA . THR A 1 322 ? -21.093 -16.625 -18.908 1.00 49.53 322 THR A CA 1
ATOM 2494 C C . THR A 1 322 ? -20.432 -15.286 -19.237 1.00 49.53 322 THR A C 1
ATOM 2496 O O . THR A 1 322 ? -19.417 -15.243 -19.932 1.00 49.53 322 THR A O 1
ATOM 2499 N N . THR A 1 323 ? -20.977 -14.180 -18.720 1.00 51.78 323 THR A N 1
ATOM 2500 C CA . THR A 1 323 ? -20.362 -12.851 -18.879 1.00 51.78 323 THR A CA 1
ATOM 2501 C C . THR A 1 323 ? -19.011 -12.808 -18.162 1.00 51.78 323 THR A C 1
ATOM 2503 O O . THR A 1 323 ? -18.052 -12.242 -18.679 1.00 51.78 323 THR A O 1
ATOM 2506 N N . GLN A 1 324 ? -18.918 -13.468 -17.007 1.00 57.84 324 GLN A N 1
ATOM 2507 C CA . GLN A 1 324 ? -17.689 -13.592 -16.236 1.00 57.84 324 GLN A CA 1
ATOM 2508 C C . GLN A 1 324 ? -16.644 -14.455 -16.954 1.00 57.84 324 GLN A C 1
ATOM 2510 O O . GLN A 1 324 ? -15.505 -14.019 -17.080 1.00 57.84 324 GLN A O 1
ATOM 2515 N N . ILE A 1 325 ? -17.035 -15.596 -17.535 1.00 60.31 325 ILE A N 1
ATOM 2516 C CA . ILE A 1 325 ? -16.139 -16.448 -18.341 1.00 60.31 325 ILE A CA 1
ATOM 2517 C C . ILE A 1 325 ? -15.573 -15.676 -19.537 1.00 60.31 325 ILE A C 1
ATOM 2519 O O . ILE A 1 325 ? -14.371 -15.702 -19.781 1.00 60.31 325 ILE A O 1
ATOM 2523 N N . ILE A 1 326 ? -16.415 -14.944 -20.271 1.00 60.50 326 ILE A N 1
ATOM 2524 C CA . ILE A 1 326 ? -15.979 -14.171 -21.443 1.00 60.50 326 ILE A CA 1
ATOM 2525 C C . ILE A 1 326 ? -15.071 -13.012 -21.031 1.00 60.50 326 ILE A C 1
ATOM 2527 O O . ILE A 1 326 ? -14.036 -12.807 -21.656 1.00 60.50 326 ILE A O 1
ATOM 2531 N N . ASN A 1 327 ? -15.411 -12.283 -19.966 1.00 58.84 327 ASN A N 1
ATOM 2532 C CA . ASN A 1 327 ? -14.559 -11.211 -19.454 1.00 58.84 327 ASN A CA 1
ATOM 2533 C C . ASN A 1 327 ? -13.209 -11.748 -18.962 1.00 58.84 327 ASN A C 1
ATOM 2535 O O . ASN A 1 327 ? -12.184 -11.114 -19.201 1.00 58.84 327 ASN A O 1
ATOM 2539 N N . ASN A 1 328 ? -13.192 -12.932 -18.346 1.00 61.44 328 ASN A N 1
ATOM 2540 C CA . ASN A 1 328 ? -11.964 -13.607 -17.941 1.00 61.44 328 ASN A CA 1
ATOM 2541 C C . ASN A 1 328 ? -11.130 -14.005 -19.164 1.00 61.44 328 ASN A C 1
ATOM 2543 O O . ASN A 1 328 ? -9.950 -13.683 -19.213 1.00 61.44 328 ASN A O 1
ATOM 2547 N N . LEU A 1 329 ? -11.733 -14.599 -20.199 1.00 65.69 329 LEU A N 1
ATOM 2548 C CA . LEU A 1 329 ? -11.029 -14.931 -21.444 1.00 65.69 329 LEU A CA 1
ATOM 2549 C C . LEU A 1 329 ? -10.502 -13.682 -22.176 1.00 65.69 329 LEU A C 1
ATOM 2551 O O . LEU A 1 329 ? -9.398 -13.709 -22.716 1.00 65.69 329 LEU A O 1
ATOM 2555 N N . LEU A 1 330 ? -11.246 -12.571 -22.167 1.00 62.06 330 LEU A N 1
ATOM 2556 C CA . LEU A 1 330 ? -10.804 -11.293 -22.738 1.00 62.06 330 LEU A CA 1
ATOM 2557 C C . LEU A 1 330 ? -9.624 -10.694 -21.961 1.00 62.06 330 LEU A C 1
ATOM 2559 O O . LEU A 1 330 ? -8.668 -10.233 -22.584 1.00 62.06 330 LEU A O 1
ATOM 2563 N N . ARG A 1 331 ? -9.656 -10.749 -20.624 1.00 60.12 331 ARG A N 1
ATOM 2564 C CA . ARG A 1 331 ? -8.538 -10.330 -19.763 1.00 60.12 331 ARG A CA 1
ATOM 2565 C C . ARG A 1 331 ? -7.302 -11.199 -19.985 1.00 60.12 331 ARG A C 1
ATOM 2567 O O . ARG A 1 331 ? -6.212 -10.674 -20.169 1.00 60.12 331 ARG A O 1
ATOM 2574 N N . LEU A 1 332 ? -7.477 -12.516 -20.075 1.00 60.66 332 LEU A N 1
ATOM 2575 C CA . LEU A 1 332 ? -6.386 -13.457 -20.342 1.00 60.66 332 LEU A CA 1
ATOM 2576 C C . LEU A 1 332 ? -5.757 -13.219 -21.723 1.00 60.66 332 LEU A C 1
ATOM 2578 O O . LEU A 1 332 ? -4.535 -13.281 -21.855 1.00 60.66 332 LEU A O 1
ATOM 2582 N N . LYS A 1 333 ? -6.555 -12.856 -22.739 1.00 61.69 333 LYS A N 1
ATOM 2583 C CA . LYS A 1 333 ? -6.035 -12.436 -24.052 1.00 61.69 333 LYS A CA 1
ATOM 2584 C C . LYS A 1 333 ? -5.246 -11.121 -23.974 1.00 61.69 333 LYS A C 1
ATOM 2586 O O . LYS A 1 333 ? -4.221 -10.997 -24.638 1.00 61.69 333 LYS A O 1
ATOM 2591 N N . GLN A 1 334 ? -5.686 -10.150 -23.165 1.00 58.66 334 GLN A N 1
ATOM 2592 C CA . GLN A 1 334 ? -4.947 -8.895 -22.934 1.00 58.66 334 GLN A CA 1
ATOM 2593 C C . GLN A 1 334 ? -3.597 -9.127 -22.240 1.00 58.66 334 GLN A C 1
ATOM 2595 O O . GLN A 1 334 ? -2.651 -8.390 -22.497 1.00 58.66 334 GLN A O 1
ATOM 2600 N N . MET A 1 335 ? -3.480 -10.191 -21.442 1.00 54.16 335 MET A N 1
ATOM 2601 C CA . MET A 1 335 ? -2.229 -10.634 -20.811 1.00 54.16 335 MET A CA 1
ATOM 2602 C C . MET A 1 335 ? -1.260 -11.343 -21.779 1.00 54.16 335 MET A C 1
ATOM 2604 O O . MET A 1 335 ? -0.250 -11.887 -21.347 1.00 54.16 335 MET A O 1
ATOM 2608 N N . ASN A 1 336 ? -1.540 -11.331 -23.089 1.00 56.94 336 ASN A N 1
ATOM 2609 C CA . ASN A 1 336 ? -0.666 -11.849 -24.147 1.00 56.94 336 ASN A CA 1
ATOM 2610 C C . ASN A 1 336 ? -0.293 -13.340 -23.992 1.00 56.94 336 ASN A C 1
ATOM 2612 O O . ASN A 1 336 ? 0.788 -13.767 -24.388 1.00 56.94 336 ASN A O 1
ATOM 2616 N N . THR A 1 337 ? -1.206 -14.143 -23.442 1.00 60.09 337 THR A N 1
ATOM 2617 C CA . THR A 1 337 ? -1.023 -15.573 -23.111 1.00 60.09 337 THR A CA 1
ATOM 2618 C C . THR A 1 337 ? -1.016 -16.516 -24.330 1.00 60.09 337 THR A C 1
ATOM 2620 O O . THR A 1 337 ? -1.400 -17.675 -24.223 1.00 60.09 337 THR A O 1
ATOM 2623 N N . GLY A 1 338 ? -0.609 -16.039 -25.513 1.00 72.75 338 GLY A N 1
ATOM 2624 C CA . GLY A 1 338 ? -0.322 -16.905 -26.664 1.00 72.75 338 GLY A CA 1
ATOM 2625 C C . GLY A 1 338 ? -1.466 -17.831 -27.106 1.00 72.75 338 GLY A C 1
ATOM 2626 O O . GLY A 1 338 ? -1.214 -18.980 -27.453 1.00 72.75 338 GLY A O 1
ATOM 2627 N N . PHE A 1 339 ? -2.728 -17.383 -27.094 1.00 81.31 339 PHE A N 1
ATOM 2628 C CA . PHE A 1 339 ? -3.845 -18.209 -27.572 1.00 81.31 339 PHE A CA 1
ATOM 2629 C C . PHE A 1 339 ? -4.785 -17.474 -28.535 1.00 81.31 339 PHE A C 1
ATOM 2631 O O . PHE A 1 339 ? -4.964 -16.254 -28.474 1.00 81.31 339 PHE A O 1
ATOM 2638 N N . GLN A 1 340 ? -5.417 -18.232 -29.428 1.00 80.50 340 GLN A N 1
ATOM 2639 C CA . GLN A 1 340 ? -6.523 -17.797 -30.276 1.00 80.50 340 GLN A CA 1
ATOM 2640 C C . GLN A 1 340 ? -7.824 -18.423 -29.777 1.00 80.50 340 GLN A C 1
ATOM 2642 O O . GLN A 1 340 ? -7.843 -19.560 -29.324 1.00 80.50 340 GLN A O 1
ATOM 2647 N N . ALA A 1 341 ? -8.927 -17.682 -29.841 1.00 81.00 341 ALA A N 1
ATOM 2648 C CA . ALA A 1 341 ? -10.242 -18.180 -29.452 1.00 81.00 341 ALA A CA 1
ATOM 2649 C C . ALA A 1 341 ? -11.169 -18.183 -30.666 1.00 81.00 341 ALA A C 1
ATOM 2651 O O . ALA A 1 341 ? -11.371 -17.144 -31.295 1.00 81.00 341 ALA A O 1
ATOM 2652 N N . PHE A 1 342 ? -11.764 -19.334 -30.958 1.00 80.56 342 PHE A N 1
ATOM 2653 C CA . PHE A 1 342 ? -12.715 -19.535 -32.041 1.00 80.56 342 PHE A CA 1
ATOM 2654 C C . PHE A 1 342 ? -14.078 -19.929 -31.487 1.00 80.56 342 PHE A C 1
ATOM 2656 O O . PHE A 1 342 ? -14.190 -20.625 -30.480 1.00 80.56 342 PHE A O 1
ATOM 2663 N N . TYR A 1 343 ? -15.127 -19.522 -32.188 1.00 78.88 343 TYR A N 1
ATOM 2664 C CA . TYR A 1 343 ? -16.469 -20.043 -31.977 1.00 78.88 343 TYR A CA 1
ATOM 2665 C C . TYR A 1 343 ? -16.741 -21.155 -32.979 1.00 78.88 343 TYR A C 1
ATOM 2667 O O . TYR A 1 343 ? -16.501 -20.981 -34.173 1.00 78.88 343 TYR A O 1
ATOM 2675 N N . ALA A 1 344 ? -17.288 -22.270 -32.513 1.00 76.62 344 ALA A N 1
ATOM 2676 C CA . ALA A 1 344 ? -17.774 -23.327 -33.381 1.00 76.62 344 ALA A CA 1
ATOM 2677 C C . ALA A 1 344 ? -19.123 -23.836 -32.880 1.00 76.62 344 ALA A C 1
ATOM 2679 O O . ALA A 1 344 ? -19.324 -24.025 -31.683 1.00 76.62 344 ALA A O 1
ATOM 2680 N N . ARG A 1 345 ? -20.042 -24.120 -33.803 1.00 74.88 345 ARG A N 1
ATOM 2681 C CA . ARG A 1 345 ? -21.294 -24.808 -33.484 1.00 74.88 345 ARG A CA 1
ATOM 2682 C C . ARG A 1 345 ? -21.193 -26.261 -33.922 1.00 74.88 345 ARG A C 1
ATOM 2684 O O . ARG A 1 345 ? -21.047 -26.550 -35.107 1.00 74.88 345 ARG A O 1
ATOM 2691 N N . ASP A 1 346 ? -21.274 -27.182 -32.970 1.00 76.88 346 ASP A N 1
ATOM 2692 C CA . ASP A 1 346 ? -21.389 -28.611 -33.246 1.00 76.88 346 ASP A CA 1
ATOM 2693 C C . ASP A 1 346 ? -22.816 -28.904 -33.708 1.00 76.88 346 ASP A C 1
ATOM 2695 O O . ASP A 1 346 ? -23.739 -29.043 -32.904 1.00 76.88 346 ASP A O 1
ATOM 2699 N N . THR A 1 347 ? -23.003 -28.970 -35.024 1.00 72.19 347 THR A N 1
ATOM 2700 C CA . THR A 1 347 ? -24.311 -29.185 -35.652 1.00 72.19 347 THR A CA 1
ATOM 2701 C C . THR A 1 347 ? -24.901 -30.563 -35.369 1.00 72.19 347 THR A C 1
ATOM 2703 O O . THR A 1 347 ? -26.113 -30.721 -35.475 1.00 72.19 347 THR A O 1
ATOM 2706 N N . ARG A 1 348 ? -24.089 -31.558 -34.975 1.00 74.38 348 ARG A N 1
ATOM 2707 C CA . ARG A 1 348 ? -24.576 -32.914 -34.664 1.00 74.38 348 ARG A CA 1
ATOM 2708 C C . ARG A 1 348 ? -25.155 -32.996 -33.260 1.00 74.38 348 ARG A C 1
ATOM 2710 O O . ARG A 1 348 ? -26.132 -33.703 -33.044 1.00 74.38 348 ARG A O 1
ATOM 2717 N N . ARG A 1 349 ? -24.534 -32.297 -32.307 1.00 76.94 349 ARG A N 1
ATOM 2718 C CA . ARG A 1 349 ? -24.971 -32.258 -30.899 1.00 76.94 349 ARG A CA 1
ATOM 2719 C C . ARG A 1 349 ? -25.818 -31.039 -30.562 1.00 76.94 349 ARG A C 1
ATOM 2721 O O . ARG A 1 349 ? -26.297 -30.946 -29.439 1.00 76.94 349 ARG A O 1
ATOM 2728 N N . ASN A 1 350 ? -25.982 -30.132 -31.522 1.00 78.44 350 ASN A N 1
ATOM 2729 C CA . ASN A 1 350 ? -26.634 -28.844 -31.346 1.00 78.44 350 ASN A CA 1
ATOM 2730 C C . ASN A 1 350 ? -26.026 -28.083 -30.151 1.00 78.44 350 ASN A C 1
ATOM 2732 O O . ASN A 1 350 ? -26.717 -27.664 -29.235 1.00 78.44 350 ASN A O 1
ATOM 2736 N N . GLN A 1 351 ? -24.694 -27.988 -30.115 1.00 76.38 351 GLN A N 1
ATOM 2737 C CA . GLN A 1 351 ? -23.953 -27.394 -29.000 1.00 76.38 351 GLN A CA 1
ATOM 2738 C C . GLN A 1 351 ? -23.022 -26.293 -29.484 1.00 76.38 351 GLN A C 1
ATOM 2740 O O . GLN A 1 351 ? -22.335 -26.442 -30.494 1.00 76.38 351 GLN A O 1
ATOM 2745 N N . ASP A 1 352 ? -22.972 -25.211 -28.721 1.00 74.62 352 ASP A N 1
ATOM 2746 C CA . ASP A 1 352 ? -22.067 -24.100 -28.949 1.00 74.62 352 ASP A CA 1
ATOM 2747 C C . ASP A 1 352 ? -20.745 -24.345 -28.213 1.00 74.62 352 ASP A C 1
ATOM 2749 O O . ASP A 1 352 ? -20.718 -24.729 -27.040 1.00 74.62 352 ASP A O 1
ATOM 2753 N N . LYS A 1 353 ? -19.636 -24.148 -28.925 1.00 79.81 353 LYS A N 1
ATOM 2754 C CA . LYS A 1 353 ? -18.282 -24.413 -28.448 1.00 79.81 353 LYS A CA 1
ATOM 2755 C C . LYS A 1 353 ? -17.417 -23.171 -28.593 1.00 79.81 353 LYS A C 1
ATOM 2757 O O . LYS A 1 353 ? -17.442 -22.505 -29.628 1.00 79.81 353 LYS A O 1
ATOM 2762 N N . ILE A 1 354 ? -16.617 -22.897 -27.570 1.00 80.75 354 ILE A N 1
ATOM 2763 C CA . ILE A 1 354 ? -15.462 -22.005 -27.672 1.00 80.75 354 ILE A CA 1
ATOM 2764 C C . ILE A 1 354 ? -14.230 -22.901 -27.759 1.00 80.75 354 ILE A C 1
ATOM 2766 O O . ILE A 1 354 ? -14.003 -23.726 -26.875 1.00 80.75 354 ILE A O 1
ATOM 2770 N N . ILE A 1 355 ? -13.468 -22.766 -28.837 1.00 83.06 355 ILE A N 1
ATOM 2771 C CA . ILE A 1 355 ? -12.213 -23.478 -29.052 1.00 83.06 355 ILE A CA 1
ATOM 2772 C C . ILE A 1 355 ? -11.088 -22.504 -28.725 1.00 83.06 355 ILE A C 1
ATOM 2774 O O . ILE A 1 355 ? -10.993 -21.456 -29.355 1.00 83.06 355 ILE A O 1
ATOM 2778 N N . LEU A 1 356 ? -10.260 -22.826 -27.740 1.00 84.44 356 LEU A N 1
ATOM 2779 C CA . LEU A 1 356 ? -9.058 -22.063 -27.420 1.00 84.44 356 LEU A CA 1
ATOM 2780 C C . LEU A 1 356 ? -7.855 -22.815 -27.983 1.00 84.44 356 LEU A C 1
ATOM 2782 O O . LEU A 1 356 ? -7.619 -23.948 -27.583 1.00 84.44 356 LEU A O 1
ATOM 2786 N N . ASP A 1 357 ? -7.133 -22.213 -28.914 1.00 85.50 357 ASP A N 1
ATOM 2787 C CA . ASP A 1 357 ? -5.944 -22.763 -29.560 1.00 85.50 357 ASP A CA 1
ATOM 2788 C C . ASP A 1 357 ? -4.694 -22.081 -29.002 1.00 85.50 357 ASP A C 1
ATOM 2790 O O . ASP A 1 357 ? -4.619 -20.854 -29.007 1.00 85.50 357 ASP A O 1
ATOM 2794 N N . PHE A 1 358 ? -3.738 -22.852 -28.495 1.00 83.69 358 PHE A N 1
ATOM 2795 C CA . PHE A 1 358 ? -2.588 -22.341 -27.750 1.00 83.69 358 PHE A CA 1
ATOM 2796 C C . PHE A 1 358 ? -1.299 -22.510 -28.544 1.00 83.69 358 PHE A C 1
ATOM 2798 O O . PHE A 1 358 ? -1.017 -23.591 -29.056 1.00 83.69 358 PHE A O 1
ATOM 2805 N N . SER A 1 359 ? -0.465 -21.467 -28.575 1.00 80.00 359 SER A N 1
ATOM 2806 C CA . SER A 1 359 ? 0.868 -21.535 -29.183 1.00 80.00 359 SER A CA 1
ATOM 2807 C C . SER A 1 359 ? 1.880 -22.308 -28.339 1.00 80.00 359 SER A C 1
ATOM 2809 O O . SER A 1 359 ? 2.919 -22.715 -28.855 1.00 80.00 359 SER A O 1
ATOM 2811 N N . ASP A 1 360 ? 1.605 -22.502 -27.047 1.00 82.69 360 ASP A N 1
ATOM 2812 C CA . ASP A 1 360 ? 2.488 -23.202 -26.122 1.00 82.69 360 ASP A CA 1
ATOM 2813 C C . ASP A 1 360 ? 1.711 -23.957 -25.023 1.00 82.69 360 ASP A C 1
ATOM 2815 O O . ASP A 1 360 ? 0.591 -23.608 -24.643 1.00 82.69 360 ASP A O 1
ATOM 2819 N N . GLN A 1 361 ? 2.322 -25.025 -24.500 1.00 77.75 361 GLN A N 1
ATOM 2820 C CA . GLN A 1 361 ? 1.699 -25.896 -23.496 1.00 77.75 361 GLN A CA 1
ATOM 2821 C C . GLN A 1 361 ? 1.593 -25.248 -22.107 1.00 77.75 361 GLN A C 1
ATOM 2823 O O . GLN A 1 361 ? 0.735 -25.649 -21.320 1.00 77.75 361 GLN A O 1
ATOM 2828 N N . ALA A 1 362 ? 2.436 -24.260 -21.782 1.00 72.31 362 ALA A N 1
ATOM 2829 C CA . ALA A 1 362 ? 2.410 -23.611 -20.473 1.00 72.31 362 ALA A CA 1
ATOM 2830 C C . ALA A 1 362 ? 1.168 -22.719 -20.339 1.00 72.31 362 ALA A C 1
ATOM 2832 O O . ALA A 1 362 ? 0.438 -22.829 -19.353 1.00 72.31 362 ALA A O 1
ATOM 2833 N N . SER A 1 363 ? 0.872 -21.932 -21.374 1.00 75.56 363 SER A N 1
ATOM 2834 C CA . SER A 1 363 ? -0.349 -21.135 -21.493 1.00 75.56 363 SER A CA 1
ATOM 2835 C C . SER A 1 363 ? -1.599 -22.018 -21.468 1.00 75.56 363 SER A C 1
ATOM 2837 O O . SER A 1 363 ? -2.546 -21.726 -20.736 1.00 75.56 363 SER A O 1
ATOM 2839 N N . LYS A 1 364 ? -1.587 -23.154 -22.184 1.00 84.56 364 LYS A N 1
ATOM 2840 C CA . LYS A 1 364 ? -2.686 -24.137 -22.155 1.00 84.56 364 LYS A CA 1
ATOM 2841 C C . LYS A 1 364 ? -2.938 -24.666 -20.740 1.00 84.56 364 LYS A C 1
ATOM 2843 O O . LYS A 1 364 ? -4.079 -24.663 -20.279 1.00 84.56 364 LYS A O 1
ATOM 2848 N N . ALA A 1 365 ? -1.886 -25.101 -20.043 1.00 77.12 365 ALA A N 1
ATOM 2849 C CA . ALA A 1 365 ? -1.986 -25.647 -18.691 1.00 77.12 365 ALA A CA 1
ATOM 2850 C C . ALA A 1 365 ? -2.506 -24.609 -17.683 1.00 77.12 365 ALA A C 1
ATOM 2852 O O . ALA A 1 365 ? -3.384 -24.927 -16.880 1.00 77.12 365 ALA A O 1
ATOM 2853 N N . PHE A 1 366 ? -2.016 -23.368 -17.767 1.00 76.12 366 PHE A N 1
ATOM 2854 C CA . PHE A 1 366 ? -2.481 -22.260 -16.934 1.00 76.12 366 PHE A CA 1
ATOM 2855 C C . PHE A 1 366 ? -3.975 -21.988 -17.145 1.00 76.12 366 PHE A C 1
ATOM 2857 O O . PHE A 1 366 ? -4.750 -22.029 -16.191 1.00 76.12 366 PHE A O 1
ATOM 2864 N N . ILE A 1 367 ? -4.412 -21.813 -18.398 1.00 78.62 367 ILE A N 1
ATOM 2865 C CA . ILE A 1 367 ? -5.822 -21.546 -18.706 1.00 78.62 367 ILE A CA 1
ATOM 2866 C C . ILE A 1 367 ? -6.722 -22.724 -18.315 1.00 78.62 367 ILE A C 1
ATOM 2868 O O . ILE A 1 367 ? -7.807 -22.504 -17.780 1.00 78.62 367 ILE A O 1
ATOM 2872 N N . LEU A 1 368 ? -6.285 -23.975 -18.510 1.00 80.25 368 LEU A N 1
ATOM 2873 C CA . LEU A 1 368 ? -7.023 -25.150 -18.032 1.00 80.25 368 LEU A CA 1
ATOM 2874 C C . LEU A 1 368 ? -7.246 -25.106 -16.523 1.00 80.25 368 LEU A C 1
ATOM 2876 O O . LEU A 1 368 ? -8.361 -25.358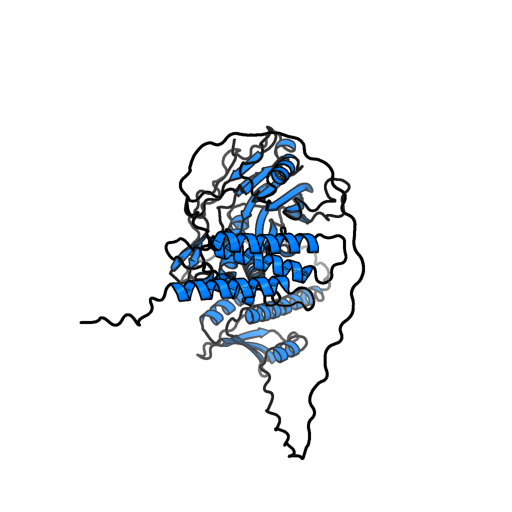 -16.066 1.00 80.25 368 LEU A O 1
ATOM 2880 N N . GLN A 1 369 ? -6.200 -24.794 -15.759 1.00 77.00 369 GLN A N 1
ATOM 2881 C CA . GLN A 1 369 ? -6.282 -24.698 -14.307 1.00 77.00 369 GLN A CA 1
ATOM 2882 C C . GLN A 1 369 ? -7.242 -23.582 -13.882 1.00 77.00 369 GLN A C 1
ATOM 2884 O O . GLN A 1 369 ? -8.125 -23.836 -13.067 1.00 77.00 369 GLN A O 1
ATOM 2889 N N . THR A 1 370 ? -7.135 -22.394 -14.486 1.00 70.56 370 THR A N 1
ATOM 2890 C CA . THR A 1 370 ? -8.024 -21.254 -14.205 1.00 70.56 370 THR A CA 1
ATOM 2891 C C . THR A 1 370 ? -9.485 -21.559 -14.528 1.00 70.56 370 THR A C 1
ATOM 2893 O O . THR A 1 370 ? -10.380 -21.210 -13.765 1.00 70.56 370 THR A O 1
ATOM 2896 N N . LEU A 1 371 ? -9.761 -22.212 -15.659 1.00 77.81 371 LEU A N 1
ATOM 2897 C CA . LEU A 1 371 ? -11.133 -22.554 -16.028 1.00 77.81 371 LEU A CA 1
ATOM 2898 C C . LEU A 1 371 ? -11.711 -23.622 -15.085 1.00 77.81 371 LEU A C 1
ATOM 2900 O O . LEU A 1 371 ? -12.866 -23.523 -14.674 1.00 77.81 371 LEU A O 1
ATOM 2904 N N . ARG A 1 372 ? -10.904 -24.621 -14.705 1.00 78.25 372 ARG A N 1
ATOM 2905 C CA . ARG A 1 372 ? -11.316 -25.684 -13.777 1.00 78.25 372 ARG A CA 1
ATOM 2906 C C . ARG A 1 372 ? -11.574 -25.156 -12.364 1.00 78.25 372 ARG A C 1
ATOM 2908 O O . ARG A 1 372 ? -12.572 -25.561 -11.776 1.00 78.25 372 ARG A O 1
ATOM 2915 N N . SER A 1 373 ? -10.744 -24.246 -11.841 1.00 65.00 373 SER A N 1
ATOM 2916 C CA . SER A 1 373 ? -10.984 -23.631 -10.521 1.00 65.00 373 SER A CA 1
ATOM 2917 C C . SER A 1 373 ? -12.267 -22.797 -10.493 1.00 65.00 373 SER A C 1
ATOM 2919 O O . SER A 1 373 ? -12.939 -22.713 -9.476 1.00 65.00 373 SER A O 1
ATOM 2921 N N . GLN A 1 374 ? -12.691 -22.268 -11.641 1.00 63.62 374 GLN A N 1
ATOM 2922 C CA . GLN A 1 374 ? -13.970 -21.567 -11.792 1.00 63.62 374 GLN A CA 1
ATOM 2923 C C . GLN A 1 374 ? -15.171 -22.510 -12.000 1.00 63.62 374 GLN A C 1
ATOM 2925 O O . GLN A 1 374 ? -16.261 -22.052 -12.339 1.00 63.62 374 GLN A O 1
ATOM 2930 N N . GLY A 1 375 ? -14.994 -23.829 -11.846 1.00 70.00 375 GLY A N 1
ATOM 2931 C CA . GLY A 1 375 ? -16.054 -24.825 -12.032 1.00 70.00 375 GLY A CA 1
ATOM 2932 C C . GLY A 1 375 ? -16.492 -25.017 -13.489 1.00 70.00 375 GLY A C 1
ATOM 2933 O O . GLY A 1 375 ? -17.523 -25.639 -13.757 1.00 70.00 375 GLY A O 1
ATOM 2934 N N . ILE A 1 376 ? -15.731 -24.495 -14.455 1.00 71.31 376 ILE A N 1
ATOM 2935 C CA . ILE A 1 376 ? -16.071 -24.586 -15.874 1.00 71.31 376 ILE A CA 1
ATOM 2936 C C . ILE A 1 376 ? -15.697 -25.982 -16.363 1.00 71.31 376 ILE A C 1
ATOM 2938 O O . ILE A 1 376 ? -14.556 -26.427 -16.244 1.00 71.31 376 ILE A O 1
ATOM 2942 N N . SER A 1 377 ? -16.667 -26.684 -16.946 1.00 72.44 377 SER A N 1
ATOM 2943 C CA . SER A 1 377 ? -16.412 -27.975 -17.581 1.00 72.44 377 SER A CA 1
ATOM 2944 C C . SER A 1 377 ? -15.618 -27.770 -18.867 1.00 72.44 377 SER A C 1
ATOM 2946 O O . SER A 1 377 ? -16.129 -27.235 -19.855 1.00 72.44 377 SER A O 1
ATOM 2948 N N . VAL A 1 378 ? -14.362 -28.204 -18.846 1.00 80.31 378 VAL A N 1
ATOM 2949 C CA . VAL A 1 378 ? -13.442 -28.086 -19.972 1.00 80.31 378 VAL A CA 1
ATOM 2950 C C . VAL A 1 378 ? -13.133 -29.464 -20.537 1.00 80.31 378 VAL A C 1
ATOM 2952 O O . VAL A 1 378 ? -12.697 -30.349 -19.802 1.00 80.31 378 VAL A O 1
ATOM 2955 N N . PHE A 1 379 ? -13.331 -29.634 -21.844 1.00 80.44 379 PHE A N 1
ATOM 2956 C CA . PHE A 1 379 ? -12.935 -30.843 -22.555 1.00 80.44 379 PHE A CA 1
ATOM 2957 C C . PHE A 1 379 ? -11.606 -30.587 -23.253 1.00 80.44 379 PHE A C 1
ATOM 2959 O O . PHE A 1 379 ? -11.510 -29.791 -24.193 1.00 80.44 379 PHE A O 1
ATOM 2966 N N . GLU A 1 380 ? -10.575 -31.256 -22.760 1.00 81.38 380 GLU A N 1
ATOM 2967 C CA . GLU A 1 380 ? -9.303 -31.357 -23.454 1.00 81.38 380 GLU A CA 1
ATOM 2968 C C . GLU A 1 380 ? -9.459 -32.396 -24.564 1.00 81.38 380 GLU A C 1
ATOM 2970 O O . GLU A 1 380 ? -10.013 -33.470 -24.330 1.00 81.38 380 GLU A O 1
ATOM 2975 N N . ASN A 1 381 ? -9.070 -32.046 -25.790 1.00 74.62 381 ASN A N 1
ATOM 2976 C CA . ASN A 1 381 ? -9.043 -33.027 -26.863 1.00 74.62 381 ASN A CA 1
ATOM 2977 C C . ASN A 1 381 ? -7.647 -33.650 -26.871 1.00 74.62 381 ASN A C 1
ATOM 2979 O O . ASN A 1 381 ? -6.669 -32.923 -27.028 1.00 74.62 381 ASN A O 1
ATOM 2983 N N . ASP A 1 382 ? -7.562 -34.971 -26.712 1.00 56.38 382 ASP A N 1
ATOM 2984 C CA . ASP A 1 382 ? -6.297 -35.725 -26.633 1.00 56.38 382 ASP A CA 1
ATOM 2985 C C . ASP A 1 382 ? -5.511 -35.753 -27.961 1.00 56.38 382 ASP A C 1
ATOM 2987 O O . ASP A 1 382 ? -4.500 -36.441 -28.089 1.00 56.38 382 ASP A O 1
ATOM 2991 N N . SER A 1 383 ? -5.960 -35.020 -28.982 1.00 55.69 383 SER A N 1
ATOM 2992 C CA . SER A 1 383 ? -5.210 -34.847 -30.219 1.00 55.69 383 SER A CA 1
ATOM 2993 C C . SER A 1 383 ? -4.055 -33.861 -30.016 1.00 55.69 383 SER A C 1
ATOM 2995 O O . SER A 1 383 ? -4.214 -32.833 -29.362 1.00 55.69 383 SER A O 1
ATOM 2997 N N . GLU A 1 384 ? -2.908 -34.126 -30.655 1.00 54.34 384 GLU A N 1
ATOM 2998 C CA . GLU A 1 384 ? -1.674 -33.302 -30.658 1.00 54.34 384 GLU A CA 1
ATOM 2999 C C . GLU A 1 384 ? -1.873 -31.813 -31.021 1.00 54.34 384 GLU A C 1
ATOM 3001 O O . GLU A 1 384 ? -0.959 -31.000 -30.943 1.00 54.34 384 GLU A O 1
ATOM 3006 N N . SER A 1 385 ? -3.082 -31.433 -31.410 1.00 56.41 385 SER A N 1
ATOM 3007 C CA . SER A 1 385 ? -3.496 -30.151 -31.957 1.00 56.41 385 SER A CA 1
ATOM 3008 C C . SER A 1 385 ? -3.666 -29.012 -30.941 1.00 56.41 385 SER A C 1
ATOM 3010 O O . SER A 1 385 ? -4.277 -28.011 -31.285 1.00 56.41 385 SER A O 1
ATOM 3012 N N . GLY A 1 386 ? -3.190 -29.140 -29.698 1.00 65.81 386 GLY A N 1
ATOM 3013 C CA . GLY A 1 386 ? -3.004 -27.998 -28.784 1.00 65.81 386 GLY A CA 1
ATOM 3014 C C . GLY A 1 386 ? -4.253 -27.247 -28.287 1.00 65.81 386 GLY A C 1
ATOM 3015 O O . GLY A 1 386 ? -4.110 -26.386 -27.423 1.00 65.81 386 GLY A O 1
ATOM 3016 N N . TYR A 1 387 ? -5.466 -27.568 -28.748 1.00 76.75 387 TYR A N 1
ATOM 3017 C CA . TYR A 1 387 ? -6.672 -26.802 -28.417 1.00 76.75 387 TYR A CA 1
ATOM 3018 C C . TYR A 1 387 ? -7.499 -27.363 -27.248 1.00 76.75 387 TYR A C 1
ATOM 3020 O O . TYR A 1 387 ? -7.511 -28.557 -26.948 1.00 76.75 387 TYR A O 1
ATOM 3028 N N . ILE A 1 388 ? -8.256 -26.473 -26.612 1.00 80.75 388 ILE A N 1
ATOM 3029 C CA . ILE A 1 388 ? -9.241 -26.740 -25.564 1.00 80.75 388 ILE A CA 1
ATOM 3030 C C . ILE A 1 388 ? -10.639 -26.460 -26.116 1.00 80.75 388 ILE A C 1
ATOM 3032 O O . ILE A 1 388 ? -10.851 -25.429 -26.746 1.00 80.75 388 ILE A O 1
ATOM 3036 N N . THR A 1 389 ? -11.618 -27.323 -25.829 1.00 77.44 389 THR A N 1
ATOM 3037 C CA . THR A 1 389 ? -13.028 -27.057 -26.151 1.00 77.44 389 THR A CA 1
ATOM 3038 C C . THR A 1 389 ? -13.838 -26.783 -24.885 1.00 77.44 389 THR A C 1
ATOM 3040 O O . THR A 1 389 ? -14.002 -27.652 -24.028 1.00 77.44 389 THR A O 1
ATOM 3043 N N . ILE A 1 390 ? -14.419 -25.589 -24.792 1.00 78.81 3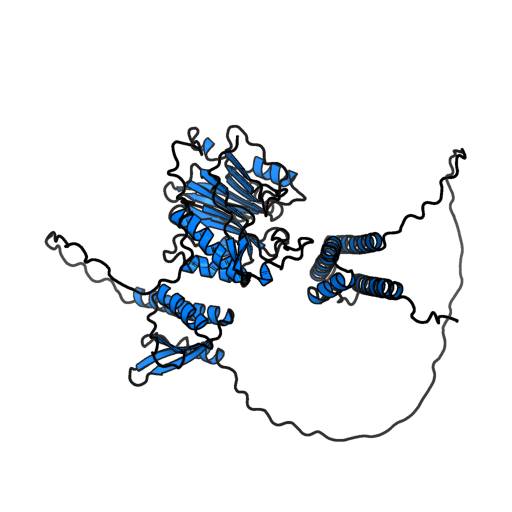90 ILE A N 1
ATOM 3044 C CA . ILE A 1 390 ? -15.392 -25.221 -23.758 1.00 78.81 390 ILE A CA 1
ATOM 3045 C C . ILE A 1 390 ? -16.785 -25.389 -24.362 1.00 78.81 390 ILE A C 1
ATOM 3047 O O . ILE A 1 390 ? -17.114 -24.734 -25.351 1.00 78.81 390 ILE A O 1
ATOM 3051 N N . THR A 1 391 ? -17.602 -26.276 -23.793 1.00 68.69 391 THR A N 1
ATOM 3052 C CA . THR A 1 391 ? -18.979 -26.498 -24.265 1.00 68.69 391 THR A CA 1
ATOM 3053 C C . THR A 1 391 ? -19.949 -25.708 -23.395 1.00 68.69 391 THR A C 1
ATOM 3055 O O . THR A 1 391 ? -20.013 -25.932 -22.188 1.00 68.69 391 THR A O 1
ATOM 3058 N N . ALA A 1 392 ? -20.728 -24.813 -24.003 1.00 57.25 392 ALA A N 1
ATOM 3059 C CA . ALA A 1 392 ? -21.819 -24.100 -23.342 1.00 57.25 392 ALA A CA 1
ATOM 3060 C C . ALA A 1 392 ? -23.170 -24.639 -23.845 1.00 57.25 392 ALA A C 1
ATOM 3062 O O . ALA A 1 392 ? -23.299 -25.048 -25.001 1.00 57.25 392 ALA A O 1
ATOM 3063 N N . LYS A 1 393 ? -24.199 -24.676 -22.990 1.00 54.00 393 LYS A N 1
ATOM 3064 C CA . LYS A 1 393 ? -25.532 -25.139 -23.409 1.00 54.00 393 LYS A CA 1
ATOM 3065 C C . LYS A 1 393 ? -26.226 -24.086 -24.286 1.00 54.00 393 LYS A C 1
ATOM 3067 O O . LYS A 1 393 ? -26.464 -22.972 -23.828 1.00 54.00 393 LYS A O 1
ATOM 3072 N N . GLU A 1 394 ? -26.681 -24.493 -25.475 1.00 43.16 394 GLU A N 1
ATOM 3073 C CA . GLU A 1 394 ? -28.031 -24.133 -25.919 1.00 43.16 394 GLU A CA 1
ATOM 3074 C C . GLU A 1 394 ? -28.309 -22.664 -26.273 1.00 43.16 394 GLU A C 1
ATOM 3076 O O . GLU A 1 394 ? -27.847 -22.066 -27.241 1.00 43.16 394 GLU A O 1
ATOM 3081 N N . ASP A 1 395 ? -29.126 -22.067 -25.416 1.00 47.38 395 ASP A N 1
ATOM 3082 C CA . ASP A 1 395 ? -29.769 -20.781 -25.649 1.00 47.38 395 ASP A CA 1
ATOM 3083 C C . ASP A 1 395 ? -28.875 -19.572 -25.313 1.00 47.38 395 ASP A C 1
ATOM 3085 O O . ASP A 1 395 ? -29.331 -18.426 -25.337 1.00 47.38 395 ASP A O 1
ATOM 3089 N N . MET A 1 396 ? -27.602 -19.808 -24.977 1.00 49.22 396 MET A N 1
ATOM 3090 C CA . MET A 1 396 ? -26.754 -18.840 -24.274 1.00 49.22 396 MET A CA 1
ATOM 3091 C C . MET A 1 396 ? -25.731 -18.106 -25.159 1.00 49.22 396 MET A C 1
ATOM 3093 O O . MET A 1 396 ? -25.353 -16.982 -24.825 1.00 49.22 396 MET A O 1
ATOM 3097 N N . VAL A 1 397 ? -25.297 -18.667 -26.296 1.00 50.50 397 VAL A N 1
ATOM 3098 C CA . VAL A 1 397 ? -24.116 -18.150 -27.028 1.00 50.50 397 VAL A CA 1
ATOM 3099 C C . VAL A 1 397 ? -24.480 -17.201 -28.182 1.00 50.50 397 VAL A C 1
ATOM 3101 O O . VAL A 1 397 ? -23.859 -16.146 -28.343 1.00 50.50 397 VAL A O 1
ATOM 3104 N N . LYS A 1 398 ? -25.569 -17.478 -28.912 1.00 44.41 398 LYS A N 1
ATOM 3105 C CA . LYS A 1 398 ? -25.984 -16.714 -30.110 1.00 44.41 398 LYS A CA 1
ATOM 3106 C C . LYS A 1 398 ? -26.281 -15.222 -29.909 1.00 44.41 398 LYS A C 1
ATOM 3108 O O . LYS A 1 398 ? -26.182 -14.461 -30.859 1.00 44.41 398 LYS A O 1
ATOM 3113 N N . ARG A 1 399 ? -26.683 -14.763 -28.715 1.00 47.47 399 ARG A N 1
ATOM 3114 C CA . ARG A 1 399 ? -27.118 -13.355 -28.523 1.00 47.47 399 ARG A CA 1
ATOM 3115 C C . ARG A 1 399 ? -26.034 -12.403 -28.014 1.00 47.47 399 ARG A C 1
ATOM 3117 O O . ARG A 1 399 ? -26.266 -11.198 -28.018 1.00 47.47 399 ARG A O 1
ATOM 3124 N N . LYS A 1 400 ? -24.891 -12.910 -27.538 1.00 50.62 400 LYS A N 1
ATOM 3125 C CA . LYS A 1 400 ? -23.863 -12.080 -26.874 1.00 50.62 400 LYS A CA 1
ATOM 3126 C C . LYS A 1 400 ? -22.422 -12.371 -27.296 1.00 50.62 400 LYS A C 1
ATOM 3128 O O . LYS A 1 400 ? -21.580 -11.498 -27.134 1.00 50.62 400 LYS A O 1
ATOM 3133 N N . VAL A 1 401 ? -22.131 -13.557 -27.831 1.00 47.12 401 VAL A N 1
ATOM 3134 C CA . VAL A 1 401 ? -20.748 -14.025 -28.044 1.00 47.12 401 VAL A CA 1
ATOM 3135 C C . VAL A 1 401 ? -20.269 -13.803 -29.482 1.00 47.12 401 VAL A C 1
ATOM 3137 O O . VAL A 1 401 ? -19.114 -13.446 -29.704 1.00 47.12 401 VAL A O 1
ATOM 3140 N N . GLU A 1 402 ? -21.166 -13.922 -30.459 1.00 44.91 402 GLU A N 1
ATOM 3141 C CA . GLU A 1 402 ? -20.869 -13.762 -31.890 1.00 44.91 402 GLU A CA 1
ATOM 3142 C C . GLU A 1 402 ? -20.286 -12.373 -32.263 1.00 44.91 402 GLU A C 1
ATOM 3144 O O . GLU A 1 402 ? -19.278 -12.332 -32.976 1.00 44.91 402 GLU A O 1
ATOM 3149 N N . PRO A 1 403 ? -20.778 -11.233 -31.722 1.00 47.75 403 PRO A N 1
ATOM 3150 C CA . PRO A 1 403 ? -20.188 -9.916 -32.001 1.00 47.75 403 PRO A CA 1
ATOM 3151 C C . PRO A 1 403 ? -18.769 -9.766 -31.436 1.00 47.75 403 PRO A C 1
ATOM 3153 O O . PRO A 1 403 ? -17.928 -9.078 -32.011 1.00 47.75 403 PRO A O 1
ATOM 3156 N N . ILE A 1 404 ? -18.492 -10.434 -30.313 1.00 44.47 404 ILE A N 1
ATOM 3157 C CA . ILE A 1 404 ? -17.219 -10.344 -29.597 1.00 44.47 404 ILE A CA 1
ATOM 3158 C C . ILE A 1 404 ? -16.179 -11.234 -30.280 1.00 44.47 404 ILE A C 1
ATOM 3160 O O . ILE A 1 404 ? -15.076 -10.774 -30.541 1.00 44.47 404 ILE A O 1
ATOM 3164 N N . ILE A 1 405 ? -16.518 -12.461 -30.680 1.00 45.53 405 ILE A N 1
ATOM 3165 C CA . ILE A 1 405 ? -15.580 -13.348 -31.392 1.00 45.53 405 ILE A CA 1
ATOM 3166 C C . ILE A 1 405 ? -15.237 -12.815 -32.791 1.00 45.53 405 ILE A C 1
ATOM 3168 O O . ILE A 1 405 ? -14.087 -12.910 -33.225 1.00 45.53 405 ILE A O 1
ATOM 3172 N N . THR A 1 406 ? -16.180 -12.128 -33.441 1.00 46.97 406 THR A N 1
ATOM 3173 C CA . THR A 1 406 ? -15.912 -11.384 -34.684 1.00 46.97 406 THR A CA 1
ATOM 3174 C C . THR A 1 406 ? -14.866 -10.277 -34.475 1.00 46.97 406 THR A C 1
ATOM 3176 O O . THR A 1 406 ? -14.034 -10.053 -35.348 1.00 46.97 406 THR A O 1
ATOM 3179 N N . SER A 1 407 ? -14.825 -9.642 -33.295 1.00 44.38 407 SER A N 1
ATOM 3180 C CA . SER A 1 407 ? -13.779 -8.665 -32.932 1.00 44.38 407 SER A CA 1
ATOM 3181 C C . SER A 1 407 ? -12.435 -9.294 -32.528 1.00 44.38 407 SER A C 1
ATOM 3183 O O . SER A 1 407 ? -11.429 -8.595 -32.427 1.00 44.38 407 SER A O 1
ATOM 3185 N N . LEU A 1 408 ? -12.400 -10.613 -32.298 1.00 40.19 408 LEU A N 1
ATOM 3186 C CA . LEU A 1 408 ? -11.210 -11.351 -31.861 1.00 40.19 408 LEU A CA 1
ATOM 3187 C C . LEU A 1 408 ? -10.419 -11.989 -33.014 1.00 40.19 408 LEU A C 1
ATOM 3189 O O . LEU A 1 408 ? -9.295 -12.430 -32.763 1.00 40.19 408 LEU A O 1
ATOM 3193 N N . SER A 1 409 ? -10.973 -12.019 -34.230 1.00 40.66 409 SER A N 1
ATOM 3194 C CA . SER A 1 409 ? -10.332 -12.581 -35.428 1.00 40.66 409 SER A CA 1
ATOM 3195 C C . SER A 1 409 ? -9.459 -11.536 -36.147 1.00 40.66 409 SER A C 1
ATOM 3197 O O . SER A 1 409 ? -9.879 -10.385 -36.275 1.00 40.66 409 SER A O 1
ATOM 3199 N N . PRO A 1 410 ? -8.259 -11.889 -36.647 1.00 35.12 410 PRO A N 1
ATOM 3200 C CA . PRO A 1 410 ? -7.446 -10.970 -37.441 1.00 35.12 410 PRO A CA 1
ATOM 3201 C C . PRO A 1 410 ? -8.156 -10.610 -38.758 1.00 35.12 410 PRO A C 1
ATOM 3203 O O . PRO A 1 410 ? -8.562 -11.484 -39.524 1.00 35.12 410 PRO A O 1
ATOM 3206 N N . SER A 1 411 ? -8.309 -9.308 -39.017 1.00 30.08 411 SER A N 1
ATOM 3207 C CA . SER A 1 411 ? -8.926 -8.778 -40.239 1.00 30.08 411 SER A CA 1
ATOM 3208 C C . SER A 1 411 ? -8.105 -9.169 -41.471 1.00 30.08 411 SER A C 1
ATOM 3210 O O . SER A 1 411 ? -7.003 -8.665 -41.685 1.00 30.08 411 SER A O 1
ATOM 3212 N N . THR A 1 412 ? -8.641 -10.057 -42.306 1.00 36.72 412 THR A N 1
ATOM 3213 C CA . THR A 1 412 ? -8.101 -10.356 -43.638 1.00 36.72 412 THR A CA 1
ATOM 3214 C C . THR A 1 412 ? -8.629 -9.324 -44.634 1.00 36.72 412 THR A C 1
ATOM 3216 O O . THR A 1 412 ? -9.524 -9.584 -45.434 1.00 36.72 412 THR A O 1
ATOM 3219 N N . ALA A 1 413 ? -8.086 -8.107 -44.581 1.00 32.09 413 ALA A N 1
ATOM 3220 C CA . ALA A 1 413 ? -8.324 -7.115 -45.623 1.00 32.09 413 ALA A CA 1
ATOM 3221 C C . ALA A 1 413 ? -7.507 -7.480 -46.877 1.00 32.09 413 ALA A C 1
ATOM 3223 O O . ALA A 1 413 ? -6.278 -7.429 -46.867 1.00 32.09 413 ALA A O 1
ATOM 3224 N N . GLN A 1 414 ? -8.193 -7.853 -47.963 1.00 34.28 414 GLN A N 1
ATOM 3225 C CA . GLN A 1 414 ? -7.591 -7.998 -49.293 1.00 34.28 414 GLN A CA 1
ATOM 3226 C C . GLN A 1 414 ? -6.942 -6.674 -49.750 1.00 34.28 414 GLN A C 1
ATOM 3228 O O . GLN A 1 414 ? -7.532 -5.606 -49.554 1.00 34.28 414 GLN A O 1
ATOM 3233 N N . PRO A 1 415 ? -5.761 -6.712 -50.396 1.00 34.03 415 PRO A N 1
ATOM 3234 C CA . PRO A 1 415 ? -5.069 -5.512 -50.847 1.00 34.03 415 PRO A CA 1
ATOM 3235 C C . PRO A 1 415 ? -5.842 -4.833 -51.984 1.00 34.03 415 PRO A C 1
ATOM 3237 O O . PRO A 1 415 ? -6.089 -5.411 -53.042 1.00 34.03 415 PRO A O 1
ATOM 3240 N N . LYS A 1 416 ? -6.223 -3.576 -51.751 1.00 35.44 416 LYS A N 1
ATOM 3241 C CA . LYS A 1 416 ? -6.884 -2.711 -52.731 1.00 35.44 416 LYS A CA 1
ATOM 3242 C C . LYS A 1 416 ? -5.840 -2.207 -53.736 1.00 35.44 416 LYS A C 1
ATOM 3244 O O . LYS A 1 416 ? -4.803 -1.685 -53.335 1.00 35.44 416 LYS A O 1
ATOM 3249 N N . ALA A 1 417 ? -6.119 -2.385 -55.026 1.00 37.56 417 ALA A N 1
ATOM 3250 C CA . ALA A 1 417 ? -5.245 -2.004 -56.134 1.00 37.56 417 ALA A CA 1
ATOM 3251 C C . ALA A 1 417 ? -4.855 -0.511 -56.109 1.00 37.56 417 ALA A C 1
ATOM 3253 O O . ALA A 1 417 ? -5.670 0.356 -55.786 1.00 37.56 417 ALA A O 1
ATOM 3254 N N . ALA A 1 418 ? -3.599 -0.238 -56.470 1.00 36.66 418 ALA A N 1
ATOM 3255 C CA . ALA A 1 418 ? -3.004 1.093 -56.527 1.00 36.66 418 ALA A CA 1
ATOM 3256 C C . ALA A 1 418 ? -3.622 1.956 -57.647 1.00 36.66 418 ALA A C 1
ATOM 3258 O O . ALA A 1 418 ? -3.786 1.457 -58.763 1.00 36.66 418 ALA A O 1
ATOM 3259 N N . PRO A 1 419 ? -3.910 3.250 -57.410 1.00 39.28 419 PRO A N 1
ATOM 3260 C CA . PRO A 1 419 ? -4.232 4.171 -58.484 1.00 39.28 419 PRO A CA 1
ATOM 3261 C C . PRO A 1 419 ? -2.961 4.746 -59.123 1.00 39.28 419 PRO A C 1
ATOM 3263 O O . PRO A 1 419 ? -2.045 5.227 -58.459 1.00 39.28 419 PRO A O 1
ATOM 3266 N N . THR A 1 420 ? -2.965 4.688 -60.449 1.00 37.19 420 THR A N 1
ATOM 3267 C CA . THR A 1 420 ? -2.040 5.281 -61.417 1.00 37.19 420 THR A CA 1
ATOM 3268 C C . THR A 1 420 ? -1.844 6.792 -61.251 1.00 37.19 420 THR A C 1
ATOM 3270 O O . THR A 1 420 ? -2.794 7.541 -61.032 1.00 37.19 420 THR A O 1
ATOM 3273 N N . ALA A 1 421 ? -0.595 7.224 -61.435 1.00 41.19 421 ALA A N 1
ATOM 3274 C CA . ALA A 1 421 ? -0.157 8.616 -61.534 1.00 41.19 421 ALA A CA 1
ATOM 3275 C C . ALA A 1 421 ? -0.643 9.316 -62.821 1.00 41.19 421 ALA A C 1
ATOM 3277 O O . ALA A 1 421 ? -0.918 8.642 -63.817 1.00 41.19 421 ALA A O 1
ATOM 3278 N N . PRO A 1 422 ? -0.598 10.662 -62.857 1.00 48.53 422 PRO A N 1
ATOM 3279 C CA . PRO A 1 422 ? -0.280 11.362 -64.098 1.00 48.53 422 PRO A CA 1
ATOM 3280 C C . PRO A 1 422 ? 0.942 12.291 -63.997 1.00 48.53 422 PRO A C 1
ATOM 3282 O O . PRO A 1 422 ? 1.226 12.910 -62.971 1.00 48.53 422 PRO A O 1
ATOM 3285 N N . LEU A 1 423 ? 1.641 12.352 -65.133 1.00 37.16 423 LEU A N 1
ATOM 3286 C CA . LEU A 1 423 ? 2.864 13.084 -65.447 1.00 37.16 423 LEU A CA 1
ATOM 3287 C C . LEU A 1 423 ? 2.686 14.615 -65.605 1.00 37.16 423 LEU A C 1
ATOM 3289 O O . LEU A 1 423 ? 1.746 15.075 -66.240 1.00 37.16 423 LEU A O 1
ATOM 3293 N N . ALA A 1 424 ? 3.700 15.335 -65.107 1.00 39.28 424 ALA A N 1
ATOM 3294 C CA . ALA A 1 424 ? 4.531 16.394 -65.723 1.00 39.28 424 ALA A CA 1
ATOM 3295 C C . ALA A 1 424 ? 3.958 17.686 -66.386 1.00 39.28 424 ALA A C 1
ATOM 3297 O O . ALA A 1 424 ? 3.453 17.643 -67.500 1.00 39.28 424 ALA A O 1
ATOM 3298 N N . ALA A 1 425 ? 4.322 18.824 -65.747 1.00 41.47 425 ALA A N 1
ATOM 3299 C CA . ALA A 1 425 ? 5.134 19.984 -66.233 1.00 41.47 425 ALA A CA 1
ATOM 3300 C C . ALA A 1 425 ? 4.562 20.948 -67.326 1.00 41.47 425 ALA A C 1
ATOM 3302 O O . ALA A 1 425 ? 3.572 20.577 -67.947 1.00 41.47 425 ALA A O 1
ATOM 3303 N N . PRO A 1 426 ? 5.150 22.153 -67.631 1.00 56.75 426 PRO A N 1
ATOM 3304 C CA . PRO A 1 426 ? 6.429 22.754 -67.168 1.00 56.75 426 PRO A CA 1
ATOM 3305 C C . PRO A 1 426 ? 6.522 24.318 -66.957 1.00 56.75 426 PRO A C 1
ATOM 3307 O O . PRO A 1 426 ? 5.659 25.088 -67.363 1.00 56.75 426 PRO A O 1
ATOM 3310 N N . THR A 1 427 ? 7.691 24.751 -66.424 1.00 37.81 427 THR A N 1
ATOM 3311 C CA . THR A 1 427 ? 8.537 25.970 -66.706 1.00 37.81 427 THR A CA 1
ATOM 3312 C C . THR A 1 427 ? 8.233 27.423 -66.211 1.00 37.81 427 THR A C 1
ATOM 3314 O O . THR A 1 427 ? 7.386 28.083 -66.791 1.00 37.81 427 THR A O 1
ATOM 3317 N N . VAL A 1 428 ? 9.025 27.921 -65.213 1.00 40.12 428 VAL A N 1
ATOM 3318 C CA . VAL A 1 428 ? 10.164 28.935 -65.233 1.00 40.12 428 VAL A CA 1
ATOM 3319 C C . VAL A 1 428 ? 9.908 30.382 -65.795 1.00 40.12 428 VAL A C 1
ATOM 3321 O O . VAL A 1 428 ? 9.024 30.469 -66.637 1.00 40.12 428 VAL A O 1
ATOM 3324 N N . PRO A 1 429 ? 10.651 31.515 -65.499 1.00 56.09 429 PRO A N 1
ATOM 3325 C CA . PRO A 1 429 ? 11.803 31.846 -64.594 1.00 56.09 429 PRO A CA 1
ATOM 3326 C C . PRO A 1 429 ? 11.745 33.183 -63.756 1.00 56.09 429 PRO A C 1
ATOM 3328 O O . PRO A 1 429 ? 10.885 34.033 -63.949 1.00 56.09 429 PRO A O 1
ATOM 3331 N N . ALA A 1 430 ? 12.823 33.395 -62.965 1.00 34.44 430 ALA A N 1
ATOM 3332 C CA . ALA A 1 430 ? 13.634 34.635 -62.778 1.00 34.44 430 ALA A CA 1
ATOM 3333 C C . ALA A 1 430 ? 13.460 35.570 -61.544 1.00 34.44 430 ALA A C 1
ATOM 3335 O O . ALA A 1 430 ? 12.530 36.356 -61.444 1.00 34.44 430 ALA A O 1
ATOM 3336 N N . ALA A 1 431 ? 14.494 35.519 -60.683 1.00 42.00 431 ALA A N 1
ATOM 3337 C CA . ALA A 1 431 ? 15.351 36.595 -60.136 1.00 42.00 431 ALA A CA 1
ATOM 3338 C C . ALA A 1 431 ? 14.781 37.940 -59.619 1.00 42.00 431 ALA A C 1
ATOM 3340 O O . ALA A 1 431 ? 14.297 38.743 -60.403 1.00 42.00 431 ALA A O 1
ATOM 3341 N N . SER A 1 432 ? 15.098 38.281 -58.354 1.00 37.09 432 SER A N 1
ATOM 3342 C CA . SER A 1 432 ? 15.822 39.523 -57.981 1.00 37.09 432 SER A CA 1
ATOM 3343 C C . SER A 1 432 ? 16.142 39.605 -56.473 1.00 37.09 432 SER A C 1
ATOM 3345 O O . SER A 1 432 ? 15.392 39.124 -55.629 1.00 37.09 432 SER A O 1
ATOM 3347 N N . THR A 1 433 ? 17.282 40.226 -56.184 1.00 40.09 433 THR A N 1
ATOM 3348 C CA . THR A 1 433 ? 17.989 40.521 -54.920 1.00 40.09 433 THR A CA 1
ATOM 3349 C C . THR A 1 433 ? 17.246 41.467 -53.937 1.00 40.09 433 THR A C 1
ATOM 3351 O O . THR A 1 433 ? 16.225 42.044 -54.303 1.00 40.09 433 THR A O 1
ATOM 3354 N N . PRO A 1 434 ? 17.735 41.641 -52.682 1.00 52.38 434 PRO A N 1
ATOM 3355 C CA . PRO A 1 434 ? 16.979 42.214 -51.557 1.00 52.38 434 PRO A CA 1
ATOM 3356 C C . PRO A 1 434 ? 17.215 43.726 -51.358 1.00 52.38 434 PRO A C 1
ATOM 3358 O O . PRO A 1 434 ? 18.246 44.236 -51.802 1.00 52.38 434 PRO A O 1
ATOM 3361 N N . PRO A 1 435 ? 16.361 44.438 -50.590 1.00 50.19 435 PRO A N 1
ATOM 3362 C CA . PRO A 1 435 ? 16.695 45.764 -50.089 1.00 50.19 435 PRO A CA 1
ATOM 3363 C C . PRO A 1 435 ? 16.945 45.835 -48.573 1.00 50.19 435 PRO A C 1
ATOM 3365 O O . PRO A 1 435 ? 16.588 44.967 -47.780 1.00 50.19 435 PRO A O 1
ATOM 3368 N N . ALA A 1 436 ? 17.624 46.929 -48.239 1.00 38.75 436 ALA A N 1
ATOM 3369 C CA . ALA A 1 436 ? 18.317 47.289 -47.016 1.00 38.75 436 ALA A CA 1
ATOM 3370 C C . ALA A 1 436 ? 17.457 47.576 -45.766 1.00 38.75 436 ALA A C 1
ATOM 3372 O O . ALA A 1 436 ? 16.255 47.822 -45.818 1.00 38.75 436 ALA A O 1
ATOM 3373 N N . LYS A 1 437 ? 18.191 47.622 -44.642 1.00 45.47 437 LYS A N 1
ATOM 3374 C CA . LYS A 1 437 ? 17.870 48.190 -43.320 1.00 45.47 437 LYS A CA 1
ATOM 3375 C C . LYS A 1 437 ? 17.039 49.483 -43.349 1.00 45.47 437 LYS A C 1
ATOM 3377 O O . LYS A 1 437 ? 17.319 50.363 -44.159 1.00 45.47 437 LYS A O 1
ATOM 3382 N N . PRO A 1 438 ? 16.276 49.714 -42.268 1.00 52.44 438 PRO A N 1
ATOM 3383 C CA . PRO A 1 438 ? 16.075 51.047 -41.720 1.00 52.44 438 PRO A CA 1
ATOM 3384 C C . PRO A 1 438 ? 16.705 51.220 -40.325 1.00 52.44 438 PRO A C 1
ATOM 3386 O O . PRO A 1 438 ? 16.587 50.373 -39.441 1.00 52.44 438 PRO A O 1
ATOM 3389 N N . VAL A 1 439 ? 17.359 52.369 -40.152 1.00 44.16 439 VAL A N 1
ATOM 3390 C CA . VAL A 1 439 ? 17.717 53.015 -38.876 1.00 44.16 439 VAL A CA 1
ATOM 3391 C C . VAL A 1 439 ? 16.525 53.879 -38.445 1.00 44.16 439 VAL A C 1
ATOM 3393 O O . VAL A 1 439 ? 15.886 54.472 -39.314 1.00 44.16 439 VAL A O 1
ATOM 3396 N N . PRO A 1 440 ? 16.180 53.944 -37.150 1.00 56.00 440 PRO A N 1
ATOM 3397 C CA . PRO A 1 440 ? 16.188 55.243 -36.442 1.00 56.00 440 PRO A CA 1
ATOM 3398 C C . PRO A 1 440 ? 16.485 55.057 -34.933 1.00 56.00 440 PRO A C 1
ATOM 3400 O O . PRO A 1 440 ? 16.457 53.942 -34.430 1.00 56.00 440 PRO A O 1
ATOM 3403 N N . ALA A 1 441 ? 16.710 56.042 -34.072 1.00 40.00 441 ALA A N 1
ATOM 3404 C CA . ALA A 1 441 ? 17.189 57.414 -34.108 1.00 40.00 441 ALA A CA 1
ATOM 3405 C C . ALA A 1 441 ? 17.585 57.714 -32.643 1.00 40.00 441 ALA A C 1
ATOM 3407 O O . ALA A 1 441 ? 17.060 57.120 -31.702 1.00 40.00 441 ALA A O 1
ATOM 3408 N N . VAL A 1 442 ? 18.531 58.627 -32.471 1.00 47.88 442 VAL A N 1
ATOM 3409 C CA . VAL A 1 442 ? 18.961 59.230 -31.202 1.00 47.88 442 VAL A CA 1
ATOM 3410 C C . VAL A 1 442 ? 17.781 59.945 -30.523 1.00 47.88 442 VAL A C 1
ATOM 3412 O O . VAL A 1 442 ? 16.971 60.514 -31.247 1.00 47.88 442 VAL A O 1
ATOM 3415 N N . VAL A 1 443 ? 17.709 59.964 -29.178 1.00 39.50 443 VAL A N 1
ATOM 3416 C CA . VAL A 1 443 ? 17.458 61.168 -28.340 1.00 39.50 443 VAL A CA 1
ATOM 3417 C C . VAL A 1 443 ? 17.370 60.844 -26.829 1.00 39.50 443 VAL A C 1
ATOM 3419 O O . VAL A 1 443 ? 16.673 59.932 -26.403 1.00 39.50 443 VAL A O 1
ATOM 3422 N N . ALA A 1 444 ? 18.028 61.730 -26.069 1.00 36.78 444 ALA A N 1
ATOM 3423 C CA . ALA A 1 444 ? 17.813 62.167 -24.682 1.00 36.78 444 ALA A CA 1
ATOM 3424 C C . ALA A 1 444 ? 18.403 61.384 -23.496 1.00 36.78 444 ALA A C 1
ATOM 3426 O O . ALA A 1 444 ? 18.351 60.168 -23.373 1.00 36.78 444 ALA A O 1
ATOM 3427 N N . ALA A 1 445 ? 18.959 62.191 -22.594 1.00 36.75 445 ALA A N 1
ATOM 3428 C CA . ALA A 1 445 ? 19.815 61.854 -21.477 1.00 36.75 445 ALA A CA 1
ATOM 3429 C C . ALA A 1 445 ? 19.226 62.342 -20.139 1.00 36.75 445 ALA A C 1
ATOM 3431 O O . ALA A 1 445 ? 18.514 63.345 -20.117 1.00 36.75 445 ALA A O 1
ATOM 3432 N N . LYS A 1 446 ? 19.719 61.711 -19.055 1.00 35.56 446 LYS A N 1
ATOM 3433 C CA . LYS A 1 446 ? 19.799 62.142 -17.632 1.00 35.56 446 LYS A CA 1
ATOM 3434 C C . LYS A 1 446 ? 18.506 62.129 -16.780 1.00 35.56 446 LYS A C 1
ATOM 3436 O O . LYS A 1 446 ? 17.426 62.229 -17.348 1.00 35.56 446 LYS A O 1
ATOM 3441 N N . PRO A 1 447 ? 18.599 62.084 -15.420 1.00 46.25 447 PRO A N 1
ATOM 3442 C CA . PRO A 1 447 ? 19.798 62.075 -14.559 1.00 46.25 447 PRO A CA 1
ATOM 3443 C C . PRO A 1 447 ? 19.888 60.934 -13.516 1.00 46.25 447 PRO A C 1
ATOM 3445 O O . PRO A 1 447 ? 18.907 60.315 -13.116 1.00 46.25 447 PRO A O 1
ATOM 3448 N N . GLN A 1 448 ? 21.120 60.735 -13.039 1.00 38.53 448 GLN A N 1
ATOM 3449 C CA . GLN A 1 448 ? 21.493 59.980 -11.842 1.00 38.53 448 GLN A CA 1
ATOM 3450 C C . GLN A 1 448 ? 21.035 60.700 -10.564 1.00 38.53 448 GLN A C 1
ATOM 3452 O O . GLN A 1 448 ? 21.187 61.917 -10.458 1.00 38.53 448 GLN A O 1
ATOM 3457 N N . GLN A 1 449 ? 20.594 59.937 -9.563 1.00 34.44 449 GLN A N 1
ATOM 3458 C CA . GLN A 1 449 ? 20.622 60.353 -8.161 1.00 34.44 449 GLN A CA 1
ATOM 3459 C C . GLN A 1 449 ? 21.541 59.412 -7.376 1.00 34.44 449 GLN A C 1
ATOM 3461 O O . GLN A 1 449 ? 21.319 58.205 -7.304 1.00 34.44 449 GLN A O 1
ATOM 3466 N N . GLN A 1 450 ? 22.611 60.002 -6.845 1.00 39.88 450 GLN A N 1
ATOM 3467 C CA . GLN A 1 450 ? 23.459 59.475 -5.779 1.00 39.88 450 GLN A CA 1
ATOM 3468 C C . GLN A 1 450 ? 22.726 59.611 -4.442 1.00 39.88 450 GLN A C 1
ATOM 3470 O O . GLN A 1 450 ? 22.004 60.585 -4.288 1.00 39.88 450 GLN A O 1
ATOM 3475 N N . TYR A 1 451 ? 22.981 58.723 -3.477 1.00 32.09 451 TYR A N 1
ATOM 3476 C CA . TYR A 1 451 ? 23.300 59.070 -2.081 1.00 32.09 451 TYR A CA 1
ATOM 3477 C C . TYR A 1 451 ? 23.741 57.809 -1.320 1.00 32.09 451 TYR A C 1
ATOM 3479 O O . TYR A 1 451 ? 23.073 56.781 -1.392 1.00 32.09 451 TYR A O 1
ATOM 3487 N N . GLY A 1 452 ? 24.832 57.923 -0.551 1.00 31.77 452 GLY A N 1
ATOM 3488 C CA . GLY A 1 452 ? 25.031 57.115 0.658 1.00 31.77 452 GLY A CA 1
ATOM 3489 C C . GLY A 1 452 ? 26.302 56.269 0.753 1.00 31.77 452 GLY A C 1
ATOM 3490 O O . GLY A 1 452 ? 26.216 55.052 0.841 1.00 31.77 452 GLY A O 1
ATOM 3491 N N . THR A 1 453 ? 27.473 56.904 0.821 1.00 40.47 453 THR A N 1
ATOM 3492 C CA . THR A 1 453 ? 28.683 56.327 1.436 1.00 40.47 453 THR A CA 1
ATOM 3493 C C . THR A 1 453 ? 28.653 56.528 2.954 1.00 40.47 453 THR A C 1
ATOM 3495 O O . THR A 1 453 ? 28.460 57.657 3.403 1.00 40.47 453 THR A O 1
ATOM 3498 N N . PHE A 1 454 ? 28.925 55.475 3.730 1.00 47.72 454 PHE A N 1
ATOM 3499 C CA . PHE A 1 454 ? 29.388 55.556 5.122 1.00 47.72 454 PHE A CA 1
ATOM 3500 C C . PHE A 1 454 ? 30.551 54.568 5.335 1.00 47.72 454 PHE A C 1
ATOM 3502 O O . PHE A 1 454 ? 30.555 53.467 4.794 1.00 47.72 454 PHE A O 1
ATOM 3509 N N . PHE A 1 455 ? 31.555 55.046 6.067 1.00 40.31 455 PHE A N 1
ATOM 3510 C CA . PHE A 1 455 ? 32.924 54.551 6.244 1.00 40.31 455 PHE A CA 1
ATOM 3511 C C . PHE A 1 455 ? 33.080 53.160 6.889 1.00 40.31 455 PHE A C 1
ATOM 3513 O O . PHE A 1 455 ? 32.349 52.824 7.818 1.00 40.31 455 PHE A O 1
ATOM 3520 N N . SER A 1 456 ? 34.155 52.445 6.522 1.00 33.91 456 SER A N 1
ATOM 3521 C CA . SER A 1 456 ? 35.297 52.157 7.425 1.00 33.91 456 SER A CA 1
ATOM 3522 C C . SER A 1 456 ? 36.475 51.525 6.667 1.00 33.91 456 SER A C 1
ATOM 3524 O O . SER A 1 456 ? 36.292 50.640 5.836 1.00 33.91 456 SER A O 1
ATOM 3526 N N . GLU A 1 457 ? 37.685 52.009 6.952 1.00 39.31 457 GLU A N 1
ATOM 3527 C CA . GLU A 1 457 ? 38.963 51.542 6.403 1.00 39.31 457 GLU A CA 1
ATOM 3528 C C . GLU A 1 457 ? 39.608 50.415 7.240 1.00 39.31 457 GLU A C 1
ATOM 3530 O O . GLU A 1 457 ? 39.647 50.522 8.462 1.00 39.31 457 GLU A O 1
ATOM 3535 N N . LYS A 1 458 ? 40.241 49.466 6.514 1.00 41.41 458 LYS A N 1
ATOM 3536 C CA . LYS A 1 458 ? 41.495 48.699 6.785 1.00 41.41 458 LYS A CA 1
ATOM 3537 C C . LYS A 1 458 ? 41.526 47.651 7.928 1.00 41.41 458 LYS A C 1
ATOM 3539 O O . LYS A 1 458 ? 40.818 47.828 8.911 1.00 41.41 458 LYS A O 1
ATOM 3544 N N . PRO A 1 459 ? 42.344 46.564 7.831 1.00 45.62 459 PRO A N 1
ATOM 3545 C CA . PRO A 1 459 ? 43.685 46.519 7.217 1.00 45.62 459 PRO A CA 1
ATOM 3546 C C . PRO A 1 459 ? 44.020 45.331 6.287 1.00 45.62 459 PRO A C 1
ATOM 3548 O O . PRO A 1 459 ? 43.353 44.301 6.261 1.00 45.62 459 PRO A O 1
ATOM 3551 N N . ASP A 1 460 ? 45.115 45.520 5.545 1.00 50.59 460 ASP A N 1
ATOM 3552 C CA . ASP A 1 460 ? 45.886 44.497 4.837 1.00 50.59 460 ASP A CA 1
ATOM 3553 C C . ASP A 1 460 ? 46.403 43.413 5.797 1.00 50.59 460 ASP A C 1
ATOM 3555 O O . ASP A 1 460 ? 47.104 43.729 6.760 1.00 50.59 460 ASP A O 1
ATOM 3559 N N . SER A 1 461 ? 46.151 42.140 5.481 1.00 39.22 461 SER A N 1
ATOM 3560 C CA . SER A 1 461 ? 47.038 41.041 5.873 1.00 39.22 461 SER A CA 1
ATOM 3561 C C . SER A 1 461 ? 46.874 39.827 4.953 1.00 39.22 461 SER A C 1
ATOM 3563 O O . SER A 1 461 ? 45.810 39.220 4.871 1.00 39.22 461 SER A O 1
ATOM 3565 N N . ASP A 1 462 ? 48.000 39.472 4.348 1.00 35.91 462 ASP A N 1
ATOM 3566 C CA . ASP A 1 462 ? 48.450 38.120 4.039 1.00 35.91 462 ASP A CA 1
ATOM 3567 C C . ASP A 1 462 ? 47.953 37.376 2.790 1.00 35.91 462 ASP A C 1
ATOM 3569 O O . ASP A 1 462 ? 46.792 37.050 2.555 1.00 35.91 462 ASP A O 1
ATOM 3573 N N . LYS A 1 463 ? 48.978 37.062 1.993 1.00 50.81 463 LYS A N 1
ATOM 3574 C CA . LYS A 1 463 ? 49.020 36.200 0.822 1.00 50.81 463 LYS A CA 1
ATOM 3575 C C . LYS A 1 463 ? 48.546 34.793 1.196 1.00 50.81 463 LYS A C 1
ATOM 3577 O O . LYS A 1 463 ? 49.322 34.016 1.746 1.00 50.81 463 LYS A O 1
ATOM 3582 N N . ASN A 1 464 ? 47.319 34.444 0.822 1.00 38.66 464 ASN A N 1
ATOM 3583 C CA . ASN A 1 464 ? 46.912 33.046 0.714 1.00 38.66 464 ASN A CA 1
ATOM 3584 C C . ASN A 1 464 ? 47.273 32.505 -0.680 1.00 38.66 464 ASN A C 1
ATOM 3586 O O . ASN A 1 464 ? 47.104 33.218 -1.675 1.00 38.66 464 ASN A O 1
ATOM 3590 N N . PRO A 1 465 ? 47.794 31.271 -0.782 1.00 42.78 465 PRO A N 1
ATOM 3591 C CA . PRO A 1 465 ? 48.107 30.658 -2.065 1.00 42.78 465 PRO A CA 1
ATOM 3592 C C . PRO A 1 465 ? 46.810 30.464 -2.859 1.00 42.78 465 PRO A C 1
ATOM 3594 O O . PRO A 1 465 ? 45.822 29.984 -2.302 1.00 42.78 465 PRO A O 1
ATOM 3597 N N . LEU A 1 466 ? 46.817 30.833 -4.148 1.00 40.53 466 LEU A N 1
ATOM 3598 C CA . LEU A 1 466 ? 45.738 30.513 -5.086 1.00 40.53 466 LEU A CA 1
ATOM 3599 C C . LEU A 1 466 ? 45.507 28.998 -5.069 1.00 40.53 466 LEU A C 1
ATOM 3601 O O . LEU A 1 466 ? 46.232 28.229 -5.697 1.00 40.53 466 LEU A O 1
ATOM 3605 N N . THR A 1 467 ? 44.487 28.583 -4.333 1.00 41.03 467 THR A N 1
ATOM 3606 C CA . THR A 1 467 ? 43.841 27.291 -4.491 1.00 41.03 467 THR A CA 1
ATOM 3607 C C . THR A 1 467 ? 42.982 27.444 -5.737 1.00 41.03 467 THR A C 1
ATOM 3609 O O . THR A 1 467 ? 42.023 28.209 -5.757 1.00 41.03 467 THR A O 1
ATOM 3612 N N . ILE A 1 468 ? 43.401 26.813 -6.835 1.00 39.56 468 ILE A N 1
ATOM 3613 C CA . ILE A 1 468 ? 42.535 26.637 -7.999 1.00 39.56 468 ILE A CA 1
ATOM 3614 C C . ILE A 1 468 ? 41.460 25.666 -7.522 1.00 39.56 468 ILE A C 1
ATOM 3616 O O . ILE A 1 468 ? 41.699 24.460 -7.481 1.00 39.56 468 ILE A O 1
ATOM 3620 N N . ASP A 1 469 ? 40.328 26.201 -7.067 1.00 51.03 469 ASP A N 1
ATOM 3621 C CA . ASP A 1 469 ? 39.160 25.394 -6.748 1.00 51.03 469 ASP A CA 1
ATOM 3622 C C . ASP A 1 469 ? 38.825 24.584 -7.997 1.00 51.03 469 ASP A C 1
ATOM 3624 O O . ASP A 1 469 ? 38.532 25.137 -9.062 1.00 51.03 469 ASP A O 1
ATOM 3628 N N . ALA A 1 470 ? 38.952 23.263 -7.886 1.00 61.22 470 ALA A N 1
ATOM 3629 C CA . ALA A 1 470 ? 38.544 22.339 -8.924 1.00 61.22 470 ALA A CA 1
ATOM 3630 C C . ALA A 1 470 ? 37.037 22.525 -9.118 1.00 61.22 470 ALA A C 1
ATOM 3632 O O . ALA A 1 470 ? 36.226 22.030 -8.337 1.00 61.22 470 ALA A O 1
ATOM 3633 N N . HIS A 1 471 ? 36.678 23.325 -10.118 1.00 80.50 471 HIS A N 1
ATOM 3634 C CA . HIS A 1 471 ? 35.300 23.631 -10.444 1.00 80.50 471 HIS A CA 1
ATOM 3635 C C . HIS A 1 471 ? 34.638 22.331 -10.891 1.00 80.50 471 HIS A C 1
ATOM 3637 O O . HIS A 1 471 ? 34.919 21.856 -11.986 1.00 80.50 471 HIS A O 1
ATOM 3643 N N . ASP A 1 472 ? 33.803 21.732 -10.040 1.00 88.25 472 ASP A N 1
ATOM 3644 C CA . ASP A 1 472 ? 33.057 20.525 -10.384 1.00 88.25 472 ASP A CA 1
ATOM 3645 C C . ASP A 1 472 ? 31.981 20.890 -11.427 1.00 88.25 472 ASP A C 1
ATOM 3647 O O . ASP A 1 472 ? 30.979 21.531 -11.082 1.00 88.25 472 ASP A O 1
ATOM 3651 N N . PRO A 1 473 ? 32.159 20.524 -12.712 1.00 88.19 473 PRO A N 1
ATOM 3652 C CA . PRO A 1 473 ? 31.208 20.878 -13.762 1.00 88.19 473 PRO A CA 1
ATOM 3653 C C . PRO A 1 473 ? 29.833 20.236 -13.523 1.00 88.19 473 PRO A C 1
ATOM 3655 O O . PRO A 1 473 ? 28.811 20.767 -13.965 1.00 88.19 473 PRO A O 1
ATOM 3658 N N . LEU A 1 474 ? 29.772 19.127 -12.778 1.00 89.75 474 LEU A N 1
ATOM 3659 C CA . LEU A 1 474 ? 28.519 18.456 -12.459 1.00 89.75 474 LEU A CA 1
ATOM 3660 C C . LEU A 1 474 ? 27.698 19.243 -11.426 1.00 89.75 474 LEU A C 1
ATOM 3662 O O . LEU A 1 474 ? 26.469 19.299 -11.526 1.00 89.75 474 LEU A O 1
ATOM 3666 N N . ALA A 1 475 ? 28.355 19.892 -10.462 1.00 92.25 475 ALA A N 1
ATOM 3667 C CA . ALA A 1 475 ? 27.688 20.738 -9.473 1.00 92.25 475 ALA A CA 1
ATOM 3668 C C . ALA A 1 475 ? 26.999 21.952 -10.127 1.00 92.25 475 ALA A C 1
ATOM 3670 O O . ALA A 1 475 ? 25.878 22.324 -9.752 1.00 92.25 475 ALA A O 1
ATOM 3671 N N . GLU A 1 476 ? 27.626 22.537 -11.152 1.00 93.50 476 GLU A N 1
ATOM 3672 C CA . GLU A 1 476 ? 27.030 23.621 -11.939 1.00 93.50 476 GLU A CA 1
ATOM 3673 C C . GLU A 1 476 ? 25.798 23.133 -12.714 1.00 93.50 476 GLU A C 1
ATOM 3675 O O . GLU A 1 476 ? 24.730 23.745 -12.624 1.00 93.50 476 GLU A O 1
ATOM 3680 N N . VAL A 1 477 ? 25.901 21.980 -13.384 1.00 94.69 477 VAL A N 1
ATOM 3681 C CA . VAL A 1 477 ? 24.782 21.343 -14.099 1.00 94.69 477 VAL A CA 1
ATOM 3682 C C . VAL A 1 477 ? 23.584 21.102 -13.175 1.00 94.69 477 VAL A C 1
ATOM 3684 O O . VAL A 1 477 ? 22.462 21.507 -13.499 1.00 94.69 477 VAL A O 1
ATOM 3687 N N . LYS A 1 478 ? 23.803 20.507 -11.995 1.00 94.44 478 LYS A N 1
ATOM 3688 C CA . LYS A 1 478 ? 22.734 20.268 -11.007 1.00 94.44 478 LYS A CA 1
ATOM 3689 C C . LYS A 1 478 ? 22.081 21.577 -10.557 1.00 94.44 478 LYS A C 1
ATOM 3691 O O . LYS A 1 478 ? 20.856 21.661 -10.448 1.00 94.44 478 LYS A O 1
ATOM 3696 N N . THR A 1 479 ? 22.879 22.629 -10.378 1.00 95.75 479 THR A N 1
ATOM 3697 C CA . THR A 1 479 ? 22.387 23.966 -10.022 1.00 95.75 479 THR A CA 1
ATOM 3698 C C . THR A 1 479 ? 21.501 24.568 -11.119 1.00 95.75 479 THR A C 1
ATOM 3700 O O . THR A 1 479 ? 20.466 25.170 -10.817 1.00 95.75 479 THR A O 1
ATOM 3703 N N . GLU A 1 480 ? 21.858 24.410 -12.396 1.00 96.31 480 GLU A N 1
ATOM 3704 C CA . GLU A 1 480 ? 21.036 24.883 -13.519 1.00 96.31 480 GLU A CA 1
ATOM 3705 C C . GLU A 1 480 ? 19.702 24.138 -13.625 1.00 96.31 480 GLU A C 1
ATOM 3707 O O . GLU A 1 480 ? 18.654 24.770 -13.803 1.00 96.31 480 GLU A O 1
ATOM 3712 N N . ILE A 1 481 ? 19.720 22.814 -13.445 1.00 96.19 481 ILE A N 1
ATOM 3713 C CA . ILE A 1 481 ? 18.506 21.990 -13.438 1.00 96.19 481 ILE A CA 1
ATOM 3714 C C . ILE A 1 481 ? 17.583 22.407 -12.285 1.00 96.19 481 ILE A C 1
ATOM 3716 O O . ILE A 1 481 ? 16.396 22.667 -12.507 1.00 96.19 481 ILE A O 1
ATOM 3720 N N . GLN A 1 482 ? 18.124 22.589 -11.077 1.00 97.00 482 GLN A N 1
ATOM 3721 C CA . GLN A 1 482 ? 17.339 23.017 -9.918 1.00 97.00 482 GLN A CA 1
ATOM 3722 C C . GLN A 1 482 ? 16.717 24.408 -10.114 1.00 97.00 482 GLN A C 1
ATOM 3724 O O . GLN A 1 482 ? 15.564 24.643 -9.741 1.00 97.00 482 GLN A O 1
ATOM 3729 N N . LYS A 1 483 ? 17.440 25.344 -10.744 1.00 96.31 483 LYS A N 1
ATOM 3730 C CA . LYS A 1 483 ? 16.891 26.663 -11.105 1.00 96.31 483 LYS A CA 1
ATOM 3731 C C . LYS A 1 483 ? 15.694 26.531 -12.051 1.00 96.31 483 LYS A C 1
ATOM 3733 O O . LYS A 1 483 ? 14.690 27.220 -11.855 1.00 96.31 483 LYS A O 1
ATOM 3738 N N . ALA A 1 484 ? 15.770 25.642 -13.044 1.00 96.56 484 ALA A N 1
ATOM 3739 C CA . ALA A 1 484 ? 14.671 25.396 -13.973 1.00 96.56 484 ALA A CA 1
ATOM 3740 C C . ALA A 1 484 ? 13.447 24.768 -13.280 1.00 96.56 484 ALA A C 1
ATOM 3742 O O . ALA A 1 484 ? 12.325 25.229 -13.514 1.00 96.56 484 ALA A O 1
ATOM 3743 N N . ILE A 1 485 ? 13.654 23.800 -12.379 1.00 95.44 485 ILE A N 1
ATOM 3744 C CA . ILE A 1 485 ? 12.597 23.199 -11.544 1.00 95.44 485 ILE A CA 1
ATOM 3745 C C . ILE A 1 485 ? 11.902 24.273 -10.700 1.00 95.44 485 ILE A C 1
ATOM 3747 O O . ILE A 1 485 ? 10.681 24.430 -10.762 1.00 95.44 485 ILE A O 1
ATOM 3751 N N . ASN A 1 486 ? 12.675 25.082 -9.971 1.00 95.06 486 ASN A N 1
ATOM 3752 C CA . ASN A 1 486 ? 12.144 26.139 -9.106 1.00 95.06 486 ASN A CA 1
ATOM 3753 C C . ASN A 1 486 ? 11.294 27.147 -9.892 1.00 95.06 486 ASN A C 1
ATOM 3755 O O . ASN A 1 486 ? 10.244 27.592 -9.422 1.00 95.06 486 ASN A O 1
ATOM 3759 N N . GLN A 1 487 ? 11.722 27.500 -11.104 1.00 95.06 487 GLN A N 1
ATOM 3760 C CA . GLN A 1 487 ? 10.980 28.403 -11.976 1.00 95.06 487 GLN A CA 1
ATOM 3761 C C . GLN A 1 487 ? 9.675 27.779 -12.494 1.00 95.06 487 GLN A C 1
ATOM 3763 O O . GLN A 1 487 ? 8.635 28.441 -12.475 1.00 95.06 487 GLN A O 1
ATOM 3768 N N . LEU A 1 488 ? 9.698 26.516 -12.930 1.00 94.50 488 LEU A N 1
ATOM 3769 C CA . LEU A 1 488 ? 8.491 25.806 -13.366 1.00 94.50 488 LEU A CA 1
ATOM 3770 C C . LEU A 1 488 ? 7.481 25.666 -12.220 1.00 94.50 488 LEU A C 1
ATOM 3772 O O . LEU A 1 488 ? 6.300 25.943 -12.424 1.00 94.50 488 LEU A O 1
ATOM 3776 N N . ASN A 1 489 ? 7.941 25.341 -11.011 1.00 92.88 489 ASN A N 1
ATOM 3777 C CA . ASN A 1 489 ? 7.093 25.244 -9.824 1.00 92.88 489 ASN A CA 1
ATOM 3778 C C . ASN A 1 489 ? 6.439 26.584 -9.464 1.00 92.88 489 ASN A C 1
ATOM 3780 O O . ASN A 1 489 ? 5.244 26.620 -9.173 1.00 92.88 489 ASN A O 1
ATOM 3784 N N . LYS A 1 490 ? 7.165 27.709 -9.568 1.00 94.94 490 LYS A N 1
ATOM 3785 C CA . LYS A 1 490 ? 6.565 29.050 -9.415 1.00 94.94 490 LYS A CA 1
ATOM 3786 C C . LYS A 1 490 ? 5.441 29.290 -10.421 1.00 94.94 490 LYS A C 1
ATOM 3788 O O . LYS A 1 490 ? 4.409 29.849 -10.067 1.00 94.94 490 LYS A O 1
ATOM 3793 N N . GLU A 1 491 ? 5.616 28.864 -11.669 1.00 92.50 491 GLU A N 1
ATOM 3794 C CA . GLU A 1 491 ? 4.603 29.038 -12.713 1.00 92.50 491 GLU A CA 1
ATOM 3795 C C . GLU A 1 491 ? 3.381 28.132 -12.519 1.00 92.50 491 GLU A C 1
ATOM 3797 O O . GLU A 1 491 ? 2.251 28.579 -12.723 1.00 92.50 491 GLU A O 1
ATOM 3802 N N . ILE A 1 492 ? 3.591 26.878 -12.116 1.00 91.69 492 ILE A N 1
ATOM 3803 C CA . ILE A 1 492 ? 2.523 25.910 -11.821 1.00 91.69 492 ILE A CA 1
ATOM 3804 C C . ILE A 1 492 ? 1.674 26.406 -10.645 1.00 91.69 492 ILE A C 1
ATOM 3806 O O . ILE A 1 492 ? 0.445 26.465 -10.752 1.00 91.69 492 ILE A O 1
ATOM 3810 N N . ASN A 1 493 ? 2.336 26.851 -9.576 1.00 88.38 493 ASN A N 1
ATOM 3811 C CA . ASN A 1 493 ? 1.697 27.316 -8.345 1.00 88.38 493 ASN A CA 1
ATOM 3812 C C . ASN A 1 493 ? 1.202 28.766 -8.421 1.00 88.38 493 ASN A C 1
ATOM 3814 O O . ASN A 1 493 ? 0.559 29.248 -7.492 1.00 88.38 493 ASN A O 1
ATOM 3818 N N . SER A 1 494 ? 1.475 29.480 -9.517 1.00 91.06 494 SER A N 1
ATOM 3819 C CA . SER A 1 494 ? 0.979 30.844 -9.677 1.00 91.06 494 SER A CA 1
ATOM 3820 C C . SER A 1 494 ? -0.550 30.880 -9.799 1.00 91.06 494 SER A C 1
ATOM 3822 O O . SER A 1 494 ? -1.173 30.028 -10.445 1.00 91.06 494 SER A O 1
ATOM 3824 N N . PHE A 1 495 ? -1.142 31.912 -9.192 1.00 88.75 495 PHE A N 1
ATOM 3825 C CA . PHE A 1 495 ? -2.574 32.218 -9.276 1.00 88.75 495 PHE A CA 1
ATOM 3826 C C . PHE A 1 495 ? -2.998 32.676 -10.681 1.00 88.75 495 PHE A C 1
ATOM 3828 O O . PHE A 1 495 ? -4.167 32.596 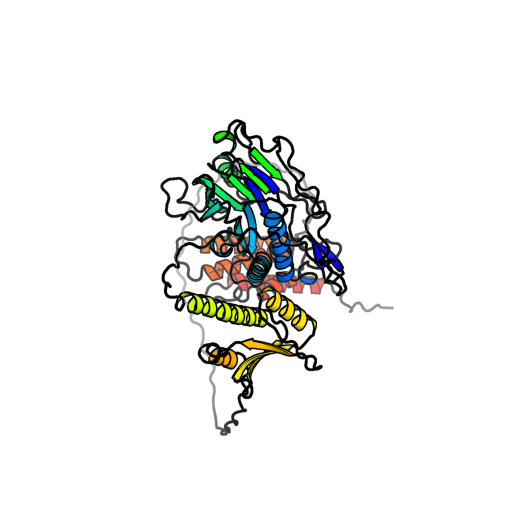-11.045 1.00 88.75 495 PHE A O 1
ATOM 3835 N N . TRP A 1 496 ? -2.041 33.118 -11.501 1.00 81.25 496 TRP A N 1
ATOM 3836 C CA . TRP A 1 496 ? -2.298 33.464 -12.891 1.00 81.25 496 TRP A CA 1
ATOM 3837 C C . TRP A 1 496 ? -2.718 32.217 -13.684 1.00 81.25 496 TRP A C 1
ATOM 3839 O O . TRP A 1 496 ? -2.108 31.153 -13.515 1.00 81.25 496 TRP A O 1
ATOM 3849 N N . PRO A 1 497 ? -3.721 32.323 -14.577 1.00 78.31 497 PRO A N 1
ATOM 3850 C CA . PRO A 1 497 ? -4.193 31.223 -15.412 1.00 78.31 497 PRO A CA 1
ATOM 3851 C C . PRO A 1 497 ? -3.174 30.913 -16.519 1.00 78.31 497 PRO A C 1
ATOM 3853 O O . PRO A 1 497 ? -3.420 31.108 -17.707 1.00 78.31 497 PRO A O 1
ATOM 3856 N N . TYR A 1 498 ? -1.984 30.449 -16.132 1.00 76.69 498 TYR A N 1
ATOM 3857 C CA . TYR A 1 498 ? -0.961 30.032 -17.074 1.00 76.69 498 TYR A CA 1
ATOM 3858 C C . TYR A 1 498 ? -1.451 28.806 -17.847 1.00 76.69 498 TYR A C 1
ATOM 3860 O O . TYR A 1 498 ? -1.757 27.778 -17.234 1.00 76.69 498 TYR A O 1
ATOM 3868 N N . PRO A 1 499 ? -1.467 28.857 -19.187 1.00 77.81 499 PRO A N 1
ATOM 3869 C CA . PRO A 1 499 ? -1.851 27.706 -19.982 1.00 77.81 499 PRO A CA 1
ATOM 3870 C C . PRO A 1 499 ? -0.818 26.578 -19.825 1.00 77.81 499 PRO A C 1
ATOM 3872 O O . PRO A 1 499 ? 0.386 26.820 -19.687 1.00 77.81 499 PRO A O 1
ATOM 3875 N N . ASN A 1 500 ? -1.282 25.329 -19.931 1.00 89.75 500 ASN A N 1
ATOM 3876 C CA . ASN A 1 500 ? -0.461 24.110 -19.932 1.00 89.75 500 ASN A CA 1
ATOM 3877 C C . ASN A 1 500 ? 0.247 23.771 -18.599 1.00 89.75 500 ASN A C 1
ATOM 3879 O O . ASN A 1 500 ? 1.391 23.310 -18.627 1.00 89.75 500 ASN A O 1
ATOM 3883 N N . LYS A 1 501 ? -0.400 23.967 -17.436 1.00 89.25 501 LYS A N 1
ATOM 3884 C CA . LYS A 1 501 ? 0.170 23.577 -16.125 1.00 89.25 501 LYS A CA 1
ATOM 3885 C C . LYS A 1 501 ? 0.567 22.094 -16.062 1.00 89.25 501 LYS A C 1
ATOM 3887 O O . LYS A 1 501 ? 1.656 21.794 -15.591 1.00 89.25 501 LYS A O 1
ATOM 3892 N N . SER A 1 502 ? -0.236 21.195 -16.636 1.00 85.06 502 SER A N 1
ATOM 3893 C CA . SER A 1 502 ? 0.078 19.759 -16.739 1.00 85.06 502 SER A CA 1
ATOM 3894 C C . SER A 1 502 ? 1.387 19.491 -17.490 1.00 85.06 502 SER A C 1
ATOM 3896 O O . SER A 1 502 ? 2.256 18.779 -17.001 1.00 85.06 502 SER A O 1
ATOM 3898 N N . ARG A 1 503 ? 1.600 20.137 -18.642 1.00 91.88 503 ARG A N 1
ATOM 3899 C CA . ARG A 1 503 ? 2.860 20.012 -19.394 1.00 91.88 503 ARG A CA 1
ATOM 3900 C C . ARG A 1 503 ? 4.052 20.568 -18.616 1.00 91.88 503 ARG A C 1
ATOM 3902 O O . ARG A 1 503 ? 5.149 20.032 -18.726 1.00 91.88 503 ARG A O 1
ATOM 3909 N N . LYS A 1 504 ? 3.868 21.651 -17.853 1.00 92.75 504 LYS A N 1
ATOM 3910 C CA . LYS A 1 504 ? 4.926 22.176 -16.973 1.00 92.75 504 LYS A CA 1
ATOM 3911 C C . LYS A 1 504 ? 5.254 21.182 -15.859 1.00 92.75 504 LYS A C 1
ATOM 3913 O O . LYS A 1 504 ? 6.432 20.986 -15.595 1.00 92.75 504 LYS A O 1
ATOM 3918 N N . GLN A 1 505 ? 4.251 20.517 -15.288 1.00 91.62 505 GLN A N 1
ATOM 3919 C CA . GLN A 1 505 ? 4.453 19.458 -14.299 1.00 91.62 505 GLN A CA 1
ATOM 3920 C C . GLN A 1 505 ? 5.256 18.286 -14.884 1.00 91.62 505 GLN A C 1
ATOM 3922 O O . GLN A 1 505 ? 6.225 17.855 -14.273 1.00 91.62 505 GLN A O 1
ATOM 3927 N N . ASN A 1 506 ? 4.949 17.847 -16.109 1.00 88.75 506 ASN A N 1
ATOM 3928 C CA . ASN A 1 506 ? 5.742 16.811 -16.785 1.00 88.75 506 ASN A CA 1
ATOM 3929 C C . ASN A 1 506 ? 7.205 17.234 -16.999 1.00 88.75 506 ASN A C 1
ATOM 3931 O O . ASN A 1 506 ? 8.105 16.411 -16.880 1.00 88.75 506 ASN A O 1
ATOM 3935 N N . LYS A 1 507 ? 7.460 18.521 -17.278 1.00 95.56 507 LYS A N 1
ATOM 3936 C CA . LYS A 1 507 ? 8.831 19.054 -17.365 1.00 95.56 507 LYS A CA 1
ATOM 3937 C C . LYS A 1 507 ? 9.544 19.046 -16.014 1.00 95.56 507 LYS A C 1
ATOM 3939 O O . LYS A 1 507 ? 10.743 18.811 -15.997 1.00 95.56 507 LYS A O 1
ATOM 3944 N N . VAL A 1 508 ? 8.834 19.307 -14.914 1.00 95.31 508 VAL A N 1
ATOM 3945 C CA . VAL A 1 508 ? 9.395 19.190 -13.558 1.00 95.31 508 VAL A CA 1
ATOM 3946 C C . VAL A 1 508 ? 9.797 17.744 -13.287 1.00 95.31 508 VAL A C 1
ATOM 3948 O O . VAL A 1 508 ? 10.960 17.517 -12.983 1.00 95.31 508 VAL A O 1
ATOM 3951 N N . PHE A 1 509 ? 8.898 16.782 -13.520 1.00 89.50 509 PHE A N 1
ATOM 3952 C CA . PHE A 1 509 ? 9.188 15.361 -13.307 1.00 89.50 509 PHE A CA 1
ATOM 3953 C C . PHE A 1 509 ? 10.400 14.874 -14.099 1.00 89.50 509 PHE A C 1
ATOM 3955 O O . PHE A 1 509 ? 11.268 14.217 -13.540 1.00 89.50 509 PHE A O 1
ATOM 3962 N N . GLY A 1 510 ? 10.506 15.238 -15.378 1.00 95.44 510 GLY A N 1
ATOM 3963 C CA . GLY A 1 510 ? 11.671 14.841 -16.159 1.00 95.44 510 GLY A CA 1
ATOM 3964 C C . GLY A 1 510 ? 12.972 15.508 -15.697 1.00 95.44 510 GLY A C 1
ATOM 3965 O O . GLY A 1 510 ? 14.008 14.860 -15.676 1.00 95.44 510 GLY A O 1
ATOM 3966 N N . LEU A 1 511 ? 12.949 16.775 -15.263 1.00 97.00 511 LEU A N 1
ATOM 3967 C CA . LEU A 1 511 ? 14.145 17.429 -14.708 1.00 97.00 511 LEU A CA 1
ATOM 3968 C C . LEU A 1 511 ? 14.567 16.839 -13.349 1.00 97.00 511 LEU A C 1
ATOM 3970 O O . LEU A 1 511 ? 15.763 16.700 -13.099 1.00 97.00 511 LEU A O 1
ATOM 3974 N N . GLU A 1 512 ? 13.609 16.485 -12.490 1.00 92.00 512 GLU A N 1
ATOM 3975 C CA . GLU A 1 512 ? 13.862 15.769 -11.230 1.00 92.00 512 GLU A CA 1
ATOM 3976 C C . GLU A 1 512 ? 14.462 14.384 -11.497 1.00 92.00 512 GLU A C 1
ATOM 3978 O O . GLU A 1 512 ? 15.407 13.982 -10.821 1.00 92.00 512 GLU A O 1
ATOM 3983 N N . GLU A 1 513 ? 13.987 13.697 -12.537 1.00 92.38 513 GLU A N 1
ATOM 3984 C CA . GLU A 1 513 ? 14.537 12.414 -12.966 1.00 92.38 513 GLU A CA 1
ATOM 3985 C C . GLU A 1 513 ? 15.983 12.540 -13.474 1.00 92.38 513 GLU A C 1
ATOM 3987 O O . GLU A 1 513 ? 16.814 11.697 -13.140 1.00 92.38 513 GLU A O 1
ATOM 3992 N N . ILE A 1 514 ? 16.340 13.623 -14.184 1.00 95.62 514 ILE A N 1
ATOM 3993 C CA . ILE A 1 514 ? 17.749 13.890 -14.538 1.00 95.62 514 ILE A CA 1
ATOM 3994 C C . ILE A 1 514 ? 18.598 14.026 -13.271 1.00 95.62 514 ILE A C 1
ATOM 3996 O O . ILE A 1 514 ? 19.641 13.385 -13.185 1.00 95.62 514 ILE A O 1
ATOM 4000 N N . LEU A 1 515 ? 18.175 14.825 -12.282 1.00 95.00 515 LEU A N 1
ATOM 4001 C CA . LEU A 1 515 ? 18.925 14.968 -11.025 1.00 95.00 515 LEU A CA 1
ATOM 4002 C C . LEU A 1 515 ? 19.102 13.620 -10.326 1.00 95.00 515 LEU A C 1
ATOM 4004 O O . LEU A 1 515 ? 20.219 13.277 -9.946 1.00 95.00 515 LEU A O 1
ATOM 4008 N N . ARG A 1 516 ? 18.026 12.831 -10.242 1.00 90.75 516 ARG A N 1
ATOM 4009 C CA . ARG A 1 516 ? 18.044 11.489 -9.654 1.00 90.75 516 ARG A CA 1
ATOM 4010 C C . ARG A 1 516 ? 19.047 10.569 -10.357 1.00 90.75 516 ARG A C 1
ATOM 4012 O O . ARG A 1 516 ? 19.798 9.862 -9.689 1.00 90.75 516 ARG A O 1
ATOM 4019 N N . LEU A 1 517 ? 19.084 10.580 -11.691 1.00 86.12 517 LEU A N 1
ATOM 4020 C CA . LEU A 1 517 ? 20.045 9.803 -12.479 1.00 86.12 517 LEU A CA 1
ATOM 4021 C C . LEU A 1 517 ? 21.483 10.309 -12.269 1.00 86.12 517 LEU A C 1
ATOM 4023 O O . LEU A 1 517 ? 22.390 9.506 -12.078 1.00 86.12 517 LEU A O 1
ATOM 4027 N N . LEU A 1 518 ? 21.716 11.619 -12.212 1.00 92.75 518 LEU A N 1
ATOM 4028 C CA . LEU A 1 518 ? 23.052 12.161 -11.933 1.00 92.75 518 LEU A CA 1
ATOM 4029 C C . LEU A 1 518 ? 23.541 11.831 -10.514 1.00 92.75 518 LEU A C 1
ATOM 4031 O O . LEU A 1 518 ? 24.717 11.533 -10.319 1.00 92.75 518 LEU A O 1
ATOM 4035 N N . ASP A 1 519 ? 22.659 11.867 -9.515 1.00 84.69 519 ASP A N 1
ATOM 4036 C CA . ASP A 1 519 ? 22.969 11.454 -8.139 1.00 84.69 519 ASP A CA 1
ATOM 4037 C C . ASP A 1 519 ? 23.246 9.947 -8.041 1.00 84.69 519 ASP A C 1
ATOM 4039 O O . ASP A 1 519 ? 24.077 9.519 -7.244 1.00 84.69 519 ASP A O 1
ATOM 4043 N N . GLY A 1 520 ? 22.613 9.150 -8.906 1.00 79.88 520 GLY A N 1
ATOM 4044 C CA . GLY A 1 520 ? 22.882 7.722 -9.071 1.00 79.88 520 GLY A CA 1
ATOM 4045 C C . GLY A 1 520 ? 24.176 7.392 -9.827 1.00 79.88 520 GLY A C 1
ATOM 4046 O O . GLY A 1 520 ? 24.422 6.218 -10.098 1.00 79.88 520 GLY A O 1
ATOM 4047 N N . GLY A 1 521 ? 24.981 8.394 -10.198 1.00 86.88 521 GLY A N 1
ATOM 4048 C CA . GLY A 1 521 ? 26.264 8.210 -10.882 1.00 86.88 521 GLY A CA 1
ATOM 4049 C C . GLY A 1 521 ? 26.157 7.906 -12.378 1.00 86.88 521 GLY A C 1
ATOM 4050 O O . GLY A 1 521 ? 27.127 7.437 -12.973 1.00 86.88 521 GLY A O 1
ATOM 4051 N N . TYR A 1 522 ? 25.000 8.147 -13.000 1.00 85.88 522 TYR A N 1
ATOM 4052 C CA . TYR A 1 522 ? 24.846 7.950 -14.439 1.00 85.88 522 TYR A CA 1
ATOM 4053 C C . TYR A 1 522 ? 25.483 9.103 -15.228 1.00 85.88 522 TYR A C 1
ATOM 4055 O O . TYR A 1 522 ? 25.431 10.252 -14.777 1.00 85.88 522 TYR A O 1
ATOM 4063 N N . PRO A 1 523 ? 26.030 8.828 -16.429 1.00 94.31 523 PRO A N 1
ATOM 4064 C CA . PRO A 1 523 ? 26.495 9.872 -17.337 1.00 94.31 523 PRO A CA 1
ATOM 4065 C C . PRO A 1 523 ? 25.388 10.872 -17.695 1.00 94.31 523 PRO A C 1
ATOM 4067 O O . PRO A 1 523 ? 24.208 10.513 -17.776 1.00 94.31 523 PRO A O 1
ATOM 4070 N N . LEU A 1 524 ? 25.772 12.125 -17.954 1.00 94.69 524 LEU A N 1
ATOM 4071 C CA . LEU A 1 524 ? 24.824 13.196 -18.266 1.00 94.69 524 LEU A CA 1
ATOM 4072 C C . LEU A 1 524 ? 24.061 12.929 -19.570 1.00 94.69 524 LEU A C 1
ATOM 4074 O O . LEU A 1 524 ? 22.844 13.124 -19.596 1.00 94.69 524 LEU A O 1
ATOM 4078 N N . SER A 1 525 ? 24.728 12.434 -20.620 1.00 94.38 525 SER A N 1
ATOM 4079 C CA . SER A 1 525 ? 24.075 12.003 -21.870 1.00 94.38 525 SER A CA 1
ATOM 4080 C C . SER A 1 525 ? 22.982 10.972 -21.623 1.00 94.38 525 SER A C 1
ATOM 4082 O O . SER A 1 525 ? 21.847 11.170 -22.055 1.00 94.38 525 SER A O 1
ATOM 4084 N N . TYR A 1 526 ? 23.300 9.915 -20.871 1.00 93.19 526 TYR A N 1
ATOM 4085 C CA . TYR A 1 526 ? 22.354 8.856 -20.529 1.00 93.19 526 TYR A CA 1
ATOM 4086 C C . TYR A 1 526 ? 21.126 9.413 -19.801 1.00 93.19 526 TYR A C 1
ATOM 4088 O O . TYR A 1 526 ? 19.989 9.067 -20.134 1.00 93.19 526 TYR A O 1
ATOM 4096 N N . ALA A 1 527 ? 21.340 10.299 -18.822 1.00 95.31 527 ALA A N 1
ATOM 4097 C CA . ALA A 1 527 ? 20.253 10.912 -18.069 1.00 95.31 527 ALA A CA 1
ATOM 4098 C C . ALA A 1 527 ? 19.325 11.743 -18.971 1.00 95.31 527 ALA A C 1
ATOM 4100 O O . ALA A 1 527 ? 18.101 11.622 -18.888 1.00 95.31 527 ALA A O 1
ATOM 4101 N N . VAL A 1 528 ? 19.896 12.547 -19.874 1.00 96.44 528 VAL A N 1
ATOM 4102 C CA . VAL A 1 528 ? 19.132 13.377 -20.816 1.00 96.44 528 VAL A CA 1
ATOM 4103 C C . VAL A 1 528 ? 18.378 12.526 -21.845 1.00 96.44 528 VAL A C 1
ATOM 4105 O O . VAL A 1 528 ? 17.212 12.810 -22.127 1.00 96.44 528 VAL A O 1
ATOM 4108 N N . GLU A 1 529 ? 19.003 11.484 -22.397 1.00 95.19 529 GLU A N 1
ATOM 4109 C CA . GLU A 1 529 ? 18.381 10.594 -23.386 1.00 95.19 529 GLU A CA 1
ATOM 4110 C C . GLU A 1 529 ? 17.209 9.807 -22.787 1.00 95.19 529 GLU A C 1
ATOM 4112 O O . GLU A 1 529 ? 16.115 9.793 -23.358 1.00 95.19 529 GLU A O 1
ATOM 4117 N N . THR A 1 530 ? 17.411 9.224 -21.600 1.00 91.12 530 THR A N 1
ATOM 4118 C CA . THR A 1 530 ? 16.373 8.486 -20.863 1.00 91.12 530 THR A CA 1
ATOM 4119 C C . THR A 1 530 ? 15.151 9.370 -20.636 1.00 91.12 530 THR A C 1
ATOM 4121 O O . THR A 1 530 ? 14.028 9.014 -20.986 1.00 91.12 530 THR A O 1
ATOM 4124 N N . VAL A 1 531 ? 15.373 10.591 -20.149 1.00 95.19 531 VAL A N 1
ATOM 4125 C CA . VAL A 1 531 ? 14.283 11.522 -19.859 1.00 95.19 531 VAL A CA 1
ATOM 4126 C C . VAL A 1 531 ? 13.581 12.017 -21.126 1.00 95.19 531 VAL A C 1
ATOM 4128 O O . VAL A 1 531 ? 12.361 12.174 -21.123 1.00 95.19 531 VAL A O 1
ATOM 4131 N N . ARG A 1 532 ? 14.288 12.207 -22.246 1.00 96.00 532 ARG A N 1
ATOM 4132 C CA . ARG A 1 532 ? 13.644 12.527 -23.535 1.00 96.00 532 ARG A CA 1
ATOM 4133 C C . ARG A 1 532 ? 12.721 11.416 -24.023 1.00 96.00 532 ARG A C 1
ATOM 4135 O O . ARG A 1 532 ? 11.667 11.711 -24.589 1.00 96.00 532 ARG A O 1
ATOM 4142 N N . LYS A 1 533 ? 13.113 10.161 -23.808 1.00 93.75 533 LYS A N 1
ATOM 4143 C CA . LYS A 1 533 ? 12.320 8.984 -24.166 1.00 93.75 533 LYS A CA 1
ATOM 4144 C C . LYS A 1 533 ? 11.073 8.859 -23.289 1.00 93.75 533 LYS A C 1
ATOM 4146 O O . LYS A 1 533 ? 9.978 8.690 -23.822 1.00 93.75 533 LYS A O 1
ATOM 4151 N N . ASP A 1 534 ? 11.233 8.994 -21.975 1.00 84.31 534 ASP A N 1
ATOM 4152 C CA . ASP A 1 534 ? 10.151 8.782 -21.005 1.00 84.31 534 ASP A CA 1
ATOM 4153 C C . ASP A 1 534 ? 9.186 9.975 -20.927 1.00 84.31 534 ASP A C 1
ATOM 4155 O O . ASP A 1 534 ? 8.001 9.820 -20.619 1.00 84.31 534 ASP A O 1
ATOM 4159 N N . PHE A 1 535 ? 9.666 11.174 -21.268 1.00 93.25 535 PHE A N 1
ATOM 4160 C CA . PHE A 1 535 ? 8.892 12.412 -21.265 1.00 93.25 535 PHE A CA 1
ATOM 4161 C C . PHE A 1 535 ? 8.945 13.115 -22.639 1.00 93.25 535 PHE A C 1
ATOM 4163 O O . PHE A 1 535 ? 9.466 14.232 -22.749 1.00 93.25 535 PHE A O 1
ATOM 4170 N N . PRO A 1 536 ? 8.321 12.547 -23.695 1.00 91.81 536 PRO A N 1
ATOM 4171 C CA . PRO A 1 536 ? 8.425 13.046 -25.078 1.00 91.81 536 PRO A CA 1
ATOM 4172 C C . PRO A 1 536 ? 7.845 14.458 -25.293 1.00 91.81 536 PRO A C 1
ATOM 4174 O O . PRO A 1 536 ? 8.043 15.087 -26.336 1.00 91.81 536 PRO A O 1
ATOM 4177 N N . ASP A 1 537 ? 7.115 14.988 -24.310 1.00 88.69 537 ASP A N 1
ATOM 4178 C CA . ASP A 1 537 ? 6.557 16.340 -24.324 1.00 88.69 537 ASP A CA 1
ATOM 4179 C C . ASP A 1 537 ? 7.480 17.402 -23.697 1.00 88.69 537 ASP A C 1
ATOM 4181 O O . ASP A 1 537 ? 7.162 18.598 -23.755 1.00 88.69 537 ASP A O 1
ATOM 4185 N N . MET A 1 538 ? 8.620 17.019 -23.109 1.00 90.62 538 MET A N 1
ATOM 4186 C CA . MET A 1 538 ? 9.546 17.966 -22.470 1.00 90.62 538 MET A CA 1
ATOM 4187 C C . MET A 1 538 ? 10.116 18.995 -23.439 1.00 90.62 538 MET A C 1
ATOM 4189 O O . MET A 1 538 ? 10.214 20.183 -23.098 1.00 90.62 538 MET A O 1
ATOM 4193 N N . ASP A 1 539 ? 10.391 18.557 -24.665 1.00 89.25 539 ASP A N 1
ATOM 4194 C CA . ASP A 1 539 ? 10.913 19.393 -25.743 1.00 89.25 539 ASP A CA 1
ATOM 4195 C C . ASP A 1 539 ? 9.820 20.215 -26.442 1.00 89.25 539 ASP A C 1
ATOM 4197 O O . ASP A 1 539 ? 10.113 21.119 -27.230 1.00 89.25 539 ASP A O 1
ATOM 4201 N N . LYS A 1 540 ? 8.540 19.962 -26.133 1.00 86.38 540 LYS A N 1
ATOM 4202 C CA . LYS A 1 540 ? 7.412 20.661 -26.753 1.00 86.38 540 LYS A CA 1
ATOM 4203 C C . LYS A 1 540 ? 7.112 21.988 -26.053 1.00 86.38 540 LYS A C 1
ATOM 4205 O O . LYS A 1 540 ? 7.139 22.121 -24.823 1.00 86.38 540 LYS A O 1
ATOM 4210 N N . GLY A 1 541 ? 6.743 22.983 -26.854 1.00 80.75 541 GLY A N 1
ATOM 4211 C CA . GLY A 1 541 ? 6.280 24.289 -26.391 1.00 80.75 541 GLY A CA 1
ATOM 4212 C C . GLY A 1 541 ? 6.563 25.382 -27.415 1.00 80.75 541 GLY A C 1
ATOM 4213 O O . GLY A 1 541 ? 7.716 25.652 -27.712 1.00 80.75 541 GLY A O 1
ATOM 4214 N N . SER A 1 542 ? 5.515 26.039 -27.915 1.00 73.00 542 SER A N 1
ATOM 4215 C CA . SER A 1 542 ? 5.649 27.176 -28.839 1.00 73.00 542 SER A CA 1
ATOM 4216 C C . SER A 1 542 ? 6.197 28.436 -28.160 1.00 73.00 542 SER A C 1
ATOM 4218 O O . SER A 1 542 ? 6.852 29.241 -28.807 1.00 73.00 542 SER A O 1
ATOM 4220 N N . ILE A 1 543 ? 5.940 28.596 -26.856 1.00 75.19 543 ILE A N 1
ATOM 4221 C CA . ILE A 1 543 ? 6.317 29.793 -26.081 1.00 75.19 543 ILE A CA 1
ATOM 4222 C C . ILE A 1 543 ? 7.449 29.500 -25.082 1.00 75.19 543 ILE A C 1
ATOM 4224 O O . ILE A 1 543 ? 8.317 30.335 -24.864 1.00 75.19 543 ILE A O 1
ATOM 4228 N N . SER A 1 544 ? 7.465 28.314 -24.459 1.00 80.50 544 SER A N 1
ATOM 4229 C CA . SER A 1 544 ? 8.470 27.962 -23.443 1.00 80.50 544 SER A CA 1
ATOM 4230 C C . SER A 1 544 ? 9.504 26.992 -24.008 1.00 80.50 544 SER A C 1
ATOM 4232 O O . SER A 1 544 ? 9.323 25.774 -23.941 1.00 80.50 544 SER A O 1
ATOM 4234 N N . THR A 1 545 ? 10.591 27.552 -24.540 1.00 91.81 545 THR A N 1
ATOM 4235 C CA . THR A 1 545 ? 11.750 26.823 -25.083 1.00 91.81 545 THR A CA 1
ATOM 4236 C C . THR A 1 545 ? 12.835 26.548 -24.041 1.00 91.81 545 THR A C 1
ATOM 4238 O O . THR A 1 545 ? 13.710 25.729 -24.287 1.00 91.81 545 THR A O 1
ATOM 4241 N N . ARG A 1 546 ? 12.756 27.164 -22.852 1.00 93.62 546 ARG A N 1
ATOM 4242 C CA . ARG A 1 546 ? 13.797 27.104 -21.804 1.00 93.62 546 ARG A CA 1
ATOM 4243 C C . ARG A 1 546 ? 14.232 25.685 -21.435 1.00 93.62 546 ARG A C 1
ATOM 4245 O O . ARG A 1 546 ? 15.424 25.423 -21.385 1.00 93.62 546 ARG A O 1
ATOM 4252 N N . THR A 1 547 ? 13.285 24.771 -21.209 1.00 95.75 547 THR A N 1
ATOM 4253 C CA . THR A 1 547 ? 13.610 23.372 -20.872 1.00 95.75 547 THR A CA 1
ATOM 4254 C C . THR A 1 547 ? 14.321 22.671 -22.024 1.00 95.75 547 THR A C 1
ATOM 4256 O O . THR A 1 547 ? 15.318 22.008 -21.788 1.00 95.75 547 THR A O 1
ATOM 4259 N N . LYS A 1 548 ? 13.874 22.882 -23.269 1.00 96.00 548 LYS A N 1
ATOM 4260 C CA . LYS A 1 548 ? 14.543 22.335 -24.454 1.00 96.00 548 LYS A CA 1
ATOM 4261 C C . LYS A 1 548 ? 15.970 22.876 -24.577 1.00 96.00 548 LYS A C 1
ATOM 4263 O O . LYS A 1 548 ? 16.904 22.103 -24.720 1.00 96.00 548 LYS A O 1
ATOM 4268 N N . THR A 1 549 ? 16.147 24.193 -24.446 1.00 95.62 549 THR A N 1
ATOM 4269 C CA . THR A 1 549 ? 17.469 24.835 -24.476 1.00 95.62 549 THR A CA 1
ATOM 4270 C C . THR A 1 549 ? 18.390 24.298 -23.384 1.00 95.62 549 THR A C 1
ATOM 4272 O O . THR A 1 549 ? 19.572 24.098 -23.643 1.00 95.62 549 THR A O 1
ATOM 4275 N N . LEU A 1 550 ? 17.858 24.039 -22.185 1.00 96.62 550 LEU A N 1
ATOM 4276 C CA . LEU A 1 550 ? 18.613 23.403 -21.112 1.00 96.62 550 LEU A CA 1
ATOM 4277 C C . LEU A 1 550 ? 19.043 21.986 -21.514 1.00 96.62 550 LEU A C 1
ATOM 4279 O O . LEU A 1 550 ? 20.232 21.708 -21.484 1.00 96.62 550 LEU A O 1
ATOM 4283 N N . LEU A 1 551 ? 18.127 21.123 -21.966 1.00 96.56 551 LEU A N 1
ATOM 4284 C CA . LEU A 1 551 ? 18.468 19.757 -22.396 1.00 96.56 551 LEU A CA 1
ATOM 4285 C C . LEU A 1 551 ? 19.485 19.736 -23.550 1.00 96.56 551 LEU A C 1
ATOM 4287 O O . LEU A 1 551 ? 20.419 18.934 -23.540 1.00 96.56 551 LEU A O 1
ATOM 4291 N N . ASP A 1 552 ? 19.351 20.649 -24.514 1.00 95.50 552 ASP A N 1
ATOM 4292 C CA . ASP A 1 552 ? 20.300 20.807 -25.621 1.00 95.50 552 ASP A CA 1
ATOM 4293 C C . ASP A 1 552 ? 21.683 21.256 -25.123 1.00 95.50 552 ASP A C 1
ATOM 4295 O O . ASP A 1 552 ? 22.705 20.791 -25.627 1.00 95.50 552 ASP A O 1
ATOM 4299 N N . LYS A 1 553 ? 21.734 22.148 -24.124 1.00 95.56 553 LYS A N 1
ATOM 4300 C CA . LYS A 1 553 ? 22.987 22.573 -23.483 1.00 95.56 553 LYS A CA 1
ATOM 4301 C C . LYS A 1 553 ? 23.645 21.409 -22.742 1.00 95.56 553 LYS A C 1
ATOM 4303 O O . LYS A 1 553 ? 24.841 21.195 -22.914 1.00 95.56 553 LYS A O 1
ATOM 4308 N N . LEU A 1 554 ? 22.869 20.652 -21.966 1.00 94.38 554 LEU A N 1
ATOM 4309 C CA . LEU A 1 554 ? 23.356 19.493 -21.216 1.00 94.38 554 LEU A CA 1
ATOM 4310 C C . LEU A 1 554 ? 23.922 18.412 -22.144 1.00 94.38 554 LEU A C 1
ATOM 4312 O O . LEU A 1 554 ? 24.997 17.891 -21.877 1.00 94.38 554 LEU A O 1
ATOM 4316 N N . SER A 1 555 ? 23.254 18.152 -23.272 1.00 93.88 555 SER A N 1
ATOM 4317 C CA . SER A 1 555 ? 23.728 17.181 -24.272 1.00 93.88 555 SER A CA 1
ATOM 4318 C C . SER A 1 555 ? 25.104 17.567 -24.836 1.00 93.88 555 SER A C 1
ATOM 4320 O O . SER A 1 555 ? 25.983 16.725 -24.974 1.00 93.88 555 SER A O 1
ATOM 4322 N N . LYS A 1 556 ? 25.326 18.860 -25.111 1.00 93.69 556 LYS A N 1
ATOM 4323 C CA . LYS A 1 556 ? 26.599 19.362 -25.660 1.00 93.69 556 LYS A CA 1
ATOM 4324 C C . LYS A 1 556 ? 27.751 19.345 -24.658 1.00 93.69 556 LYS A C 1
ATOM 4326 O O . LYS A 1 556 ? 28.897 19.182 -25.070 1.00 93.69 556 LYS A O 1
ATOM 4331 N N . LEU A 1 557 ? 27.464 19.559 -23.372 1.00 91.69 557 LEU A N 1
ATOM 4332 C CA . LEU A 1 557 ? 28.486 19.523 -22.322 1.00 91.69 557 LEU A CA 1
ATOM 4333 C C . LEU A 1 557 ? 29.132 18.136 -22.233 1.00 91.69 557 LEU A C 1
ATOM 4335 O O . LEU A 1 557 ? 30.354 18.036 -22.120 1.00 91.69 557 LEU A O 1
ATOM 4339 N N . ASP A 1 558 ? 28.332 17.081 -22.375 1.00 87.25 558 ASP A N 1
ATOM 4340 C CA . ASP A 1 558 ? 28.838 15.710 -22.338 1.00 87.25 558 ASP A CA 1
ATOM 4341 C C . ASP A 1 558 ? 29.751 15.414 -23.542 1.00 87.25 558 ASP A C 1
ATOM 4343 O O . ASP A 1 558 ? 30.888 14.982 -23.356 1.00 87.25 558 ASP A O 1
ATOM 4347 N N . GLU A 1 559 ? 29.333 15.799 -24.757 1.00 88.19 559 GLU A N 1
ATOM 4348 C CA . GLU A 1 559 ? 30.138 15.648 -25.984 1.00 88.19 559 GLU A CA 1
ATOM 4349 C C . GLU A 1 559 ? 31.497 16.366 -25.909 1.00 88.19 559 GLU A C 1
ATOM 4351 O O . GLU A 1 559 ? 32.496 15.890 -26.457 1.00 88.19 559 GLU A O 1
ATOM 4356 N N . SER A 1 560 ? 31.554 17.534 -25.257 1.00 85.62 560 SER A N 1
ATOM 4357 C CA . SER A 1 560 ? 32.821 18.249 -25.065 1.00 85.62 560 SER A CA 1
ATOM 4358 C C . SER A 1 560 ? 33.759 17.533 -24.094 1.00 85.62 560 SER A C 1
ATOM 4360 O O . SER A 1 560 ? 34.965 17.514 -24.331 1.00 85.62 560 SER A O 1
ATOM 4362 N N . SER A 1 561 ? 33.211 16.887 -23.061 1.00 82.88 561 SER A N 1
ATOM 4363 C CA . SER A 1 561 ? 33.999 16.168 -22.056 1.00 82.88 561 SER A CA 1
ATOM 4364 C C . SER A 1 561 ? 34.614 14.864 -22.588 1.00 82.88 561 SER A C 1
ATOM 4366 O O . SER A 1 561 ? 35.670 14.437 -22.119 1.00 82.88 561 SER A O 1
ATOM 4368 N N . GLU A 1 562 ? 33.995 14.243 -23.598 1.00 79.19 562 GLU A N 1
ATOM 4369 C CA . GLU A 1 562 ? 34.519 13.032 -24.242 1.00 79.19 562 GLU A CA 1
ATOM 4370 C C . GLU A 1 562 ? 35.658 13.331 -25.226 1.00 79.19 562 GLU A C 1
ATOM 4372 O O . GLU A 1 562 ? 36.651 12.600 -25.278 1.00 79.19 562 GLU A O 1
ATOM 4377 N N . LYS A 1 563 ? 35.564 14.437 -25.977 1.00 81.06 563 LYS A N 1
ATOM 4378 C CA . LYS A 1 563 ? 36.603 14.829 -26.946 1.00 81.06 563 LYS A CA 1
ATOM 4379 C C . LYS A 1 563 ? 37.937 15.156 -26.281 1.00 81.06 563 LYS A C 1
ATOM 4381 O O . LYS A 1 563 ? 38.981 14.905 -26.873 1.00 81.06 563 LYS A O 1
ATOM 4386 N N . GLU A 1 564 ? 37.912 15.660 -25.052 1.00 75.06 564 GLU A N 1
ATOM 4387 C CA . GLU A 1 564 ? 39.122 16.005 -24.299 1.00 75.06 564 GLU A CA 1
ATOM 4388 C C . GLU A 1 564 ? 39.853 14.770 -23.732 1.00 75.06 564 GLU A C 1
ATOM 4390 O O . GLU A 1 564 ? 41.043 14.834 -23.431 1.00 75.06 564 GLU A O 1
ATOM 4395 N N . LYS A 1 565 ? 39.183 13.609 -23.655 1.00 71.56 565 LYS A N 1
ATOM 4396 C CA . LYS A 1 565 ? 39.769 12.346 -23.163 1.00 71.56 565 LYS A CA 1
ATOM 4397 C C . LYS A 1 565 ? 40.429 11.489 -24.243 1.00 71.56 565 LYS A C 1
ATOM 4399 O O . LYS A 1 565 ? 41.044 10.478 -23.907 1.00 71.56 565 LYS A O 1
ATOM 4404 N N . THR A 1 566 ? 40.328 11.863 -25.519 1.00 60.53 566 THR A N 1
ATOM 4405 C CA . THR A 1 566 ? 40.964 11.111 -26.610 1.00 60.53 566 THR A CA 1
ATOM 4406 C C . THR A 1 566 ? 42.330 11.737 -26.917 1.00 60.53 566 THR A C 1
ATOM 4408 O O . THR A 1 566 ? 42.369 12.821 -27.502 1.00 60.53 566 THR A O 1
ATOM 4411 N N . PRO A 1 567 ? 43.465 11.124 -26.524 1.00 54.16 567 PRO A N 1
ATOM 4412 C CA . PRO A 1 567 ? 44.776 11.676 -26.839 1.00 54.16 567 PRO A CA 1
ATOM 4413 C C . PRO A 1 567 ? 44.961 11.726 -28.358 1.00 54.16 567 PRO A C 1
ATOM 4415 O O . PRO A 1 567 ? 44.776 10.726 -29.052 1.00 54.16 567 PRO A O 1
ATOM 4418 N N . SER A 1 568 ? 45.311 12.909 -28.868 1.00 57.34 568 SER A N 1
ATOM 4419 C CA . SER A 1 568 ? 45.628 13.126 -30.280 1.00 57.34 568 SER A CA 1
ATOM 4420 C C . SER A 1 568 ? 46.719 12.149 -30.726 1.00 57.34 568 SER A C 1
ATOM 4422 O O . SER A 1 568 ? 47.852 12.208 -30.247 1.00 57.34 568 SER A O 1
ATOM 4424 N N . SER A 1 569 ? 46.383 11.250 -31.652 1.00 56.91 569 SER A N 1
ATOM 4425 C CA . SER A 1 569 ? 47.288 10.235 -32.203 1.00 56.91 569 SER A CA 1
ATOM 4426 C C . SER A 1 569 ? 48.344 10.796 -33.170 1.00 56.91 569 SER A C 1
ATOM 4428 O O . SER A 1 569 ? 49.022 10.021 -33.837 1.00 56.91 569 SER A O 1
ATOM 4430 N N . ASP A 1 570 ? 48.515 12.121 -33.243 1.00 56.56 570 ASP A N 1
ATOM 4431 C CA . ASP A 1 570 ? 49.448 12.796 -34.157 1.00 56.56 570 ASP A CA 1
ATOM 4432 C C . ASP A 1 570 ? 50.783 13.224 -33.511 1.00 56.56 570 ASP A C 1
ATOM 4434 O O . ASP A 1 570 ? 51.547 13.996 -34.097 1.00 56.56 570 ASP A O 1
ATOM 4438 N N . GLN A 1 571 ? 51.151 12.681 -32.345 1.00 51.12 571 GLN A N 1
ATOM 4439 C CA . GLN A 1 571 ? 52.549 12.736 -31.898 1.00 51.12 571 GLN A CA 1
ATOM 4440 C C . GLN A 1 571 ? 53.388 11.689 -32.643 1.00 51.12 571 GLN A C 1
ATOM 4442 O O . GLN A 1 571 ? 53.620 10.575 -32.177 1.00 51.12 571 GLN A O 1
ATOM 4447 N N . LYS A 1 572 ? 53.865 12.079 -33.833 1.00 55.19 572 LYS A N 1
ATOM 4448 C CA . LYS A 1 572 ? 54.970 11.415 -34.535 1.00 55.19 572 LYS A CA 1
ATOM 4449 C C . LYS A 1 572 ? 56.175 11.300 -33.595 1.00 55.19 572 LYS A C 1
ATOM 4451 O O . LYS A 1 572 ? 56.784 12.310 -33.248 1.00 55.19 572 LYS A O 1
ATOM 4456 N N . PHE A 1 573 ? 56.544 10.072 -33.242 1.00 47.62 573 PHE A N 1
ATOM 4457 C CA . PHE A 1 573 ? 57.865 9.760 -32.704 1.00 47.62 573 PHE A CA 1
ATOM 4458 C C . PHE A 1 573 ? 58.920 10.113 -33.763 1.00 47.62 573 PHE A C 1
ATOM 4460 O O . PHE A 1 573 ? 58.990 9.480 -34.817 1.00 47.62 573 PHE A O 1
ATOM 4467 N N . GLY A 1 574 ? 59.697 11.165 -33.501 1.00 55.62 574 GLY A N 1
ATOM 4468 C CA . GLY A 1 574 ? 60.948 11.436 -34.204 1.00 55.62 574 GLY A CA 1
ATOM 4469 C C . GLY A 1 574 ? 62.045 10.519 -33.665 1.00 55.62 574 GLY A C 1
ATOM 4470 O O . GLY A 1 574 ? 62.168 10.377 -32.448 1.00 55.62 574 GLY A O 1
ATOM 4471 N N . ALA A 1 575 ? 62.770 9.881 -34.584 1.00 52.34 575 ALA A N 1
ATOM 4472 C CA . ALA A 1 575 ? 63.978 9.100 -34.327 1.00 52.34 575 ALA A CA 1
ATOM 4473 C C . ALA A 1 575 ? 65.189 9.994 -34.037 1.00 52.34 575 ALA A C 1
ATOM 4475 O O . ALA A 1 575 ? 65.216 11.127 -34.578 1.00 52.34 575 ALA A O 1
#

Sequence (575 aa):
MTHYLISSEPVPTIQGRDGKMYPITDHQPMVQRTAFGTLATLNILHPNSPIAPSLKSPLGITYLEDQVSATDRMAAMADYIYTMLHTGGVDLIALQEVPAPGTPEFDALQLQLNICDESAWILSDIAKHWKQTGTHKFGTTVLYKRGKFSIDPVDPHDASDYRNKPCLNNRGQIHKVKEIATGREFHIVNIHGDFTKQAETALFIENFNGIVLGDANLKNPPHSTGDTFLSAQRPIISGTQLGTYDIIHDRISHRIDPTFNPRGEQAAAAPSIESMPTLDRPQTGRDLPPPPPVMTNIVQPSAPPQPLPKQTIEKKNQAVETTQIINNLLRLKQMNTGFQAFYARDTRRNQDKIILDFSDQASKAFILQTLRSQGISVFENDSESGYITITAKEDMVKRKVEPIITSLSPSTAQPKAAPTAPLAAPTVPAASTPPAKPVPAVVAAKPQQQYGTFFSEKPDSDKNPLTIDAHDPLAEVKTEIQKAINQLNKEINSFWPYPNKSRKQNKVFGLEEILRLLDGGYPLSYAVETVRKDFPDMDKGSISTRTKTLLDKLSKLDESSEKEKTPSSDQKFGA